Protein AF-A0A485KHK9-F1 (afdb_monomer_lite)

Foldseek 3Di:
DDDDDDDDDDDDDDDDDDDDPPPVPVVVVVVVVVVVVVVVVVVVVVVVVVVVVVVVVVVVVVVVVVVVVVVVVVVVVVVVVVVVVVVVVVVVVVVVVVVVVVVVVVVVVVVVVVVVVVVVVVVVPPDPPPPPDDDDDDDDDDDDDDDDDDDDDDDDDDDDDPDPDDDDPDDPPPPPPDPDPPDPADADDDDDLLVLLCQQQCNDPVDRGHLVPPDLVPHDPNRSLVSVLSNVSNVQLVVQLCVVPLDVDPVRLNVDDSVSNSVSSVVSVCCQQPVPPVDHCVPPVNVVVSVVSVVVSVVVSVVVVVVPVPPQDLDEDDPPDPPVVLVCCQQANDPVRPGGRVLPDDLVSHPYPDPVVSVVSVVVSVVVPDPCVVDDDDD

pLDDT: mean 76.2, std 22.0, range [31.28, 98.5]

Structure (mmCIF, N/CA/C/O backbone):
data_AF-A0A485KHK9-F1
#
_entry.id   AF-A0A485KHK9-F1
#
loop_
_atom_site.group_PDB
_atom_site.id
_atom_site.type_symbol
_atom_site.label_atom_id
_atom_site.label_alt_id
_atom_site.label_comp_id
_atom_site.label_asym_id
_atom_site.label_entity_id
_atom_site.label_seq_id
_atom_site.pdbx_PDB_ins_code
_atom_site.Cartn_x
_atom_site.Cartn_y
_atom_site.Cartn_z
_atom_site.occupancy
_atom_site.B_iso_or_equiv
_atom_site.auth_seq_id
_atom_site.auth_comp_id
_atom_site.auth_asym_id
_atom_site.auth_atom_id
_atom_site.pdbx_PDB_model_num
ATOM 1 N N . MET A 1 1 ? 21.471 -26.347 -43.249 1.00 39.84 1 MET A N 1
ATOM 2 C CA . MET A 1 1 ? 21.742 -27.093 -44.498 1.00 39.84 1 MET A CA 1
ATOM 3 C C . MET A 1 1 ? 20.814 -26.582 -45.598 1.00 39.84 1 MET A C 1
ATOM 5 O O . MET A 1 1 ? 19.728 -27.117 -45.760 1.00 39.84 1 MET A O 1
ATOM 9 N N . MET A 1 2 ? 21.198 -25.525 -46.317 1.00 37.25 2 MET A N 1
ATOM 10 C CA . MET A 1 2 ? 20.498 -25.079 -47.530 1.00 37.25 2 MET A CA 1
ATOM 11 C C . MET A 1 2 ? 21.499 -25.086 -48.684 1.00 37.25 2 MET A C 1
ATOM 13 O O . MET A 1 2 ? 22.545 -24.446 -48.607 1.00 37.25 2 MET A O 1
ATOM 17 N N . ALA A 1 3 ? 21.194 -25.882 -49.706 1.00 44.25 3 ALA A N 1
ATOM 18 C CA . ALA A 1 3 ? 22.024 -26.110 -50.877 1.00 44.25 3 ALA A CA 1
ATOM 19 C C . ALA A 1 3 ? 21.761 -25.025 -51.933 1.00 44.25 3 ALA A C 1
ATOM 21 O O . ALA A 1 3 ? 20.657 -24.929 -52.463 1.00 44.25 3 ALA A O 1
ATOM 22 N N . PHE A 1 4 ? 22.781 -24.229 -52.259 1.00 47.53 4 PHE A N 1
ATOM 23 C CA . PHE A 1 4 ? 22.757 -23.339 -53.418 1.00 47.53 4 PHE A CA 1
ATOM 24 C C . PHE A 1 4 ? 23.240 -24.103 -54.655 1.00 47.53 4 PHE A C 1
ATOM 26 O O . PHE A 1 4 ? 24.403 -24.491 -54.761 1.00 47.53 4 PHE A O 1
ATOM 33 N N . ALA A 1 5 ? 22.322 -24.329 -55.593 1.00 50.31 5 ALA A N 1
ATOM 34 C CA . ALA A 1 5 ? 22.604 -24.913 -56.895 1.00 50.31 5 ALA A CA 1
ATOM 35 C C . ALA A 1 5 ? 23.395 -23.917 -57.763 1.00 50.31 5 ALA A C 1
ATOM 37 O O . ALA A 1 5 ? 22.882 -22.883 -58.190 1.00 50.31 5 ALA A O 1
ATOM 38 N N . CYS A 1 6 ? 24.657 -24.251 -58.023 1.00 48.12 6 CYS A N 1
ATOM 39 C CA . CYS A 1 6 ? 25.557 -23.512 -58.898 1.00 48.12 6 CYS A CA 1
ATOM 40 C C . CYS A 1 6 ? 25.181 -23.772 -60.370 1.00 48.12 6 CYS A C 1
ATOM 42 O O . CYS A 1 6 ? 25.331 -24.890 -60.871 1.00 48.12 6 CYS A O 1
ATOM 44 N N . ARG A 1 7 ? 24.669 -22.750 -61.074 1.00 54.47 7 ARG A N 1
ATOM 45 C CA . ARG A 1 7 ? 24.455 -22.799 -62.530 1.00 54.47 7 ARG A CA 1
ATOM 46 C C . ARG A 1 7 ? 25.802 -22.706 -63.241 1.00 54.47 7 ARG A C 1
ATOM 48 O O . ARG A 1 7 ? 26.447 -21.664 -63.267 1.00 54.47 7 ARG A O 1
ATOM 55 N N . ARG A 1 8 ? 26.191 -23.827 -63.836 1.00 51.56 8 ARG A N 1
ATOM 56 C CA . ARG A 1 8 ? 27.359 -24.006 -64.697 1.00 51.56 8 ARG A CA 1
ATOM 57 C C . ARG A 1 8 ? 27.047 -23.402 -66.075 1.00 51.56 8 ARG A C 1
ATOM 59 O O . ARG A 1 8 ? 26.378 -24.037 -66.882 1.00 51.56 8 ARG A O 1
ATOM 66 N N . CYS A 1 9 ? 27.485 -22.170 -66.329 1.00 48.12 9 CYS A N 1
ATOM 67 C CA . CYS A 1 9 ? 27.518 -21.610 -67.682 1.00 48.12 9 CYS A CA 1
ATOM 68 C C . CYS A 1 9 ? 28.798 -22.075 -68.380 1.00 48.12 9 CYS A C 1
ATOM 70 O O . CYS A 1 9 ? 29.896 -21.621 -68.066 1.00 48.12 9 CYS A O 1
ATOM 72 N N . SER A 1 10 ? 28.638 -23.001 -69.319 1.00 54.50 10 SER A N 1
ATOM 73 C CA . SER A 1 10 ? 29.668 -23.442 -70.254 1.00 54.50 10 SER A CA 1
ATOM 74 C C . SER A 1 10 ? 29.853 -22.364 -71.322 1.00 54.50 10 SER A C 1
ATOM 76 O O . SER A 1 10 ? 29.003 -22.222 -72.198 1.00 54.50 10 SER A O 1
ATOM 78 N N . TYR A 1 11 ? 30.934 -21.587 -71.245 1.00 49.50 11 TYR A N 1
ATOM 79 C CA . TYR A 1 11 ? 31.317 -20.675 -72.322 1.00 49.50 11 TYR A CA 1
ATOM 80 C C . TYR A 1 11 ? 32.281 -21.387 -73.273 1.00 49.50 11 TYR A C 1
ATOM 82 O O . TYR A 1 11 ? 33.291 -21.955 -72.859 1.00 49.50 11 TYR A O 1
ATOM 90 N N . VAL A 1 12 ? 31.903 -21.392 -74.547 1.00 53.78 12 VAL A N 1
ATOM 91 C CA . VAL A 1 12 ? 32.634 -21.959 -75.680 1.00 53.78 12 VAL A CA 1
ATOM 92 C C . VAL A 1 12 ? 33.775 -21.011 -76.057 1.00 53.78 12 VAL A C 1
ATOM 94 O O . VAL A 1 12 ? 33.558 -19.811 -76.204 1.00 53.78 12 VAL A O 1
ATOM 97 N N . ASN A 1 13 ? 34.979 -21.563 -76.216 1.00 50.12 13 ASN A N 1
ATOM 98 C CA . ASN A 1 13 ? 36.166 -20.882 -76.739 1.00 50.12 13 ASN A CA 1
ATOM 99 C C . ASN A 1 13 ? 36.074 -20.736 -78.267 1.00 50.12 13 ASN A C 1
ATOM 101 O O . ASN A 1 13 ? 35.934 -21.758 -78.943 1.00 50.12 13 ASN A O 1
ATOM 105 N N . PRO A 1 14 ? 36.276 -19.537 -78.837 1.00 52.72 14 PRO A N 1
ATOM 106 C CA . PRO A 1 14 ? 36.783 -19.394 -80.188 1.00 52.72 14 PRO A CA 1
ATOM 107 C C . PRO A 1 14 ? 38.294 -19.143 -80.155 1.00 52.72 14 PRO A C 1
ATOM 109 O O . PRO A 1 14 ? 38.788 -18.173 -79.585 1.00 52.72 14 PRO A O 1
ATOM 112 N N . SER A 1 15 ? 39.018 -20.056 -80.792 1.00 53.97 15 SER A N 1
ATOM 113 C CA . SER A 1 15 ? 40.419 -19.927 -81.168 1.00 53.97 15 SER A CA 1
ATOM 114 C C . SER A 1 15 ? 40.603 -18.802 -82.187 1.00 53.97 15 SER A C 1
ATOM 116 O O . SER A 1 15 ? 40.098 -18.901 -83.307 1.00 53.97 15 SER A O 1
ATOM 118 N N . THR A 1 16 ? 41.385 -17.787 -81.839 1.00 50.94 16 THR A N 1
ATOM 119 C CA . THR A 1 16 ? 42.043 -16.912 -82.814 1.00 50.94 16 THR A CA 1
ATOM 120 C C . THR A 1 16 ? 43.455 -16.629 -82.329 1.00 50.94 16 THR A C 1
ATOM 122 O O . THR A 1 16 ? 43.654 -15.875 -81.377 1.00 50.94 16 THR A O 1
ATOM 125 N N . ASP A 1 17 ? 44.416 -17.266 -82.992 1.00 54.59 17 ASP A N 1
ATOM 126 C CA . ASP A 1 17 ? 45.832 -16.933 -82.928 1.00 54.59 17 ASP A CA 1
ATOM 127 C C . ASP A 1 17 ? 46.034 -15.495 -83.422 1.00 54.59 17 ASP A C 1
ATOM 129 O O . ASP A 1 17 ? 45.730 -15.172 -84.571 1.00 54.59 17 ASP A O 1
ATOM 133 N N . SER A 1 18 ? 46.541 -14.625 -82.549 1.00 53.66 18 SER A N 1
ATOM 134 C CA . SER A 1 18 ? 46.997 -13.282 -82.909 1.00 53.66 18 SER A CA 1
ATOM 135 C C . SER A 1 18 ? 48.260 -12.943 -82.103 1.00 53.66 18 SER A C 1
ATOM 137 O O . SER A 1 18 ? 48.228 -13.026 -80.872 1.00 53.66 18 SER A O 1
ATOM 139 N N . PRO A 1 19 ? 49.388 -12.592 -82.748 1.00 54.38 19 PRO A N 1
ATOM 140 C CA . PRO A 1 19 ? 50.642 -12.311 -82.063 1.00 54.38 19 PRO A CA 1
ATOM 141 C C . PRO A 1 19 ? 50.732 -10.823 -81.684 1.00 54.38 19 PRO A C 1
ATOM 143 O O . PRO A 1 19 ? 51.108 -9.988 -82.501 1.00 54.38 19 PRO A O 1
ATOM 146 N N . CYS A 1 20 ? 50.433 -10.491 -80.425 1.00 50.41 20 CYS A N 1
ATOM 147 C CA . CYS A 1 20 ? 50.659 -9.161 -79.836 1.00 50.41 20 CYS A CA 1
ATOM 148 C C . CYS A 1 20 ? 51.380 -9.299 -78.484 1.00 50.41 20 CYS A C 1
ATOM 150 O O . CYS A 1 20 ? 50.776 -9.196 -77.421 1.00 50.41 20 CYS A O 1
ATOM 152 N N . SER A 1 21 ? 52.692 -9.543 -78.515 1.00 56.19 21 SER A N 1
ATOM 153 C CA . SER A 1 21 ? 53.494 -9.867 -77.320 1.00 56.19 21 SER A CA 1
ATOM 154 C C . SER A 1 21 ? 54.190 -8.672 -76.645 1.00 56.19 21 SER A C 1
ATOM 156 O O . SER A 1 21 ? 55.230 -8.867 -76.022 1.00 56.19 21 SER A O 1
ATOM 158 N N . VAL A 1 22 ? 53.676 -7.437 -76.747 1.00 55.62 22 VAL A N 1
ATOM 159 C CA . VAL A 1 22 ? 54.354 -6.259 -76.143 1.00 55.62 22 VAL A CA 1
ATOM 160 C C . VAL A 1 22 ? 53.466 -5.418 -75.207 1.00 55.62 22 VAL A C 1
ATOM 162 O O . VAL A 1 22 ? 53.994 -4.714 -74.354 1.00 55.62 22 VAL A O 1
ATOM 165 N N . GLU A 1 23 ? 52.137 -5.562 -75.231 1.00 53.91 23 GLU A N 1
ATOM 166 C CA . GLU A 1 23 ? 51.234 -4.787 -74.349 1.00 53.91 23 GLU A CA 1
ATOM 167 C C . GLU A 1 23 ? 50.857 -5.496 -73.031 1.00 53.91 23 GLU A C 1
ATOM 169 O O . GLU A 1 23 ? 50.359 -4.870 -72.101 1.00 53.91 23 GLU A O 1
ATOM 174 N N . GLN A 1 24 ? 51.180 -6.785 -72.881 1.00 55.66 24 GLN A N 1
ATOM 175 C CA . GLN A 1 24 ? 50.809 -7.585 -71.701 1.00 55.66 24 GLN A CA 1
ATOM 176 C C . GLN A 1 24 ? 51.627 -7.301 -70.425 1.00 55.66 24 GLN A C 1
ATOM 178 O O . GLN A 1 24 ? 51.250 -7.760 -69.348 1.00 55.66 24 GLN A O 1
ATOM 183 N N . GLN A 1 25 ? 52.735 -6.556 -70.503 1.00 56.38 25 GLN A N 1
ATOM 184 C CA . GLN A 1 25 ? 53.577 -6.285 -69.326 1.00 56.38 25 GLN A CA 1
ATOM 185 C C . GLN A 1 25 ? 53.082 -5.104 -68.470 1.00 56.38 25 GLN A C 1
ATOM 187 O O . GLN A 1 25 ? 53.409 -5.037 -67.281 1.00 56.38 25 GLN A O 1
ATOM 192 N N . HIS A 1 26 ? 52.270 -4.190 -69.019 1.00 58.34 26 HIS A N 1
ATOM 193 C CA . HIS A 1 26 ? 51.733 -3.069 -68.237 1.00 58.34 26 HIS A CA 1
ATOM 194 C C . HIS A 1 26 ? 50.524 -3.454 -67.370 1.00 58.34 26 HIS A C 1
ATOM 196 O O . HIS A 1 26 ? 50.420 -2.969 -66.239 1.00 58.34 26 HIS A O 1
ATOM 202 N N . ASP A 1 27 ? 49.700 -4.407 -67.808 1.00 66.12 27 ASP A N 1
ATOM 203 C CA . ASP A 1 27 ? 48.512 -4.851 -67.062 1.00 66.12 27 ASP A CA 1
ATOM 204 C C . ASP A 1 27 ? 48.841 -5.681 -65.813 1.00 66.12 27 ASP A C 1
ATOM 206 O O . ASP A 1 27 ? 48.123 -5.647 -64.811 1.00 66.12 27 ASP A O 1
ATOM 210 N N . THR A 1 28 ? 49.972 -6.389 -65.802 1.00 75.50 28 THR A N 1
ATOM 211 C CA . THR A 1 28 ? 50.382 -7.159 -64.619 1.00 75.50 28 THR A CA 1
ATOM 212 C C . THR A 1 28 ? 50.851 -6.263 -63.470 1.00 75.50 28 THR A C 1
ATOM 214 O O . THR A 1 28 ? 50.671 -6.605 -62.302 1.00 75.50 28 THR A O 1
ATOM 217 N N . SER A 1 29 ? 51.424 -5.093 -63.776 1.00 77.50 29 SER A N 1
ATOM 218 C CA . SER A 1 29 ? 51.941 -4.165 -62.759 1.00 77.50 29 SER A CA 1
ATOM 219 C C . SER A 1 29 ? 50.813 -3.454 -62.001 1.00 77.50 29 SER A C 1
ATOM 221 O O . SER A 1 29 ? 50.830 -3.370 -60.768 1.00 77.50 29 SER A O 1
ATOM 223 N N . THR A 1 30 ? 49.779 -3.007 -62.720 1.00 82.44 30 THR A N 1
ATOM 224 C CA . THR A 1 30 ? 48.598 -2.356 -62.132 1.00 82.44 30 THR A CA 1
ATOM 225 C C . THR A 1 30 ? 47.788 -3.325 -61.270 1.00 82.44 30 THR A C 1
ATOM 227 O O . THR A 1 30 ? 47.356 -2.956 -60.175 1.00 82.44 30 THR A O 1
ATOM 230 N N . LEU A 1 31 ? 47.662 -4.590 -61.689 1.00 85.31 31 LEU A N 1
ATOM 231 C CA . LEU A 1 31 ? 46.998 -5.634 -60.908 1.00 85.31 31 LEU A CA 1
ATOM 232 C C . LEU A 1 31 ? 47.716 -5.908 -59.577 1.00 85.31 31 LEU A C 1
ATOM 234 O O . LEU A 1 31 ? 47.075 -5.932 -58.525 1.00 85.31 31 LEU A O 1
ATOM 238 N N . VAL A 1 32 ? 49.047 -6.055 -59.598 1.00 87.44 32 VAL A N 1
ATOM 239 C CA . VAL A 1 32 ? 49.843 -6.290 -58.379 1.00 87.44 32 VAL A CA 1
ATOM 240 C C . VAL A 1 32 ? 49.756 -5.098 -57.423 1.00 87.44 32 VAL A C 1
ATOM 242 O O . VAL A 1 32 ? 49.632 -5.289 -56.210 1.00 87.44 32 VAL A O 1
ATOM 245 N N . HIS A 1 33 ? 49.778 -3.867 -57.942 1.00 87.94 33 HIS A N 1
ATOM 246 C CA . HIS A 1 33 ? 49.637 -2.666 -57.118 1.00 87.94 33 HIS A CA 1
ATOM 247 C C . HIS A 1 33 ? 48.248 -2.572 -56.465 1.00 87.94 33 HIS A C 1
ATOM 249 O O . HIS A 1 33 ? 48.149 -2.354 -55.254 1.00 87.94 33 HIS A O 1
ATOM 255 N N . ASN A 1 34 ? 47.178 -2.822 -57.227 1.00 89.31 34 ASN A N 1
ATOM 256 C CA . ASN A 1 34 ? 45.812 -2.843 -56.701 1.00 89.31 34 ASN A CA 1
ATOM 257 C C . ASN A 1 34 ? 45.628 -3.937 -55.643 1.00 89.31 34 ASN A C 1
ATOM 259 O O . ASN A 1 34 ? 45.041 -3.682 -54.593 1.00 89.31 34 ASN A O 1
ATOM 263 N N . GLN A 1 35 ? 46.195 -5.126 -55.859 1.00 91.75 35 GLN A N 1
ATOM 264 C CA . GLN A 1 35 ? 46.108 -6.218 -54.893 1.00 91.75 35 GLN A CA 1
ATOM 265 C C . GLN A 1 35 ? 46.849 -5.901 -53.584 1.00 91.75 35 GLN A C 1
ATOM 267 O O . GLN A 1 35 ? 46.346 -6.223 -52.508 1.00 91.75 35 GLN A O 1
ATOM 272 N N . ARG A 1 36 ? 48.006 -5.222 -53.641 1.00 92.38 36 ARG A N 1
ATOM 273 C CA . ARG A 1 36 ? 48.705 -4.737 -52.434 1.00 92.38 36 ARG A CA 1
ATOM 274 C C . ARG A 1 36 ? 47.895 -3.688 -51.681 1.00 92.38 36 ARG A C 1
ATOM 276 O O . ARG A 1 36 ? 47.843 -3.732 -50.458 1.00 92.38 36 ARG A O 1
ATOM 283 N N . ARG A 1 37 ? 47.253 -2.766 -52.400 1.00 93.75 37 ARG A N 1
ATOM 284 C CA . ARG A 1 37 ? 46.434 -1.711 -51.796 1.00 93.75 37 ARG A CA 1
ATOM 285 C C . ARG A 1 37 ? 45.179 -2.271 -51.121 1.00 93.75 37 ARG A C 1
ATOM 287 O O . ARG A 1 37 ? 44.841 -1.818 -50.035 1.00 93.75 37 ARG A O 1
ATOM 294 N N . ILE A 1 38 ? 44.535 -3.274 -51.725 1.00 93.12 38 ILE A N 1
ATOM 295 C CA . ILE A 1 38 ? 43.405 -3.989 -51.110 1.00 93.12 38 ILE A CA 1
ATOM 296 C C . ILE A 1 38 ? 43.865 -4.696 -49.832 1.00 93.12 38 ILE A C 1
ATOM 298 O O . ILE A 1 38 ? 43.285 -4.450 -48.784 1.00 93.12 38 ILE A O 1
ATOM 302 N N . ARG A 1 39 ? 44.966 -5.463 -49.882 1.00 93.25 39 ARG A N 1
ATOM 303 C CA . ARG A 1 39 ? 45.514 -6.137 -48.689 1.00 93.25 39 ARG A CA 1
ATOM 304 C C . ARG A 1 39 ? 45.851 -5.155 -47.569 1.00 93.25 39 ARG A C 1
ATOM 306 O O . ARG A 1 39 ? 45.399 -5.344 -46.454 1.00 93.25 39 ARG A O 1
ATOM 313 N N . SER A 1 40 ? 46.536 -4.055 -47.883 1.00 94.50 40 SER A N 1
ATOM 314 C CA . SER A 1 40 ? 46.844 -3.017 -46.892 1.00 94.50 40 SER A CA 1
ATOM 315 C C . SER A 1 40 ? 45.589 -2.370 -46.296 1.00 94.50 40 SER A C 1
ATOM 317 O O . SER A 1 40 ? 45.596 -2.008 -45.123 1.00 94.50 40 SER A O 1
ATOM 319 N N . SER A 1 41 ? 44.521 -2.207 -47.084 1.00 95.56 41 SER A N 1
ATOM 320 C CA . SER A 1 41 ? 43.243 -1.697 -46.582 1.00 95.56 41 SER A CA 1
ATOM 321 C C . SER A 1 41 ? 42.527 -2.717 -45.697 1.00 95.56 41 SER A C 1
ATOM 323 O O . SER A 1 41 ? 41.899 -2.317 -44.719 1.00 95.56 41 SER A O 1
ATOM 325 N N . ASP A 1 42 ? 42.581 -4.001 -46.043 1.00 95.81 42 ASP A N 1
ATOM 326 C CA . ASP A 1 42 ? 41.962 -5.072 -45.263 1.00 95.81 42 ASP A CA 1
ATOM 327 C C . ASP A 1 42 ? 42.708 -5.285 -43.938 1.00 95.81 42 ASP A C 1
ATOM 329 O O . ASP A 1 42 ? 42.064 -5.362 -42.893 1.00 95.81 42 ASP A O 1
ATOM 333 N N . ASP A 1 43 ? 44.044 -5.244 -43.954 1.00 95.38 43 ASP A N 1
ATOM 334 C CA . ASP A 1 43 ? 44.890 -5.318 -42.757 1.00 95.38 43 ASP A CA 1
ATOM 335 C C . ASP A 1 43 ? 44.602 -4.149 -41.796 1.00 95.38 43 ASP A C 1
ATOM 337 O O . ASP A 1 43 ? 44.457 -4.350 -40.590 1.00 95.38 43 ASP A O 1
ATOM 341 N N . GLN A 1 44 ? 44.427 -2.925 -42.318 1.00 96.56 44 GLN A N 1
ATOM 342 C CA . GLN A 1 44 ? 44.048 -1.769 -41.497 1.00 96.56 44 GLN A CA 1
ATOM 343 C C . GLN A 1 44 ? 42.649 -1.932 -40.885 1.00 96.56 44 GLN A C 1
ATOM 345 O O . GLN A 1 44 ? 42.441 -1.608 -39.718 1.00 96.56 44 GLN A O 1
ATOM 350 N N . ARG A 1 45 ? 41.677 -2.445 -41.652 1.00 96.69 45 ARG A N 1
ATOM 351 C CA . ARG A 1 45 ? 40.320 -2.694 -41.138 1.00 96.69 45 ARG A CA 1
ATOM 352 C C . ARG A 1 45 ? 40.314 -3.774 -40.063 1.00 96.69 45 ARG A C 1
ATOM 354 O O . ARG A 1 45 ? 39.532 -3.656 -39.124 1.00 96.69 45 ARG A O 1
ATOM 361 N N . LEU A 1 46 ? 41.159 -4.796 -40.194 1.00 96.56 46 LEU A N 1
ATOM 362 C CA . LEU A 1 46 ? 41.313 -5.838 -39.185 1.00 96.56 46 LEU A CA 1
ATOM 363 C C . LEU A 1 46 ? 41.895 -5.259 -37.887 1.00 96.56 46 LEU A C 1
ATOM 365 O O . LEU A 1 46 ? 41.288 -5.436 -36.836 1.00 96.56 46 LEU A O 1
ATOM 369 N N . ALA A 1 47 ? 42.966 -4.465 -37.968 1.00 95.94 47 ALA A N 1
ATOM 370 C CA . ALA A 1 47 ? 43.550 -3.793 -36.802 1.00 95.94 47 ALA A CA 1
ATOM 371 C C . ALA A 1 47 ? 42.561 -2.829 -36.107 1.00 95.94 47 ALA A C 1
ATOM 373 O O . ALA A 1 47 ? 42.496 -2.754 -34.874 1.00 95.94 47 ALA A O 1
ATOM 374 N N . ASP A 1 48 ? 41.742 -2.110 -36.883 1.00 96.88 48 ASP A N 1
ATOM 375 C CA . ASP A 1 48 ? 40.692 -1.238 -36.348 1.00 96.88 48 ASP A CA 1
ATOM 376 C C . ASP A 1 48 ? 39.580 -2.036 -35.643 1.00 96.88 48 ASP A C 1
ATOM 378 O O . ASP A 1 48 ? 39.013 -1.562 -34.654 1.00 96.88 48 ASP A O 1
ATOM 382 N N . LEU A 1 49 ? 39.238 -3.227 -36.151 1.00 96.50 49 LEU A N 1
ATOM 383 C CA . LEU A 1 49 ? 38.254 -4.118 -35.533 1.00 96.50 49 LEU A CA 1
ATOM 384 C C . LEU A 1 49 ? 38.789 -4.722 -34.235 1.00 96.50 49 LEU A C 1
ATOM 386 O O . LEU A 1 49 ? 38.094 -4.628 -33.228 1.00 96.50 49 LEU A O 1
ATOM 390 N N . GLU A 1 50 ? 40.026 -5.218 -34.222 1.00 96.56 50 GLU A N 1
ATOM 391 C CA . GLU A 1 50 ? 40.690 -5.724 -33.011 1.00 96.56 50 GLU A CA 1
ATOM 392 C C . GLU A 1 50 ? 40.769 -4.638 -31.925 1.00 96.56 50 GLU A C 1
ATOM 394 O O . GLU A 1 50 ? 40.475 -4.877 -30.754 1.00 96.56 50 GLU A O 1
ATOM 399 N N . THR A 1 51 ? 41.070 -3.392 -32.311 1.00 97.12 51 THR A N 1
ATOM 400 C CA . THR A 1 51 ? 41.087 -2.257 -31.374 1.00 97.12 51 THR A CA 1
ATOM 401 C C . THR A 1 51 ? 39.695 -1.943 -30.817 1.00 97.12 51 THR A C 1
ATOM 403 O O . THR A 1 51 ? 39.558 -1.549 -29.656 1.00 97.12 51 THR A O 1
ATOM 406 N N . LYS A 1 52 ? 38.641 -2.073 -31.632 1.00 95.81 52 LYS A N 1
ATOM 407 C CA . LYS A 1 52 ? 37.255 -1.865 -31.185 1.00 95.81 52 LYS A CA 1
ATOM 408 C C . LYS A 1 52 ? 36.784 -2.989 -30.271 1.00 95.81 52 LYS A C 1
ATOM 410 O O . LYS A 1 52 ? 36.160 -2.687 -29.260 1.00 95.81 52 LYS A O 1
ATOM 415 N N . GLU A 1 53 ? 37.111 -4.235 -30.595 1.00 97.31 53 GLU A N 1
ATOM 416 C CA . GLU A 1 53 ? 36.819 -5.406 -29.767 1.00 97.31 53 GLU A CA 1
ATOM 417 C C . GLU A 1 53 ? 37.478 -5.269 -28.391 1.00 97.31 53 GLU A C 1
ATOM 419 O O . GLU A 1 53 ? 36.777 -5.266 -27.382 1.00 97.31 53 GLU A O 1
ATOM 424 N N . ALA A 1 54 ? 38.774 -4.942 -28.344 1.00 96.50 54 ALA A N 1
ATOM 425 C CA . ALA A 1 54 ? 39.482 -4.689 -27.088 1.00 96.50 54 ALA A CA 1
ATOM 426 C C . ALA A 1 54 ? 38.856 -3.550 -26.254 1.00 96.50 54 ALA A C 1
ATOM 428 O O . ALA A 1 54 ? 38.838 -3.601 -25.022 1.00 96.50 54 ALA A O 1
ATOM 429 N N . ARG A 1 55 ? 38.311 -2.506 -26.901 1.00 97.19 55 ARG A N 1
ATOM 430 C CA . ARG A 1 55 ? 37.575 -1.433 -26.205 1.00 97.19 55 ARG A CA 1
ATOM 431 C C . ARG A 1 55 ? 36.232 -1.912 -25.659 1.00 97.19 55 ARG A C 1
ATOM 433 O O . ARG A 1 55 ? 35.868 -1.516 -24.554 1.00 97.19 55 ARG A O 1
ATOM 440 N N . CYS A 1 56 ? 35.496 -2.725 -26.413 1.00 96.62 56 CYS A N 1
ATOM 441 C CA . CYS A 1 56 ? 34.247 -3.323 -25.951 1.00 96.62 56 CYS A CA 1
ATOM 442 C C . CYS A 1 56 ? 34.490 -4.229 -24.739 1.00 96.62 56 CYS A C 1
ATOM 444 O O . CYS A 1 56 ? 33.794 -4.075 -23.736 1.00 96.62 56 CYS A O 1
ATOM 446 N N . ASP A 1 57 ? 35.522 -5.070 -24.779 1.00 96.94 57 ASP A N 1
ATOM 447 C CA . ASP A 1 57 ? 35.894 -5.943 -23.662 1.00 96.94 57 ASP A CA 1
ATOM 448 C C . ASP A 1 57 ? 36.268 -5.144 -22.410 1.00 96.94 57 ASP A C 1
ATOM 450 O O . ASP A 1 57 ? 35.813 -5.456 -21.307 1.00 96.94 57 ASP A O 1
ATOM 454 N N . ALA A 1 58 ? 37.019 -4.049 -22.568 1.00 97.19 58 ALA A N 1
ATOM 455 C CA . ALA A 1 58 ? 37.350 -3.156 -21.459 1.00 97.19 58 ALA A CA 1
ATOM 456 C C . ALA A 1 58 ? 36.104 -2.495 -20.837 1.00 97.19 58 ALA A C 1
ATOM 458 O O . ALA A 1 58 ? 36.019 -2.362 -19.614 1.00 97.19 58 ALA A O 1
ATOM 459 N N . ILE A 1 59 ? 35.119 -2.102 -21.655 1.00 96.62 59 ILE A N 1
ATOM 460 C CA . ILE A 1 59 ? 33.849 -1.540 -21.168 1.00 96.62 59 ILE A CA 1
ATOM 461 C C . ILE A 1 59 ? 33.045 -2.603 -20.415 1.00 96.62 59 ILE A C 1
ATOM 463 O O . ILE A 1 59 ? 32.537 -2.318 -19.331 1.00 96.62 59 ILE A O 1
ATOM 467 N N . VAL A 1 60 ? 32.954 -3.827 -20.945 1.00 97.38 60 VAL A N 1
ATOM 468 C CA . VAL A 1 60 ? 32.246 -4.935 -20.286 1.00 97.38 60 VAL A CA 1
ATOM 469 C C . VAL A 1 60 ? 32.891 -5.264 -18.940 1.00 97.38 60 VAL A C 1
ATOM 471 O O . VAL A 1 60 ? 32.184 -5.351 -17.936 1.00 97.38 60 VAL A O 1
ATOM 474 N N . ALA A 1 61 ? 34.222 -5.353 -18.883 1.00 97.50 61 ALA A N 1
ATOM 475 C CA . ALA A 1 61 ? 34.953 -5.577 -17.637 1.00 97.50 61 ALA A CA 1
ATOM 476 C C . ALA A 1 61 ? 34.711 -4.450 -16.615 1.00 97.50 61 ALA A C 1
ATOM 478 O O . ALA A 1 61 ? 34.502 -4.713 -15.428 1.00 97.50 61 ALA A O 1
ATOM 479 N N . HIS A 1 62 ? 34.671 -3.190 -17.066 1.00 97.31 62 HIS A N 1
ATOM 480 C CA . HIS A 1 62 ? 34.347 -2.060 -16.197 1.00 97.31 62 HIS A CA 1
ATOM 481 C C . HIS A 1 62 ? 32.908 -2.132 -15.662 1.00 97.31 62 HIS A C 1
ATOM 483 O O . HIS A 1 62 ? 32.693 -1.953 -14.465 1.00 97.31 62 HIS A O 1
ATOM 489 N N . MET A 1 63 ? 31.926 -2.454 -16.510 1.00 96.19 63 MET A N 1
ATOM 490 C CA . MET A 1 63 ? 30.530 -2.610 -16.086 1.00 96.19 63 MET A CA 1
ATOM 491 C C . MET A 1 63 ? 30.354 -3.750 -15.077 1.00 96.19 63 MET A C 1
ATOM 493 O O . MET A 1 63 ? 29.616 -3.591 -14.108 1.00 96.19 63 MET A O 1
ATOM 497 N N . GLN A 1 64 ? 31.053 -4.873 -15.264 1.00 98.06 64 GLN A N 1
ATOM 498 C CA . GLN A 1 64 ? 31.047 -5.989 -14.313 1.00 98.06 64 GLN A CA 1
ATOM 499 C C . GLN A 1 64 ? 31.652 -5.588 -12.961 1.00 98.06 64 GLN A C 1
ATOM 501 O O . GLN A 1 64 ? 31.090 -5.907 -11.917 1.00 98.06 64 GLN A O 1
ATOM 506 N N . SER A 1 65 ? 32.754 -4.833 -12.972 1.00 97.88 65 SER A N 1
ATOM 507 C CA . SER A 1 65 ? 33.372 -4.286 -11.759 1.00 97.88 65 SER A CA 1
ATOM 508 C C . SER A 1 65 ? 32.423 -3.344 -11.001 1.00 97.88 65 SER A C 1
ATOM 510 O O . SER A 1 65 ? 32.266 -3.475 -9.788 1.00 97.88 65 SER A O 1
ATOM 512 N N . VAL A 1 66 ? 31.724 -2.450 -11.712 1.00 97.06 66 VAL A N 1
ATOM 513 C CA . VAL A 1 66 ? 30.716 -1.551 -11.118 1.00 97.06 66 VAL A CA 1
ATOM 514 C C . VAL A 1 66 ? 29.523 -2.330 -10.559 1.00 97.06 66 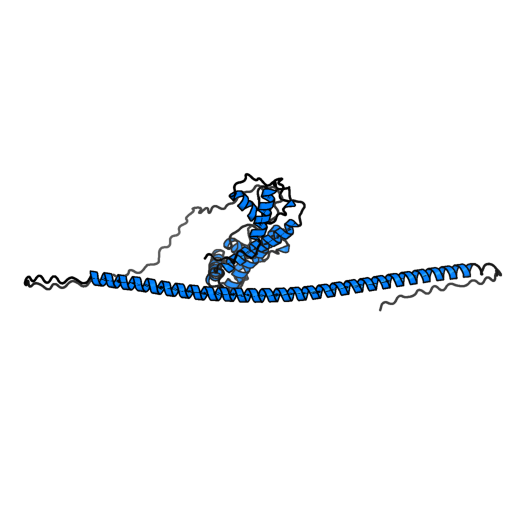VAL A C 1
ATOM 516 O O . VAL A 1 66 ? 29.043 -2.004 -9.476 1.00 97.06 66 VAL A O 1
ATOM 519 N N . ALA A 1 67 ? 29.052 -3.366 -11.258 1.00 96.19 67 ALA A N 1
ATOM 520 C CA . ALA A 1 67 ? 27.950 -4.200 -10.782 1.00 96.19 67 ALA A CA 1
ATOM 521 C C . ALA A 1 67 ? 28.296 -4.902 -9.458 1.00 96.19 67 ALA A C 1
ATOM 523 O O . ALA A 1 67 ? 27.504 -4.844 -8.521 1.00 96.19 67 ALA A O 1
ATOM 524 N N . LEU A 1 68 ? 29.499 -5.475 -9.348 1.00 97.94 68 LEU A N 1
ATOM 525 C CA . LEU A 1 68 ? 29.972 -6.100 -8.108 1.00 97.94 68 LEU A CA 1
ATOM 526 C C . LEU A 1 68 ? 30.086 -5.092 -6.954 1.00 97.94 68 LEU A C 1
ATOM 528 O O . LEU A 1 68 ? 29.665 -5.388 -5.839 1.00 97.94 68 LEU A O 1
ATOM 532 N N . ALA A 1 69 ? 30.590 -3.882 -7.220 1.00 96.88 69 ALA A N 1
ATOM 533 C CA . ALA A 1 69 ? 30.670 -2.829 -6.207 1.00 96.88 69 ALA A CA 1
ATOM 534 C C . ALA A 1 69 ? 29.278 -2.399 -5.699 1.00 96.88 69 ALA A C 1
ATOM 536 O O . ALA A 1 69 ? 29.091 -2.188 -4.502 1.00 96.88 69 ALA A O 1
ATOM 537 N N . LEU A 1 70 ? 28.284 -2.315 -6.591 1.00 95.75 70 LEU A N 1
ATOM 538 C CA . LEU A 1 70 ? 26.899 -2.009 -6.214 1.00 95.75 70 LEU A CA 1
ATOM 539 C C . LEU A 1 70 ? 26.254 -3.133 -5.392 1.00 95.75 70 LEU A C 1
ATOM 541 O O . LEU A 1 70 ? 25.468 -2.855 -4.486 1.00 95.75 70 LEU A O 1
ATOM 545 N N . GLU A 1 71 ? 26.571 -4.396 -5.681 1.00 96.62 71 GLU A N 1
ATOM 546 C CA . GLU A 1 71 ? 26.103 -5.533 -4.880 1.00 96.62 71 GLU A CA 1
ATOM 547 C C . GLU A 1 71 ? 26.698 -5.521 -3.464 1.00 96.62 71 GLU A C 1
ATOM 549 O O . GLU A 1 71 ? 25.976 -5.773 -2.496 1.00 96.62 71 GLU A O 1
ATOM 554 N N . GLU A 1 72 ? 27.974 -5.156 -3.318 1.00 98.00 72 GLU A N 1
ATOM 555 C CA . GLU A 1 72 ? 28.632 -4.997 -2.016 1.00 98.00 72 GLU A CA 1
ATOM 556 C C . GLU A 1 72 ? 28.056 -3.816 -1.212 1.00 98.00 72 GLU A C 1
ATOM 558 O O . GLU A 1 72 ? 27.767 -3.946 -0.015 1.00 98.00 72 GLU A O 1
ATOM 563 N N . GLU A 1 73 ? 27.811 -2.675 -1.865 1.00 97.62 73 GLU A N 1
ATOM 564 C CA . GLU A 1 73 ? 27.164 -1.517 -1.236 1.00 97.62 73 GLU A CA 1
ATOM 565 C C . GLU A 1 73 ? 25.741 -1.862 -0.776 1.00 97.62 73 GLU A C 1
ATOM 567 O O . GLU A 1 73 ? 25.361 -1.573 0.363 1.00 97.62 73 GLU A O 1
ATOM 572 N N . LYS A 1 74 ? 24.971 -2.561 -1.619 1.00 96.12 74 LYS A N 1
ATOM 573 C CA . LYS A 1 74 ? 23.636 -3.052 -1.263 1.00 96.12 74 LYS A CA 1
ATOM 574 C C . LYS A 1 74 ? 23.687 -3.987 -0.054 1.00 96.12 74 LYS A C 1
ATOM 576 O O . LYS A 1 74 ? 22.905 -3.810 0.877 1.00 96.12 74 LYS A O 1
ATOM 581 N N . ALA A 1 75 ? 24.615 -4.945 -0.028 1.00 96.56 75 ALA A N 1
ATOM 582 C CA . ALA A 1 75 ? 24.770 -5.860 1.102 1.00 96.56 75 ALA A CA 1
ATOM 583 C C . ALA A 1 75 ? 25.116 -5.116 2.405 1.00 96.56 75 ALA A C 1
ATOM 585 O O . ALA A 1 75 ? 24.607 -5.458 3.478 1.00 96.56 75 ALA A O 1
ATOM 586 N N . THR A 1 76 ? 25.933 -4.064 2.308 1.00 97.44 76 THR A N 1
ATOM 587 C CA . THR A 1 76 ? 26.291 -3.194 3.436 1.00 97.44 76 THR A CA 1
ATOM 588 C C . THR A 1 76 ? 25.076 -2.425 3.959 1.00 97.44 76 THR A C 1
ATOM 590 O O . THR A 1 76 ? 24.835 -2.407 5.169 1.00 97.44 76 THR A O 1
ATOM 593 N N . LEU A 1 77 ? 24.265 -1.850 3.066 1.00 95.31 77 LEU A N 1
ATOM 594 C CA . LEU A 1 77 ? 23.024 -1.152 3.421 1.00 95.31 77 LEU A CA 1
ATOM 595 C C . LEU A 1 77 ? 21.989 -2.097 4.049 1.00 95.31 77 LEU A C 1
ATOM 597 O O . LEU A 1 77 ? 21.418 -1.770 5.089 1.00 95.31 77 LEU A O 1
ATOM 601 N N . ASP A 1 78 ? 21.799 -3.293 3.488 1.00 93.69 78 ASP A N 1
ATOM 602 C CA . ASP A 1 78 ? 20.886 -4.307 4.033 1.00 93.69 78 ASP A CA 1
ATOM 603 C C . ASP A 1 78 ? 21.333 -4.798 5.422 1.00 93.69 78 ASP A C 1
ATOM 605 O O . ASP A 1 78 ? 20.512 -5.174 6.264 1.00 93.69 78 ASP A O 1
ATOM 609 N N . SER A 1 79 ? 22.642 -4.828 5.684 1.00 97.12 79 SER A N 1
ATOM 610 C CA . SER A 1 79 ? 23.186 -5.120 7.014 1.00 97.12 79 SER A CA 1
ATOM 611 C C . SER A 1 79 ? 22.900 -3.982 8.000 1.00 97.12 79 SER A C 1
ATOM 613 O O . SER A 1 79 ? 22.371 -4.224 9.086 1.00 97.12 79 SER A O 1
ATOM 615 N N . ALA A 1 80 ? 23.161 -2.731 7.604 1.00 95.31 80 ALA A N 1
ATOM 616 C CA . ALA A 1 80 ? 22.896 -1.556 8.433 1.00 95.31 80 ALA A CA 1
ATOM 617 C C . ALA A 1 80 ? 21.405 -1.428 8.797 1.00 95.31 80 ALA A C 1
ATOM 619 O O . ALA A 1 80 ? 21.071 -1.233 9.967 1.00 95.31 80 ALA A O 1
ATOM 620 N N . LEU A 1 81 ? 20.509 -1.638 7.827 1.00 95.62 81 LEU A N 1
ATOM 621 C CA . LEU A 1 81 ? 19.062 -1.606 8.041 1.00 95.62 81 LEU A CA 1
ATOM 622 C C . LEU A 1 81 ? 18.599 -2.697 9.018 1.00 95.62 81 LEU A C 1
ATOM 624 O O . LEU A 1 81 ? 17.726 -2.459 9.852 1.00 95.62 81 LEU A O 1
ATOM 628 N N . ARG A 1 82 ? 19.197 -3.896 8.958 1.00 94.62 82 ARG A N 1
ATOM 629 C CA . ARG A 1 82 ? 18.907 -4.978 9.913 1.00 94.62 82 ARG A CA 1
ATOM 630 C C . ARG A 1 82 ? 19.298 -4.600 11.339 1.00 94.62 82 ARG A C 1
ATOM 632 O O . ARG A 1 82 ? 18.521 -4.852 12.258 1.00 94.62 82 ARG A O 1
ATOM 639 N N . VAL A 1 83 ? 20.461 -3.976 11.524 1.00 97.12 83 VAL A N 1
ATOM 640 C CA . VAL A 1 83 ? 20.912 -3.501 12.841 1.00 97.12 83 VAL A CA 1
ATOM 641 C C . VAL A 1 83 ? 19.964 -2.431 13.390 1.00 97.12 83 VAL A C 1
ATOM 643 O O . VAL A 1 83 ? 19.539 -2.528 14.541 1.00 97.12 83 VAL A O 1
ATOM 646 N N . GLU A 1 84 ? 19.569 -1.460 12.565 1.00 95.19 84 GLU A N 1
ATOM 647 C CA . GLU A 1 84 ? 18.621 -0.412 12.960 1.00 95.19 84 GLU A CA 1
ATOM 648 C C . GLU A 1 84 ? 17.248 -0.993 13.329 1.00 95.19 84 GLU A C 1
ATOM 650 O O . GLU A 1 84 ? 16.674 -0.625 14.355 1.00 95.19 84 GLU A O 1
ATOM 655 N N . ASN A 1 85 ? 16.743 -1.967 12.564 1.00 88.19 85 ASN A N 1
ATOM 656 C CA . ASN A 1 85 ? 15.472 -2.623 12.869 1.00 88.19 85 ASN A CA 1
ATOM 657 C C . ASN A 1 85 ? 15.517 -3.360 14.219 1.00 88.19 85 ASN A C 1
ATOM 659 O O . ASN A 1 85 ? 14.590 -3.243 15.021 1.00 88.19 85 ASN A O 1
ATOM 663 N N . ILE A 1 86 ? 16.614 -4.071 14.507 1.00 95.31 86 ILE A N 1
ATOM 664 C CA . ILE A 1 86 ? 16.827 -4.732 15.805 1.00 95.31 86 ILE A CA 1
ATOM 665 C C . ILE A 1 86 ? 16.866 -3.699 16.940 1.00 95.31 86 ILE A C 1
ATOM 667 O O . ILE A 1 86 ? 16.251 -3.908 17.991 1.00 95.31 86 ILE A O 1
ATOM 671 N N . GLN A 1 87 ? 17.544 -2.569 16.734 1.00 96.69 87 GLN A N 1
ATOM 672 C CA . GLN A 1 87 ? 17.603 -1.490 17.717 1.00 96.69 87 GLN A CA 1
ATOM 673 C C . GLN A 1 87 ? 16.214 -0.897 17.992 1.00 96.69 87 GLN A C 1
ATOM 675 O O . GLN A 1 87 ? 15.845 -0.738 19.157 1.00 96.69 87 GLN A O 1
ATOM 680 N N . LEU A 1 88 ? 15.426 -0.617 16.952 1.00 94.12 88 LEU A N 1
ATOM 681 C CA . LEU A 1 88 ? 14.066 -0.094 17.094 1.00 94.12 88 LEU A CA 1
ATOM 682 C C . LEU A 1 88 ? 13.149 -1.087 17.814 1.00 94.12 88 LEU A C 1
ATOM 684 O O . LEU A 1 88 ? 12.463 -0.698 18.755 1.00 94.12 88 LEU A O 1
ATOM 688 N N . ARG A 1 89 ? 13.195 -2.379 17.463 1.00 91.75 89 ARG A N 1
ATOM 689 C CA . ARG A 1 89 ? 12.432 -3.426 18.169 1.00 91.75 89 ARG A CA 1
ATOM 690 C C . ARG A 1 89 ? 12.794 -3.506 19.651 1.00 91.75 89 ARG A C 1
ATOM 692 O O . ARG A 1 89 ? 11.913 -3.634 20.493 1.00 91.75 89 ARG A O 1
ATOM 699 N N . THR A 1 90 ? 14.079 -3.370 19.975 1.00 96.00 90 THR A N 1
ATOM 700 C CA . THR A 1 90 ? 14.553 -3.352 21.367 1.00 96.00 90 THR A CA 1
ATOM 701 C C . THR A 1 90 ? 14.031 -2.123 22.120 1.00 96.00 90 THR A C 1
ATOM 703 O O . THR A 1 90 ? 13.626 -2.232 23.276 1.00 96.00 90 THR A O 1
ATOM 706 N N . GLN A 1 91 ? 13.999 -0.951 21.474 1.00 95.62 91 GLN A N 1
ATOM 707 C CA . GLN A 1 91 ? 13.434 0.266 22.065 1.00 95.62 91 GLN A CA 1
ATOM 708 C C . GLN A 1 91 ? 11.922 0.157 22.285 1.00 95.62 91 GLN A C 1
ATOM 710 O O . GLN A 1 91 ? 11.445 0.574 23.338 1.00 95.62 91 GLN A O 1
ATOM 715 N N . VAL A 1 92 ? 11.186 -0.422 21.333 1.00 93.38 92 VAL A N 1
ATOM 716 C CA . VAL A 1 92 ? 9.743 -0.672 21.471 1.00 93.38 92 VAL A CA 1
ATOM 717 C C . VAL A 1 92 ? 9.480 -1.606 22.651 1.00 93.38 92 VAL A C 1
ATOM 719 O O . VAL A 1 92 ? 8.757 -1.214 23.560 1.00 93.38 92 VAL A O 1
ATOM 722 N N . ALA A 1 93 ? 10.162 -2.752 22.723 1.00 92.88 93 ALA A N 1
ATOM 723 C CA . ALA A 1 93 ? 10.016 -3.692 23.838 1.00 92.88 93 ALA A CA 1
ATOM 724 C C . ALA A 1 93 ? 10.336 -3.048 25.202 1.00 92.88 93 ALA A C 1
ATOM 726 O O . ALA A 1 93 ? 9.647 -3.276 26.195 1.00 92.88 93 ALA A O 1
ATOM 727 N N . TYR A 1 94 ? 11.362 -2.191 25.265 1.00 96.94 94 TYR A N 1
ATOM 728 C CA . TYR A 1 94 ? 11.678 -1.436 26.479 1.00 96.94 94 TYR A CA 1
ATOM 729 C C . TYR A 1 94 ? 10.548 -0.475 26.886 1.00 96.94 94 TYR A C 1
ATOM 731 O O . TYR A 1 94 ? 10.222 -0.359 28.070 1.00 96.94 94 TYR A O 1
ATOM 739 N N . LEU A 1 95 ? 9.953 0.228 25.919 1.00 94.12 95 LEU A N 1
ATOM 740 C CA . LEU A 1 95 ? 8.841 1.139 26.177 1.00 94.12 95 LEU A CA 1
ATOM 741 C C . LEU A 1 95 ? 7.575 0.386 26.596 1.00 94.12 95 LEU A C 1
ATOM 743 O O . LEU A 1 95 ? 6.918 0.836 27.528 1.00 94.12 95 LEU A O 1
ATOM 747 N N . GLU A 1 96 ? 7.276 -0.762 25.990 1.00 93.75 96 GLU A N 1
ATOM 748 C CA . GLU A 1 96 ? 6.151 -1.626 26.376 1.00 93.75 96 GLU A CA 1
ATOM 749 C C . GLU A 1 96 ? 6.258 -2.065 27.839 1.00 93.75 96 GLU A C 1
ATOM 751 O O . GLU A 1 96 ? 5.328 -1.863 28.619 1.00 93.75 96 GLU A O 1
ATOM 756 N N . VAL A 1 97 ? 7.428 -2.562 28.257 1.00 96.94 97 VAL A N 1
ATOM 757 C CA . VAL A 1 97 ? 7.677 -2.927 29.662 1.00 96.94 97 VAL A CA 1
ATOM 758 C C . VAL A 1 97 ? 7.493 -1.722 30.588 1.00 96.94 97 VAL A C 1
ATOM 760 O O . VAL A 1 97 ? 6.922 -1.847 31.672 1.00 96.94 97 VAL A O 1
ATOM 763 N N . LYS A 1 98 ? 7.946 -0.534 30.168 1.00 96.31 98 LYS A N 1
ATOM 764 C CA . LYS A 1 98 ? 7.796 0.691 30.960 1.00 96.31 98 LYS A CA 1
ATOM 765 C C . LYS A 1 98 ? 6.335 1.134 31.079 1.00 96.31 98 LYS A C 1
ATOM 767 O O . LYS A 1 98 ? 5.949 1.601 32.147 1.00 96.31 98 LYS A O 1
ATOM 772 N N . VAL A 1 99 ? 5.539 0.996 30.019 1.00 95.25 99 VAL A N 1
ATOM 773 C CA . VAL A 1 99 ? 4.099 1.294 30.042 1.00 95.25 99 VAL A CA 1
ATOM 774 C C . VAL A 1 99 ? 3.385 0.350 31.003 1.00 95.25 99 VAL A C 1
ATOM 776 O O . VAL A 1 99 ? 2.716 0.834 31.909 1.00 95.25 99 VAL A O 1
ATOM 779 N N . ILE A 1 100 ? 3.630 -0.961 30.908 1.00 94.81 100 ILE A N 1
ATOM 780 C CA . ILE A 1 100 ? 3.043 -1.957 31.821 1.00 94.81 100 ILE A CA 1
ATOM 781 C C . ILE A 1 100 ? 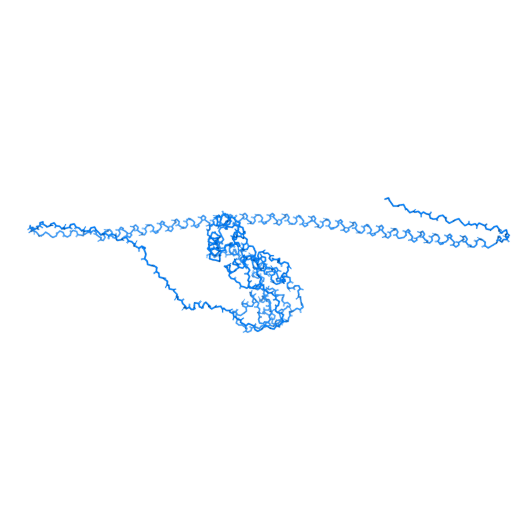3.401 -1.645 33.282 1.00 94.81 100 ILE A C 1
ATOM 783 O O . ILE A 1 100 ? 2.544 -1.690 34.163 1.00 94.81 100 ILE A O 1
ATOM 787 N N . ALA A 1 101 ? 4.658 -1.284 33.560 1.00 97.00 101 ALA A N 1
ATOM 788 C CA . ALA A 1 101 ? 5.084 -0.921 34.911 1.00 97.00 101 ALA A CA 1
ATOM 789 C C . ALA A 1 101 ? 4.372 0.340 35.440 1.00 97.00 101 ALA A C 1
ATOM 791 O O . ALA A 1 101 ? 4.014 0.399 36.617 1.00 97.00 101 ALA A O 1
ATOM 792 N N . LEU A 1 102 ? 4.151 1.343 34.583 1.00 97.06 102 LEU A N 1
ATOM 793 C CA . LEU A 1 102 ? 3.410 2.555 34.944 1.00 97.06 102 LEU A CA 1
ATOM 794 C C . LEU A 1 102 ? 1.923 2.269 35.173 1.00 97.06 102 LEU A C 1
ATOM 796 O O . LEU A 1 102 ? 1.356 2.789 36.130 1.00 97.06 102 LEU A O 1
ATOM 800 N N . GLU A 1 103 ? 1.305 1.421 34.352 1.00 97.00 103 GLU A N 1
ATOM 801 C CA . GLU A 1 103 ? -0.082 0.983 34.539 1.00 97.00 103 GLU A CA 1
ATOM 802 C C . GLU A 1 103 ? -0.257 0.250 35.873 1.00 97.00 103 GLU A C 1
ATOM 804 O O . GLU A 1 103 ? -1.170 0.557 36.637 1.00 97.00 103 GLU A O 1
ATOM 809 N N . GLN A 1 104 ? 0.657 -0.663 36.209 1.00 97.00 104 GLN A N 1
ATOM 810 C CA . GLN A 1 104 ? 0.644 -1.361 37.497 1.00 97.00 104 GLN A CA 1
ATOM 811 C C . GLN A 1 104 ? 0.818 -0.400 38.681 1.00 97.00 104 GLN A C 1
ATOM 813 O O . GLN A 1 104 ? 0.120 -0.536 39.687 1.00 97.00 104 GLN A O 1
ATOM 818 N N . ALA A 1 105 ? 1.714 0.586 38.564 1.00 97.50 105 ALA A N 1
ATOM 819 C CA . ALA A 1 105 ? 1.913 1.601 39.595 1.00 97.50 105 ALA A CA 1
ATOM 820 C C . ALA A 1 105 ? 0.659 2.466 39.799 1.00 97.50 105 ALA A C 1
ATOM 822 O O . ALA A 1 105 ? 0.248 2.682 40.939 1.00 97.50 105 ALA A O 1
ATOM 823 N N . LEU A 1 106 ? 0.018 2.892 38.706 1.00 97.75 106 LEU A N 1
ATOM 824 C CA . LEU A 1 106 ? -1.220 3.670 38.740 1.00 97.75 106 LEU A CA 1
ATOM 825 C C . LEU A 1 106 ? -2.367 2.875 39.379 1.00 97.75 106 LEU A C 1
ATOM 827 O O . LEU A 1 106 ? -3.070 3.392 40.244 1.00 97.75 106 LEU A O 1
ATOM 831 N N . MET A 1 107 ? -2.530 1.602 39.007 1.00 96.38 107 MET A N 1
ATOM 832 C CA . MET A 1 107 ? -3.553 0.727 39.592 1.00 96.38 107 MET A CA 1
ATOM 833 C C . MET A 1 107 ? -3.325 0.495 41.092 1.00 96.38 107 MET A C 1
ATOM 835 O O . MET A 1 107 ? -4.284 0.441 41.861 1.00 96.38 107 MET A O 1
ATOM 839 N N . ALA A 1 108 ? -2.067 0.397 41.531 1.00 97.44 108 ALA A N 1
ATOM 840 C CA . ALA A 1 108 ? -1.730 0.284 42.948 1.00 97.44 108 ALA A CA 1
ATOM 841 C C . ALA A 1 108 ? -2.015 1.581 43.729 1.00 97.44 108 ALA A C 1
ATOM 843 O O . ALA A 1 108 ? -2.444 1.524 44.881 1.00 97.44 108 ALA A O 1
ATOM 844 N N . GLU A 1 109 ? -1.788 2.749 43.126 1.00 98.25 109 GLU A N 1
ATOM 845 C CA . GLU A 1 109 ? -2.105 4.046 43.730 1.00 98.25 109 GLU A CA 1
ATOM 846 C C . GLU A 1 109 ? -3.613 4.253 43.873 1.00 98.25 109 GLU A C 1
ATOM 848 O O . GLU A 1 109 ? -4.083 4.484 44.986 1.00 98.25 109 GLU A O 1
ATOM 853 N N . LEU A 1 110 ? -4.371 4.024 42.798 1.00 97.81 110 LEU A N 1
ATOM 854 C CA . LEU A 1 110 ? -5.831 4.098 42.818 1.00 97.81 110 LEU A CA 1
ATOM 855 C C . LEU A 1 110 ? -6.440 3.102 43.821 1.00 97.81 110 LEU A C 1
ATOM 857 O O . LEU A 1 110 ? -7.374 3.430 44.549 1.00 97.81 110 LEU A O 1
ATOM 861 N N . GLY A 1 111 ? -5.885 1.888 43.904 1.00 97.62 111 GLY A N 1
ATOM 862 C CA . GLY A 1 111 ? -6.307 0.889 44.885 1.00 97.62 111 GLY A CA 1
ATOM 863 C C . GLY A 1 111 ? -6.123 1.354 46.334 1.00 97.62 111 GLY A C 1
ATOM 864 O O . GLY A 1 111 ? -6.996 1.107 47.164 1.00 97.62 111 GLY A O 1
ATOM 865 N N . ARG A 1 112 ? -5.027 2.064 46.640 1.00 98.06 112 ARG A N 1
ATOM 866 C CA . ARG A 1 112 ? -4.799 2.649 47.974 1.00 98.06 112 ARG A CA 1
ATOM 867 C C . ARG A 1 112 ? -5.798 3.759 48.284 1.00 98.06 112 ARG A C 1
ATOM 869 O O . ARG A 1 112 ? -6.383 3.734 49.361 1.00 98.06 112 ARG A O 1
ATOM 876 N N . GLU A 1 113 ? -6.051 4.663 47.338 1.00 98.00 113 GLU A N 1
ATOM 877 C CA . GLU A 1 113 ? -7.030 5.745 47.521 1.00 98.00 113 GLU A CA 1
ATOM 878 C C . GLU A 1 113 ? -8.439 5.208 47.804 1.00 98.00 113 GLU A C 1
ATOM 880 O O . GLU A 1 113 ? -9.114 5.687 48.715 1.00 98.00 113 GLU A O 1
ATOM 885 N N . ILE A 1 114 ? -8.870 4.170 47.078 1.00 97.81 114 ILE A N 1
ATOM 886 C CA . ILE A 1 114 ? -10.175 3.533 47.300 1.00 97.81 114 ILE A CA 1
ATOM 887 C C . ILE A 1 114 ? -10.247 2.897 48.694 1.00 97.81 114 ILE A C 1
ATOM 889 O O . ILE A 1 114 ? -11.257 3.050 49.381 1.00 97.81 114 ILE A O 1
ATOM 893 N N . ILE A 1 115 ? -9.196 2.194 49.132 1.00 97.88 115 ILE A N 1
ATOM 894 C CA . ILE A 1 115 ? -9.150 1.581 50.470 1.00 97.88 115 ILE A CA 1
ATOM 895 C C . ILE A 1 115 ? -9.231 2.656 51.562 1.00 97.88 115 ILE A C 1
ATOM 897 O O . ILE A 1 115 ? -10.005 2.499 52.509 1.00 97.88 115 ILE A O 1
ATOM 901 N N . ASP A 1 116 ? -8.487 3.754 51.416 1.00 97.69 116 ASP A N 1
ATOM 902 C CA . ASP A 1 116 ? -8.495 4.866 52.368 1.00 97.69 116 ASP A CA 1
ATOM 903 C C . ASP A 1 116 ? -9.865 5.565 52.421 1.00 97.69 116 ASP A C 1
ATOM 905 O O . ASP A 1 116 ? -10.345 5.911 53.505 1.00 97.69 116 ASP A O 1
ATOM 909 N N . GLU A 1 117 ? -10.539 5.732 51.276 1.00 97.88 117 GLU A N 1
ATOM 910 C CA . GLU A 1 117 ? -11.898 6.284 51.210 1.00 97.88 117 GLU A CA 1
ATOM 911 C C . GLU A 1 117 ? -12.916 5.367 51.897 1.00 97.88 117 GLU A C 1
ATOM 913 O O . GLU A 1 117 ? -13.705 5.818 52.728 1.00 97.88 117 GLU A O 1
ATOM 918 N N . VAL A 1 118 ? -12.873 4.062 51.609 1.00 97.56 118 VAL A N 1
ATOM 919 C CA . VAL A 1 118 ? -13.759 3.071 52.238 1.00 97.56 118 VAL A CA 1
ATOM 920 C C . VAL A 1 118 ? -13.539 3.032 53.751 1.00 97.56 118 VAL A C 1
ATOM 922 O O . VAL A 1 118 ? -14.509 3.006 54.510 1.00 97.56 118 VAL A O 1
ATOM 925 N N . ALA A 1 119 ? -12.285 3.085 54.210 1.00 97.19 119 ALA A N 1
ATOM 926 C CA . ALA A 1 119 ? -11.963 3.147 55.633 1.00 97.19 119 ALA A CA 1
ATOM 927 C C . ALA A 1 119 ? -12.521 4.420 56.291 1.00 97.19 119 ALA A C 1
ATOM 929 O O . ALA A 1 119 ? -13.070 4.356 57.394 1.00 97.19 119 ALA A O 1
ATOM 930 N N . ARG A 1 120 ? -12.439 5.567 55.606 1.00 97.00 120 ARG A N 1
ATOM 931 C CA . ARG A 1 120 ? -12.993 6.841 56.086 1.00 97.00 120 ARG A CA 1
ATOM 932 C C . ARG A 1 120 ? -14.517 6.796 56.194 1.00 97.00 120 ARG A C 1
ATOM 934 O O . ARG A 1 120 ? -15.067 7.202 57.218 1.00 97.00 120 ARG A O 1
ATOM 941 N N . LEU A 1 121 ? -15.195 6.263 55.178 1.00 96.50 121 LEU A N 1
ATOM 942 C CA . LEU A 1 121 ? -16.651 6.097 55.182 1.00 96.50 121 LEU A CA 1
ATOM 943 C C . LEU A 1 121 ? -17.110 5.125 56.279 1.00 96.50 121 LEU A C 1
ATOM 945 O O . LEU A 1 121 ? -18.094 5.399 56.964 1.00 96.50 121 LEU A O 1
ATOM 949 N N . ALA A 1 122 ? -16.374 4.034 56.509 1.00 95.81 122 ALA A N 1
ATOM 950 C CA . ALA A 1 122 ? -16.667 3.088 57.584 1.00 95.81 122 ALA A CA 1
ATOM 951 C C . ALA A 1 122 ? -16.533 3.723 58.981 1.00 95.81 122 ALA A C 1
ATOM 953 O O . ALA A 1 122 ? -17.372 3.483 59.849 1.00 95.81 122 ALA A O 1
ATOM 954 N N . GLN A 1 123 ? -15.519 4.570 59.196 1.00 94.69 123 GLN A N 1
ATOM 955 C CA . GLN A 1 123 ? -15.357 5.313 60.451 1.00 94.69 123 GLN A CA 1
ATOM 956 C C . GLN A 1 123 ? -16.486 6.328 60.672 1.00 94.69 123 GLN A C 1
ATOM 958 O O . GLN A 1 123 ? -16.992 6.434 61.786 1.00 94.69 123 GLN A O 1
ATOM 963 N N . ALA A 1 124 ? -16.915 7.035 59.622 1.00 93.62 124 ALA A N 1
ATOM 964 C CA . ALA A 1 124 ? -18.022 7.989 59.698 1.00 93.62 124 ALA A CA 1
ATOM 965 C C . ALA A 1 124 ? -19.380 7.313 59.961 1.00 93.62 124 ALA A C 1
ATOM 967 O O . ALA A 1 124 ? -20.241 7.890 60.622 1.00 93.62 124 ALA A O 1
ATOM 968 N N . ALA A 1 125 ? -19.570 6.090 59.459 1.00 91.94 125 ALA A N 1
ATOM 969 C CA . ALA A 1 125 ? -20.794 5.317 59.648 1.00 91.94 125 ALA A CA 1
ATOM 970 C C . ALA A 1 125 ? -20.890 4.635 61.022 1.00 91.94 125 ALA A C 1
ATOM 972 O O . ALA A 1 125 ? -21.976 4.190 61.389 1.00 91.94 125 ALA A O 1
ATOM 973 N N . SER A 1 126 ? -19.789 4.537 61.781 1.00 90.56 126 SER A N 1
ATOM 974 C CA . SER A 1 126 ? -19.800 3.965 63.128 1.00 90.56 126 SER A CA 1
ATOM 975 C C . SER A 1 126 ? -20.598 4.887 64.057 1.00 90.56 126 SER A C 1
ATOM 977 O O . SER A 1 126 ? -20.105 5.966 64.398 1.00 90.56 126 SER A O 1
ATOM 979 N N . PRO A 1 127 ? -21.815 4.504 64.493 1.00 78.00 127 PRO A N 1
ATOM 980 C CA . PRO A 1 127 ? -22.631 5.355 65.341 1.00 78.00 127 PRO A CA 1
ATOM 981 C C . PRO A 1 127 ? -21.864 5.580 66.637 1.00 78.00 127 PRO A C 1
ATOM 983 O O . PRO A 1 127 ? -21.530 4.622 67.340 1.00 78.00 127 PRO A O 1
ATOM 986 N N . GLN A 1 128 ? -21.563 6.836 66.962 1.00 63.62 128 GLN A N 1
ATOM 987 C CA . GLN A 1 128 ? -21.198 7.166 68.328 1.00 63.62 128 GLN A CA 1
ATOM 988 C C . GLN A 1 128 ? -22.378 6.738 69.192 1.00 63.62 128 GLN A C 1
ATOM 990 O O . GLN A 1 128 ? -23.452 7.327 69.132 1.00 63.62 128 GLN A O 1
ATOM 995 N N . SER A 1 129 ? -22.178 5.653 69.935 1.00 55.28 129 SER A N 1
ATOM 996 C CA . SER A 1 129 ? -23.058 5.190 70.993 1.00 55.28 129 SER A CA 1
ATOM 997 C C . SER A 1 129 ? -23.102 6.266 72.079 1.00 55.28 129 SER A C 1
ATOM 999 O O . SER A 1 129 ? -22.468 6.138 73.125 1.00 55.28 129 SER A O 1
ATOM 1001 N N . THR A 1 130 ? -23.848 7.339 71.839 1.00 58.38 130 THR A N 1
ATOM 1002 C CA . THR A 1 130 ? -24.433 8.170 72.884 1.00 58.38 130 THR A CA 1
ATOM 1003 C C . THR A 1 130 ? -25.495 7.320 73.572 1.00 58.38 130 THR A C 1
ATOM 1005 O O . THR A 1 130 ? -26.678 7.330 73.243 1.00 58.38 130 THR A O 1
ATOM 1008 N N . LEU A 1 131 ? -25.011 6.497 74.502 1.00 55.06 131 LEU A N 1
ATOM 1009 C CA . LEU A 1 131 ? -25.789 5.859 75.552 1.00 55.06 131 LEU A CA 1
ATOM 1010 C C . LEU A 1 131 ? -26.356 6.964 76.452 1.00 55.06 131 LEU A C 1
ATOM 1012 O O . LEU A 1 131 ? -25.810 7.233 77.515 1.00 55.06 131 LEU A O 1
ATOM 1016 N N . ASP A 1 132 ? -27.455 7.584 76.029 1.00 47.91 132 ASP A N 1
ATOM 1017 C CA . ASP A 1 132 ? -28.394 8.190 76.963 1.00 47.91 132 ASP A CA 1
ATOM 1018 C C . ASP A 1 132 ? -29.532 7.198 77.191 1.00 47.91 132 ASP A C 1
ATOM 1020 O O . ASP A 1 132 ? -30.357 6.891 76.329 1.00 47.91 132 ASP A O 1
ATOM 1024 N N . ALA A 1 133 ? -29.496 6.624 78.389 1.00 58.50 133 ALA A N 1
ATOM 1025 C CA . ALA A 1 133 ? -30.489 5.719 78.919 1.00 58.50 133 ALA A CA 1
ATOM 1026 C C . ALA A 1 133 ? -31.833 6.435 79.076 1.00 58.50 133 ALA A C 1
ATOM 1028 O O . ALA A 1 133 ? -31.922 7.379 79.853 1.00 58.50 133 ALA A O 1
ATOM 1029 N N . THR A 1 134 ? -32.906 5.946 78.447 1.00 47.88 134 THR A N 1
ATOM 1030 C CA . THR A 1 134 ? -34.278 6.132 78.956 1.00 47.88 134 THR A CA 1
ATOM 1031 C C . THR A 1 134 ? -35.198 4.996 78.477 1.00 47.88 134 THR A C 1
ATOM 1033 O O . THR A 1 134 ? -35.633 4.952 77.335 1.00 47.88 134 THR A O 1
ATOM 1036 N N . THR A 1 135 ? -35.420 4.056 79.402 1.00 49.88 135 THR A N 1
ATOM 1037 C CA . THR A 1 135 ? -36.612 3.221 79.681 1.00 49.88 135 THR A CA 1
ATOM 1038 C C . THR A 1 135 ? -37.576 2.756 78.576 1.00 49.88 135 THR A C 1
ATOM 1040 O O . THR A 1 135 ? -38.261 3.548 77.942 1.00 49.88 135 THR A O 1
ATOM 1043 N N . SER A 1 136 ? -37.747 1.423 78.554 1.00 50.31 136 SER A N 1
ATOM 1044 C CA . SER A 1 136 ? -38.980 0.629 78.384 1.00 50.31 136 SER A CA 1
ATOM 1045 C C . SER A 1 136 ? -40.187 1.259 77.685 1.00 50.31 136 SER A C 1
ATOM 1047 O O . SER A 1 136 ? -40.899 2.062 78.281 1.00 50.31 136 SER A O 1
ATOM 1049 N N . SER A 1 137 ? -40.571 0.686 76.542 1.00 42.75 137 SER A N 1
ATOM 1050 C CA . SER A 1 137 ? -41.989 0.469 76.247 1.00 42.75 137 SER A CA 1
ATOM 1051 C C . SER A 1 137 ? -42.188 -0.712 75.296 1.00 42.75 137 SER A C 1
ATOM 1053 O O . SER A 1 137 ? -41.564 -0.817 74.243 1.00 42.75 137 SER A O 1
ATOM 1055 N N . THR A 1 138 ? -43.046 -1.614 75.749 1.00 54.06 138 THR A N 1
ATOM 1056 C CA . THR A 1 138 ? -43.487 -2.878 75.164 1.00 54.06 138 THR A CA 1
ATOM 1057 C C . THR A 1 138 ? -44.613 -2.632 74.164 1.00 54.06 138 THR A C 1
ATOM 1059 O O . THR A 1 138 ? -45.610 -2.046 74.567 1.00 54.06 138 THR A O 1
ATOM 1062 N N . ALA A 1 139 ? -44.486 -3.118 72.925 1.00 45.28 139 ALA A N 1
ATOM 1063 C CA . ALA A 1 139 ? -45.550 -3.374 71.930 1.00 45.28 139 ALA A CA 1
ATOM 1064 C C . ALA A 1 139 ? -44.875 -3.434 70.544 1.00 45.28 139 ALA A C 1
ATOM 1066 O O . ALA A 1 139 ? -43.927 -2.704 70.305 1.00 45.28 139 ALA A O 1
ATOM 1067 N N . GLU A 1 140 ? -45.247 -4.216 69.540 1.00 43.41 140 GLU A N 1
ATOM 1068 C CA . GLU A 1 140 ? -46.301 -5.196 69.324 1.00 43.41 140 GLU A CA 1
ATOM 1069 C C . GLU A 1 140 ? -45.979 -5.797 67.943 1.00 43.41 140 GLU A C 1
ATOM 1071 O O . GLU A 1 140 ? -45.558 -5.094 67.023 1.00 43.41 140 GLU A O 1
ATOM 1076 N N . ARG A 1 141 ? -46.074 -7.123 67.812 1.00 50.75 141 ARG A N 1
ATOM 1077 C CA . ARG A 1 141 ? -45.820 -7.840 66.555 1.00 50.75 141 ARG A CA 1
ATOM 1078 C C . ARG A 1 141 ? -46.931 -7.526 65.550 1.00 50.75 141 ARG A C 1
ATOM 1080 O O . ARG A 1 141 ? -48.085 -7.830 65.836 1.00 50.75 141 ARG A O 1
ATOM 1087 N N . GLN A 1 142 ? -46.577 -7.087 64.342 1.00 44.88 142 GLN A N 1
ATOM 1088 C CA . GLN A 1 142 ? -47.425 -7.262 63.158 1.00 44.88 142 GLN A CA 1
ATOM 1089 C C . GLN A 1 142 ? -46.658 -7.953 62.015 1.00 44.88 142 GLN A C 1
ATOM 1091 O O . GLN A 1 142 ? -45.495 -7.622 61.775 1.00 44.88 142 GLN A O 1
ATOM 1096 N N . PRO A 1 143 ? -47.282 -8.924 61.320 1.00 53.59 143 PRO A N 1
ATOM 1097 C CA . PRO A 1 143 ? -46.697 -9.624 60.184 1.00 53.59 143 PRO A CA 1
ATOM 1098 C C . PRO A 1 143 ? -46.984 -8.855 58.888 1.00 53.59 143 PRO A C 1
ATOM 1100 O O . PRO A 1 143 ? -48.137 -8.556 58.581 1.00 53.59 143 PRO A O 1
ATOM 1103 N N . ILE A 1 144 ? -45.945 -8.550 58.109 1.00 47.84 144 ILE A N 1
ATOM 1104 C CA . ILE A 1 144 ? -46.099 -7.889 56.809 1.00 47.84 144 ILE A CA 1
ATOM 1105 C C . ILE A 1 144 ? -46.114 -8.943 55.702 1.00 47.84 144 ILE A C 1
ATOM 1107 O O . ILE A 1 144 ? -45.288 -9.852 55.642 1.00 47.84 144 ILE A O 1
ATOM 1111 N N . HIS A 1 145 ? -47.133 -8.781 54.869 1.00 44.78 145 HIS A N 1
ATOM 1112 C CA . HIS A 1 145 ? -47.546 -9.577 53.732 1.00 44.78 145 HIS A CA 1
ATOM 1113 C C . HIS A 1 145 ? -46.433 -9.918 52.733 1.00 44.78 145 HIS A C 1
ATOM 1115 O O . HIS A 1 145 ? -45.600 -9.090 52.370 1.00 44.78 145 HIS A O 1
ATOM 1121 N N . ALA A 1 146 ? -46.520 -11.148 52.223 1.00 45.47 146 ALA A N 1
ATOM 1122 C CA . ALA A 1 146 ? -45.831 -11.623 51.035 1.00 45.47 146 ALA A CA 1
ATOM 1123 C C . ALA A 1 146 ? -46.117 -10.706 49.831 1.00 45.47 146 ALA A C 1
ATOM 1125 O O . ALA A 1 146 ? -47.272 -10.509 49.452 1.00 45.47 146 ALA A O 1
ATOM 1126 N N . CYS A 1 147 ? -45.052 -10.160 49.241 1.00 39.88 147 CYS A N 1
ATOM 1127 C CA . CYS A 1 147 ? -45.107 -9.375 48.016 1.00 39.88 147 CYS A CA 1
ATOM 1128 C C . CYS A 1 147 ? -45.218 -10.310 46.803 1.00 39.88 147 CYS A C 1
ATOM 1130 O O . CYS A 1 147 ? -44.470 -11.282 46.663 1.00 39.88 147 CYS A O 1
ATOM 1132 N N . SER A 1 148 ? -46.212 -10.023 45.971 1.00 41.81 148 SER A N 1
ATOM 1133 C CA . SER A 1 148 ? -46.655 -10.804 44.827 1.00 41.81 148 SER A CA 1
ATOM 1134 C C . SER A 1 148 ? -45.598 -10.932 43.732 1.00 41.81 148 SER A C 1
ATOM 1136 O O . SER A 1 148 ? -44.956 -9.975 43.318 1.00 41.81 148 SER A O 1
ATOM 1138 N N . ARG A 1 149 ? -45.498 -12.160 43.227 1.00 41.09 149 ARG A N 1
ATOM 1139 C CA . ARG A 1 149 ? -44.746 -12.604 42.055 1.00 41.09 149 ARG A CA 1
ATOM 1140 C C . ARG A 1 149 ? -45.296 -11.922 40.796 1.00 41.09 149 ARG A C 1
ATOM 1142 O O . ARG A 1 149 ? -46.378 -12.277 40.328 1.00 41.09 149 ARG A O 1
ATOM 1149 N N . GLU A 1 150 ? -44.559 -10.949 40.270 1.00 38.47 150 GLU A N 1
ATOM 1150 C CA . GLU A 1 150 ? -44.850 -10.289 38.997 1.00 38.47 150 GLU A CA 1
ATOM 1151 C C . GLU A 1 150 ? -44.723 -11.289 37.842 1.00 38.47 150 GLU A C 1
ATOM 1153 O O . GLU A 1 150 ? -43.724 -11.992 37.673 1.00 38.47 150 GLU A O 1
ATOM 1158 N N . ARG A 1 151 ? -45.817 -11.406 37.091 1.00 40.84 151 ARG A N 1
ATOM 1159 C CA . ARG A 1 151 ? -45.984 -12.290 35.943 1.00 40.84 151 ARG A CA 1
ATOM 1160 C C . ARG A 1 151 ? -45.411 -11.559 34.727 1.00 40.84 151 ARG A C 1
ATOM 1162 O O . ARG A 1 151 ? -45.996 -10.586 34.267 1.00 40.84 151 ARG A O 1
ATOM 1169 N N . VAL A 1 152 ? -44.271 -12.026 34.225 1.00 43.38 152 VAL A N 1
ATOM 1170 C CA . VAL A 1 152 ? -43.714 -11.597 32.935 1.00 43.38 152 VAL A CA 1
ATOM 1171 C C . VAL A 1 152 ? -44.690 -12.033 31.842 1.00 43.38 152 VAL A C 1
ATOM 1173 O O . VAL A 1 152 ? -44.917 -13.229 31.652 1.00 43.38 152 VAL A O 1
ATOM 1176 N N . HIS A 1 153 ? -45.313 -11.064 31.174 1.00 45.84 153 HIS A N 1
ATOM 1177 C CA . HIS A 1 153 ? -46.121 -11.318 29.988 1.00 45.84 153 HIS A CA 1
ATOM 1178 C C . HIS A 1 153 ? -45.213 -11.673 28.795 1.00 45.84 153 HIS A C 1
ATOM 1180 O O . HIS A 1 153 ? -44.165 -11.047 28.622 1.00 45.84 153 HIS A O 1
ATOM 1186 N N . PRO A 1 154 ? -45.595 -12.673 27.982 1.00 50.22 154 PRO A N 1
ATOM 1187 C CA . PRO A 1 154 ? -44.870 -13.056 26.781 1.00 50.22 154 PRO A CA 1
ATOM 1188 C C . PRO A 1 154 ? -45.161 -12.061 25.655 1.00 50.22 154 PRO A C 1
ATOM 1190 O O . PRO A 1 154 ? -46.316 -11.715 25.402 1.00 50.22 154 PRO A O 1
ATOM 1193 N N . TRP A 1 155 ? -44.102 -11.626 24.979 1.00 41.28 155 TRP A N 1
ATOM 1194 C CA . TRP A 1 155 ? -44.188 -10.908 23.715 1.00 41.28 155 TRP A CA 1
ATOM 1195 C C . TRP A 1 155 ? -44.895 -11.811 22.704 1.00 41.28 155 TRP A C 1
ATOM 1197 O O . TRP A 1 155 ? -44.389 -12.873 22.341 1.00 41.28 155 TRP A O 1
ATOM 1207 N N . THR A 1 156 ? -46.104 -11.417 22.324 1.00 44.78 156 THR A N 1
ATOM 1208 C CA . THR A 1 156 ? -46.802 -11.969 21.171 1.00 44.78 156 THR A CA 1
ATOM 1209 C C . THR A 1 156 ? -46.217 -11.286 19.945 1.00 44.78 156 THR A C 1
ATOM 1211 O O . THR A 1 156 ? -46.258 -10.066 19.813 1.00 44.78 156 THR A O 1
ATOM 1214 N N . ASN A 1 157 ? -45.579 -12.100 19.109 1.00 49.72 157 ASN A N 1
ATOM 1215 C CA . ASN A 1 157 ? -45.452 -11.819 17.692 1.00 49.72 157 ASN A CA 1
ATOM 1216 C C . ASN A 1 157 ? -46.858 -11.868 17.095 1.00 49.72 157 ASN A C 1
ATOM 1218 O O . ASN A 1 157 ? -47.618 -12.754 17.482 1.00 49.72 157 ASN A O 1
ATOM 1222 N N . ASP A 1 158 ? -47.127 -10.927 16.199 1.00 41.72 158 ASP A N 1
ATOM 1223 C CA . ASP A 1 158 ? -48.206 -10.845 15.206 1.00 41.72 158 ASP A CA 1
ATOM 1224 C C . ASP A 1 158 ? -48.814 -9.449 15.302 1.00 41.72 158 ASP A C 1
ATOM 1226 O O . ASP A 1 158 ? -49.581 -9.184 16.217 1.00 41.72 158 ASP A O 1
ATOM 1230 N N . GLU A 1 159 ? -48.410 -8.555 14.397 1.00 42.31 159 GLU A N 1
ATOM 1231 C CA . GLU A 1 159 ? -49.334 -7.964 13.425 1.00 42.31 159 GLU A CA 1
ATOM 1232 C C . GLU A 1 159 ? -48.538 -7.581 12.169 1.00 42.31 159 GLU A C 1
ATOM 1234 O O . GLU A 1 159 ? -47.541 -6.856 12.214 1.00 42.31 159 GLU A O 1
ATOM 1239 N N . ASP A 1 160 ? -48.980 -8.160 11.054 1.00 45.66 160 ASP A N 1
ATOM 1240 C CA . ASP A 1 160 ? -48.778 -7.666 9.705 1.00 45.66 160 ASP A CA 1
ATOM 1241 C C . ASP A 1 160 ? -49.122 -6.177 9.640 1.00 45.66 160 ASP A C 1
ATOM 1243 O O . ASP A 1 160 ? -50.259 -5.798 9.907 1.00 45.66 160 ASP A O 1
ATOM 1247 N N . ASP A 1 161 ? -48.179 -5.352 9.193 1.00 36.44 161 ASP A N 1
ATOM 1248 C CA . ASP A 1 161 ? -48.511 -4.025 8.689 1.00 36.44 161 ASP A CA 1
ATOM 1249 C C . ASP A 1 161 ? -47.845 -3.812 7.330 1.00 36.44 161 ASP A C 1
ATOM 1251 O O . ASP A 1 161 ? -46.675 -3.448 7.174 1.00 36.44 161 ASP A O 1
ATOM 1255 N N . VAL A 1 162 ? -48.663 -4.091 6.317 1.00 48.81 162 VAL A N 1
ATOM 1256 C CA . VAL A 1 162 ? -48.555 -3.597 4.951 1.00 48.81 162 VAL A CA 1
ATOM 1257 C C . VAL A 1 162 ? -48.590 -2.071 5.023 1.00 48.81 162 VAL A C 1
ATOM 1259 O O . VAL A 1 162 ? -49.649 -1.455 4.961 1.00 48.81 162 VAL A O 1
ATOM 1262 N N . ILE A 1 163 ? -47.422 -1.443 5.153 1.00 40.22 163 ILE A N 1
ATOM 1263 C CA . ILE A 1 163 ? -47.274 -0.004 4.940 1.00 40.22 163 ILE A CA 1
ATOM 1264 C C . ILE A 1 163 ? -46.566 0.215 3.608 1.00 40.22 163 ILE A C 1
ATOM 1266 O O . ILE A 1 163 ? -45.348 0.365 3.496 1.00 40.22 163 ILE A O 1
ATOM 1270 N N . GLU A 1 164 ? -47.410 0.287 2.586 1.00 46.09 164 GLU A N 1
ATOM 1271 C CA . GLU A 1 164 ? -47.240 1.128 1.413 1.00 46.09 164 GLU A CA 1
ATOM 1272 C C . GLU A 1 164 ? -46.968 2.575 1.882 1.00 46.09 164 GLU A C 1
ATOM 1274 O O . GLU A 1 164 ? -47.874 3.387 2.043 1.00 46.09 164 GLU A O 1
ATOM 1279 N N . SER A 1 165 ? -45.704 2.904 2.171 1.00 36.75 165 SER A N 1
ATOM 1280 C CA . SER A 1 165 ? -45.266 4.276 2.458 1.00 36.75 165 SER A CA 1
ATOM 1281 C C . SER A 1 165 ? -44.369 4.769 1.338 1.00 36.75 165 SER A C 1
ATOM 1283 O 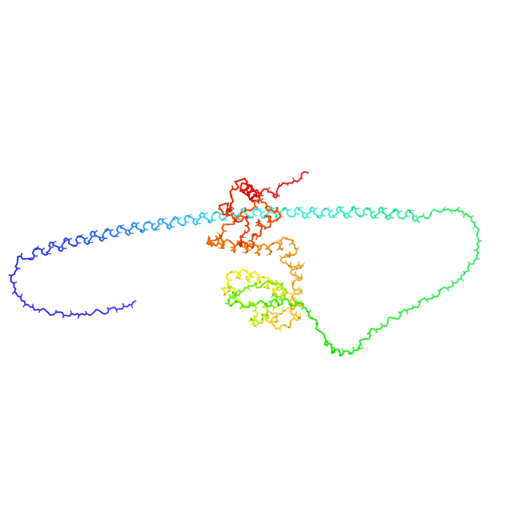O . SER A 1 165 ? -43.148 4.640 1.315 1.00 36.75 165 SER A O 1
ATOM 1285 N N . SER A 1 166 ? -45.047 5.392 0.387 1.00 43.72 166 SER A N 1
ATOM 1286 C CA . SER A 1 166 ? -44.470 6.412 -0.465 1.00 43.72 166 SER A CA 1
ATOM 1287 C C . SER A 1 166 ? -43.999 7.569 0.420 1.00 43.72 166 SER A C 1
ATOM 1289 O O . SER A 1 166 ? -44.815 8.388 0.818 1.00 43.72 166 SER A O 1
ATOM 1291 N N . HIS A 1 167 ? -42.703 7.657 0.729 1.00 32.22 167 HIS A N 1
ATOM 1292 C CA . HIS A 1 167 ? -42.024 8.943 0.909 1.00 32.22 167 HIS A CA 1
ATOM 1293 C C . HIS A 1 167 ? -40.518 8.834 0.610 1.00 32.22 167 HIS A C 1
ATOM 1295 O O . HIS A 1 167 ? -39.867 7.861 0.989 1.00 32.22 167 HIS A O 1
ATOM 1301 N N . PRO A 1 168 ? -39.950 9.830 -0.092 1.00 35.22 168 PRO A N 1
ATOM 1302 C CA . PRO A 1 168 ? -38.607 9.770 -0.636 1.00 35.22 168 PRO A CA 1
ATOM 1303 C C . PRO A 1 168 ? -37.598 10.111 0.460 1.00 35.22 168 PRO A C 1
ATOM 1305 O O . PRO A 1 168 ? -37.449 11.269 0.850 1.00 35.22 168 PRO A O 1
ATOM 1308 N N . PHE A 1 169 ? -36.858 9.115 0.939 1.00 31.80 169 PHE A N 1
ATOM 1309 C CA . PHE A 1 169 ? -35.627 9.371 1.679 1.00 31.80 169 PHE A CA 1
ATOM 1310 C C . PHE A 1 169 ? -34.533 9.741 0.669 1.00 31.80 169 PHE A C 1
ATOM 1312 O O . PHE A 1 169 ? -33.722 8.917 0.249 1.00 31.80 169 PHE A O 1
ATOM 1319 N N . ALA A 1 170 ? -34.569 10.994 0.215 1.00 31.28 170 ALA A N 1
ATOM 1320 C CA . ALA A 1 170 ? -33.511 11.591 -0.580 1.00 31.28 170 ALA A CA 1
ATOM 1321 C C . ALA A 1 170 ? -32.278 11.782 0.314 1.00 31.28 170 ALA A C 1
ATOM 1323 O O . ALA A 1 170 ? -32.134 12.786 1.012 1.00 31.28 170 ALA A O 1
ATOM 1324 N N . LEU A 1 171 ? -31.373 10.803 0.289 1.00 31.58 171 LEU A N 1
ATOM 1325 C CA . LEU A 1 171 ? -29.973 11.074 0.589 1.00 31.58 171 LEU A CA 1
ATOM 1326 C C . LEU A 1 171 ? -29.500 12.157 -0.394 1.00 31.58 171 LEU A C 1
ATOM 1328 O O . LEU A 1 171 ? -29.838 12.068 -1.578 1.00 31.58 171 LEU A O 1
ATOM 1332 N N . PRO A 1 172 ? -28.730 13.167 0.043 1.00 33.47 172 PRO A N 1
ATOM 1333 C CA . PRO A 1 172 ? -28.148 14.138 -0.864 1.00 33.47 172 PRO A CA 1
ATOM 1334 C C . PRO A 1 172 ? -27.108 13.414 -1.723 1.00 33.47 172 PRO A C 1
ATOM 1336 O O . PRO A 1 172 ? -25.929 13.320 -1.377 1.00 33.47 172 PRO A O 1
ATOM 1339 N N . HIS A 1 173 ? -27.557 12.863 -2.847 1.00 37.44 173 HIS A N 1
ATOM 1340 C CA . HIS A 1 173 ? -26.693 12.550 -3.962 1.00 37.44 173 HIS A CA 1
ATOM 1341 C C . HIS A 1 173 ? -26.135 13.886 -4.438 1.00 37.44 173 HIS A C 1
ATOM 1343 O O . HIS A 1 173 ? -26.838 14.707 -5.018 1.00 37.44 173 HIS A O 1
ATOM 1349 N N . GLY A 1 174 ? -24.862 14.123 -4.128 1.00 35.91 174 GLY A N 1
ATOM 1350 C CA . GLY A 1 174 ? -24.056 15.137 -4.790 1.00 35.91 174 GLY A CA 1
ATOM 1351 C C . GLY A 1 174 ? -23.845 14.744 -6.249 1.00 35.91 174 GLY A C 1
ATOM 1352 O O . GLY A 1 174 ? -22.730 14.429 -6.650 1.00 35.91 174 GLY A O 1
ATOM 1353 N N . GLU A 1 175 ? -24.921 14.725 -7.025 1.00 39.78 175 GLU A N 1
ATOM 1354 C CA . GLU A 1 175 ? -24.883 14.832 -8.473 1.00 39.78 175 GLU A CA 1
ATOM 1355 C C . GLU A 1 175 ? -24.657 16.311 -8.770 1.00 39.78 175 GLU A C 1
ATOM 1357 O O . GLU A 1 175 ? -25.572 17.094 -9.000 1.00 39.78 175 GLU A O 1
ATOM 1362 N N . ALA A 1 176 ? -23.394 16.723 -8.674 1.00 42.59 176 ALA A N 1
ATOM 1363 C CA . ALA A 1 176 ? -22.963 17.894 -9.407 1.00 42.59 176 ALA A CA 1
ATOM 1364 C C . ALA A 1 176 ? -23.041 17.509 -10.888 1.00 42.59 176 ALA A C 1
ATOM 1366 O O . ALA A 1 176 ? -22.126 16.874 -11.414 1.00 42.59 176 ALA A O 1
ATOM 1367 N N . GLU A 1 177 ? -24.164 17.845 -11.525 1.00 44.78 177 GLU A N 1
ATOM 1368 C CA . GLU A 1 177 ? -24.275 17.964 -12.975 1.00 44.78 177 GLU A CA 1
ATOM 1369 C C . GLU A 1 177 ? -23.240 18.997 -13.432 1.00 44.78 177 GLU A C 1
ATOM 1371 O O . GLU A 1 177 ? -23.465 20.205 -13.451 1.00 44.78 177 GLU A O 1
ATOM 1376 N N . VAL A 1 178 ? -22.035 18.510 -13.712 1.00 53.44 178 VAL A N 1
ATOM 1377 C CA . VAL A 1 178 ? -21.006 19.268 -14.409 1.00 53.44 178 VAL A CA 1
ATOM 1378 C C . VAL A 1 178 ? -21.323 19.128 -15.889 1.00 53.44 178 VAL A C 1
ATOM 1380 O O . VAL A 1 178 ? -21.211 18.035 -16.446 1.00 53.44 178 VAL A O 1
ATOM 1383 N N . GLU A 1 179 ? -21.743 20.234 -16.504 1.00 46.12 179 GLU A N 1
ATOM 1384 C CA . GLU A 1 179 ? -21.893 20.364 -17.951 1.00 46.12 179 GLU A CA 1
ATOM 1385 C C . GLU A 1 179 ? -20.615 19.869 -18.645 1.00 46.12 179 GLU A C 1
ATOM 1387 O O . GLU A 1 179 ? -19.510 20.373 -18.422 1.00 46.12 179 GLU A O 1
ATOM 1392 N N . ALA A 1 180 ? -20.773 18.807 -19.432 1.00 46.94 180 ALA A N 1
ATOM 1393 C CA . ALA A 1 180 ? -19.693 18.077 -20.070 1.00 46.94 180 ALA A CA 1
ATOM 1394 C C . ALA A 1 180 ? -19.111 18.873 -21.247 1.00 46.94 180 ALA A C 1
ATOM 1396 O O . ALA A 1 180 ? -19.570 18.752 -22.382 1.00 46.94 180 ALA A O 1
ATOM 1397 N N . ASP A 1 181 ? -18.064 19.651 -20.977 1.00 51.47 181 ASP A N 1
ATOM 1398 C CA . ASP A 1 181 ? -17.113 20.070 -22.005 1.00 51.47 181 ASP A CA 1
ATOM 1399 C C . ASP A 1 181 ? -16.320 18.831 -22.463 1.00 51.47 181 ASP A C 1
ATOM 1401 O O . ASP A 1 181 ? -15.704 18.108 -21.669 1.00 51.47 181 ASP A O 1
ATOM 1405 N N . GLY A 1 182 ? -16.468 18.498 -23.742 1.00 58.72 182 GLY A N 1
ATOM 1406 C CA . GLY A 1 182 ? -16.202 17.178 -24.296 1.00 58.72 182 GLY A CA 1
ATOM 1407 C C . GLY A 1 182 ? -14.720 16.852 -24.435 1.00 58.72 182 GLY A C 1
ATOM 1408 O O . GLY A 1 182 ? -14.180 17.017 -25.514 1.00 58.72 182 GLY A O 1
ATOM 1409 N N . THR A 1 183 ? -14.101 16.355 -23.362 1.00 59.66 183 THR A N 1
ATOM 1410 C CA . THR A 1 183 ? -13.097 15.263 -23.311 1.00 59.66 183 THR A CA 1
ATOM 1411 C C . THR A 1 183 ? -12.545 15.175 -21.887 1.00 59.66 183 THR A C 1
ATOM 1413 O O . THR A 1 183 ? -11.345 15.330 -21.649 1.00 59.66 183 THR A O 1
ATOM 1416 N N . THR A 1 184 ? -13.409 14.986 -20.893 1.00 74.88 184 THR A N 1
ATOM 1417 C CA . THR A 1 184 ? -12.952 14.751 -19.521 1.00 74.88 184 THR A CA 1
ATOM 1418 C C . THR A 1 184 ? -12.333 13.359 -19.452 1.00 74.88 184 THR A C 1
ATOM 1420 O O . THR A 1 184 ? -13.026 12.344 -19.413 1.00 74.88 184 THR A O 1
ATOM 1423 N N . GLU A 1 185 ? -11.003 13.317 -19.504 1.00 84.94 185 GLU A N 1
ATOM 1424 C CA . GLU A 1 185 ? -10.212 12.105 -19.327 1.00 84.94 185 GLU A CA 1
ATOM 1425 C C . GLU A 1 185 ? -10.656 11.391 -18.039 1.00 84.94 185 GLU A C 1
ATOM 1427 O O . GLU A 1 185 ? -10.765 12.005 -16.971 1.00 84.94 185 GLU A O 1
ATOM 1432 N N . TRP A 1 186 ? -10.972 10.098 -18.146 1.00 87.06 186 TRP A N 1
ATOM 1433 C CA . TRP A 1 186 ? -11.496 9.319 -17.026 1.00 87.06 186 TRP A CA 1
ATOM 1434 C C . TRP A 1 186 ? -10.520 9.363 -15.841 1.00 87.06 186 TRP A C 1
ATOM 1436 O O . TRP A 1 186 ? -9.332 9.060 -15.976 1.00 87.06 186 TRP A O 1
ATOM 1446 N N . CYS A 1 187 ? -11.007 9.723 -14.654 1.00 91.00 187 CYS A N 1
ATOM 1447 C CA . CYS A 1 187 ? -10.181 9.815 -13.455 1.00 91.00 187 CYS A CA 1
ATOM 1448 C C . CYS A 1 187 ? -10.664 8.848 -12.375 1.00 91.00 187 CYS A C 1
ATOM 1450 O O . CYS A 1 187 ? -11.867 8.675 -12.192 1.00 91.00 187 CYS A O 1
ATOM 1452 N N . TRP A 1 188 ? -9.729 8.249 -11.626 1.00 92.50 188 TRP A N 1
ATOM 1453 C CA . TRP A 1 188 ? -10.088 7.415 -10.479 1.00 92.50 188 TRP A CA 1
ATOM 1454 C C . TRP A 1 188 ? -10.808 8.272 -9.427 1.00 92.50 188 TRP A C 1
ATOM 1456 O O . TRP A 1 188 ? -10.175 9.179 -8.852 1.00 92.50 188 TRP A O 1
ATOM 1466 N N . PRO A 1 189 ? -12.100 8.020 -9.159 1.00 93.12 189 PRO A N 1
ATOM 1467 C CA . PRO A 1 189 ? -12.882 8.908 -8.319 1.00 93.12 189 PRO A CA 1
ATOM 1468 C C . PRO A 1 189 ? -12.494 8.757 -6.847 1.00 93.12 189 PRO A C 1
ATOM 1470 O O . PRO A 1 189 ? -12.027 7.713 -6.387 1.00 93.12 189 PRO A O 1
ATOM 1473 N N . ARG A 1 190 ? -12.665 9.842 -6.088 1.00 89.38 190 ARG A N 1
ATOM 1474 C CA . ARG A 1 190 ? -12.468 9.830 -4.635 1.00 89.38 190 ARG A CA 1
ATOM 1475 C C . ARG A 1 190 ? -13.718 9.253 -3.988 1.00 89.38 190 ARG A C 1
ATOM 1477 O O . ARG A 1 190 ? -14.798 9.803 -4.168 1.00 89.38 190 ARG A O 1
ATOM 1484 N N . MET A 1 191 ? -13.568 8.173 -3.233 1.00 93.25 191 MET A N 1
ATOM 1485 C CA . MET A 1 191 ? -14.688 7.506 -2.573 1.00 93.25 191 MET A CA 1
ATOM 1486 C C . MET A 1 191 ? -14.269 6.866 -1.253 1.00 93.25 191 MET A C 1
ATOM 1488 O O . MET A 1 191 ? -13.078 6.700 -0.990 1.00 93.25 191 MET A O 1
ATOM 1492 N N . SER A 1 192 ? -15.257 6.517 -0.430 1.00 94.69 192 SER A N 1
ATOM 1493 C CA . SER A 1 192 ? -15.042 5.733 0.787 1.00 94.69 192 SER A CA 1
ATOM 1494 C C . SER A 1 192 ? -14.725 4.270 0.458 1.00 94.69 192 SER A C 1
ATOM 1496 O O . SER A 1 192 ? -15.058 3.783 -0.624 1.00 94.69 192 SER A O 1
ATOM 1498 N N . ALA A 1 193 ? -14.125 3.552 1.412 1.00 95.25 193 ALA A N 1
ATOM 1499 C CA . ALA A 1 193 ? -13.838 2.122 1.276 1.00 95.25 193 ALA A CA 1
ATOM 1500 C C . ALA A 1 193 ? -15.107 1.290 1.014 1.00 95.25 193 ALA A C 1
ATOM 1502 O O . ALA A 1 193 ? -15.070 0.379 0.199 1.00 95.25 193 ALA A O 1
ATOM 1503 N N . ALA A 1 194 ? -16.241 1.663 1.616 1.00 96.69 194 ALA A N 1
ATOM 1504 C CA . ALA A 1 194 ? -17.539 1.029 1.378 1.00 96.69 194 ALA A CA 1
ATOM 1505 C C . ALA A 1 194 ? -18.004 1.162 -0.084 1.00 96.69 194 ALA A C 1
ATOM 1507 O O . ALA A 1 194 ? -18.436 0.192 -0.704 1.00 96.69 194 ALA A O 1
ATOM 1508 N N . ILE A 1 195 ? -17.884 2.362 -0.670 1.00 96.56 195 ILE A N 1
ATOM 1509 C CA . ILE A 1 195 ? -18.239 2.578 -2.081 1.00 96.56 195 ILE A CA 1
ATOM 1510 C C . ILE A 1 195 ? -17.247 1.842 -2.988 1.00 96.56 195 ILE A C 1
ATOM 1512 O O . ILE A 1 195 ? -17.667 1.244 -3.977 1.00 96.56 195 ILE A O 1
ATOM 1516 N N . LEU A 1 196 ? -15.954 1.859 -2.644 1.00 96.38 196 LEU A N 1
ATOM 1517 C CA . LEU A 1 196 ? -14.933 1.108 -3.370 1.00 96.38 196 LEU A CA 1
ATOM 1518 C C . LEU A 1 196 ? -15.263 -0.382 -3.378 1.00 96.38 196 LEU A C 1
ATOM 1520 O O . LEU A 1 196 ? -15.270 -0.970 -4.449 1.00 96.38 196 LEU A O 1
ATOM 1524 N N . TRP A 1 197 ? -15.578 -0.961 -2.220 1.00 97.94 197 TRP A N 1
ATOM 1525 C CA . TRP A 1 197 ? -15.952 -2.364 -2.071 1.00 97.94 197 TRP A CA 1
ATOM 1526 C C . TRP A 1 197 ? -17.160 -2.724 -2.934 1.00 97.94 197 TRP A C 1
ATOM 1528 O O . TRP A 1 197 ? -17.101 -3.658 -3.725 1.00 97.94 197 TRP A O 1
ATOM 1538 N N . HIS A 1 198 ? -18.225 -1.924 -2.879 1.00 97.75 198 HIS A N 1
ATOM 1539 C CA . HIS A 1 198 ? -19.389 -2.136 -3.736 1.00 97.75 198 HIS A CA 1
ATOM 1540 C C . HIS A 1 198 ? -19.021 -2.121 -5.229 1.00 97.75 198 HIS A C 1
ATOM 1542 O O . HIS A 1 198 ? -19.390 -3.027 -5.976 1.00 97.75 198 HIS A O 1
ATOM 1548 N N . ARG A 1 199 ? -18.273 -1.103 -5.680 1.00 97.31 199 ARG A N 1
ATOM 1549 C CA . ARG A 1 199 ? -17.860 -0.975 -7.090 1.00 97.31 199 ARG A CA 1
ATOM 1550 C C . ARG A 1 199 ? -16.825 -2.020 -7.506 1.00 97.31 199 ARG A C 1
ATOM 1552 O O . ARG A 1 199 ? -16.733 -2.357 -8.684 1.00 97.31 199 ARG A O 1
ATOM 1559 N N . TRP A 1 200 ? -16.069 -2.561 -6.555 1.00 97.62 200 TRP A N 1
ATOM 1560 C CA . TRP A 1 200 ? -15.105 -3.632 -6.784 1.00 97.62 200 TRP A CA 1
ATOM 1561 C C . TRP A 1 200 ? -15.769 -4.866 -7.395 1.00 97.62 200 TRP A C 1
ATOM 1563 O O . TRP A 1 200 ? -15.231 -5.438 -8.345 1.00 97.62 200 TRP A O 1
ATOM 1573 N N . PHE A 1 201 ? -16.964 -5.205 -6.906 1.00 98.12 201 PHE A N 1
ATOM 1574 C CA . PHE A 1 201 ? -17.744 -6.360 -7.344 1.00 98.12 201 PHE A CA 1
ATOM 1575 C C . PHE A 1 201 ? -18.797 -6.018 -8.402 1.00 98.12 201 PHE A C 1
ATOM 1577 O O . PHE A 1 201 ? -18.848 -6.671 -9.441 1.00 98.12 201 PHE A O 1
ATOM 1584 N N . HIS A 1 202 ? -19.587 -4.964 -8.181 1.00 97.25 202 HIS A N 1
ATOM 1585 C CA . HIS A 1 202 ? -20.750 -4.637 -9.022 1.00 97.25 202 HIS A CA 1
ATOM 1586 C C . HIS A 1 202 ? -20.487 -3.557 -10.075 1.00 97.25 202 HIS A C 1
ATOM 1588 O O . HIS A 1 202 ? -21.344 -3.286 -10.913 1.00 97.25 202 HIS A O 1
ATOM 1594 N N . GLY A 1 203 ? -19.309 -2.934 -10.051 1.00 95.69 203 GLY A N 1
ATOM 1595 C CA . GLY A 1 203 ? -18.978 -1.839 -10.955 1.00 95.69 203 GLY A CA 1
ATOM 1596 C C . GLY A 1 203 ? -19.788 -0.574 -10.665 1.00 95.69 203 GLY A C 1
ATOM 1597 O O . GLY A 1 203 ? -20.208 -0.320 -9.532 1.00 95.69 203 GLY A O 1
ATOM 1598 N N . ASP A 1 204 ? -19.978 0.255 -11.685 1.00 92.94 204 ASP A N 1
ATOM 1599 C CA . ASP A 1 204 ? -20.851 1.428 -11.633 1.00 92.94 204 ASP A CA 1
ATOM 1600 C C . ASP A 1 204 ? -21.730 1.530 -12.892 1.00 92.94 204 ASP A C 1
ATOM 1602 O O . ASP A 1 204 ? -21.737 0.643 -13.743 1.00 92.94 204 ASP A O 1
ATOM 1606 N N . ALA A 1 205 ? -22.526 2.598 -13.010 1.00 90.31 205 ALA A N 1
ATOM 1607 C CA . ALA A 1 205 ? -23.415 2.780 -14.161 1.00 90.31 205 ALA A CA 1
ATOM 1608 C C . ALA A 1 205 ? -22.654 2.832 -15.503 1.00 90.31 205 ALA A C 1
ATOM 1610 O O . ALA A 1 205 ? -23.202 2.448 -16.538 1.00 90.31 205 ALA A O 1
ATOM 1611 N N . SER A 1 206 ? -21.395 3.278 -15.475 1.00 88.06 206 SER A N 1
ATOM 1612 C CA . SER A 1 206 ? -20.528 3.385 -16.649 1.00 88.06 206 SER A CA 1
ATOM 1613 C C . SER A 1 206 ? -19.847 2.053 -16.968 1.00 88.06 206 SER A C 1
ATOM 1615 O O . SER A 1 206 ? -19.732 1.668 -18.130 1.00 88.06 206 SER A O 1
ATOM 1617 N N . LEU A 1 207 ? -19.414 1.331 -15.936 1.00 85.56 207 LEU A N 1
ATOM 1618 C CA . LEU A 1 207 ? -18.741 0.043 -16.019 1.00 85.56 207 LEU A CA 1
ATOM 1619 C C . LEU A 1 207 ? -19.635 -1.020 -15.386 1.00 85.56 207 LEU A C 1
ATOM 1621 O O . LEU A 1 207 ? -19.595 -1.234 -14.179 1.00 85.56 207 LEU A O 1
ATOM 1625 N N . ARG A 1 208 ? -20.403 -1.737 -16.216 1.00 87.94 208 ARG A N 1
ATOM 1626 C CA . ARG A 1 208 ? -21.308 -2.824 -15.783 1.00 87.94 208 ARG A CA 1
ATOM 1627 C C . ARG A 1 208 ? -20.598 -4.049 -15.183 1.00 87.94 208 ARG A C 1
ATOM 1629 O O . ARG A 1 208 ? -21.251 -5.048 -14.904 1.00 87.94 208 ARG A O 1
ATOM 1636 N N . PHE A 1 209 ? -19.276 -4.009 -15.055 1.00 92.75 209 PHE A N 1
ATOM 1637 C CA . PHE A 1 209 ? -18.467 -5.073 -14.479 1.00 92.75 209 PHE A CA 1
ATOM 1638 C C . PHE A 1 209 ? -17.694 -4.551 -13.267 1.00 92.75 209 PHE A C 1
ATOM 1640 O O . PHE A 1 209 ? -17.277 -3.390 -13.228 1.00 92.75 209 PHE A O 1
ATOM 1647 N N . GLY A 1 210 ? -17.479 -5.433 -12.291 1.00 94.81 210 GLY A N 1
ATOM 1648 C CA . GLY A 1 210 ? -16.694 -5.138 -11.099 1.00 94.81 210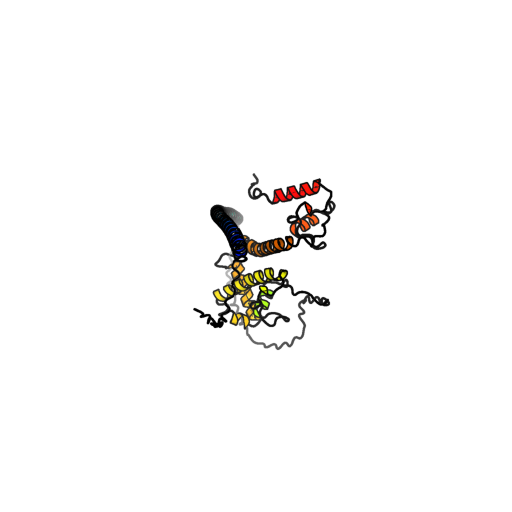 GLY A CA 1
ATOM 1649 C C . GLY A 1 210 ? -15.304 -4.609 -11.428 1.00 94.81 210 GLY A C 1
ATOM 1650 O O . GLY A 1 210 ? -14.597 -5.149 -12.283 1.00 94.81 210 GLY A O 1
ATOM 1651 N N . TRP A 1 211 ? -14.878 -3.568 -10.715 1.00 96.19 211 TRP A N 1
ATOM 1652 C CA . TRP A 1 211 ? -13.572 -2.938 -10.921 1.00 96.19 211 TRP A CA 1
ATOM 1653 C C . TRP A 1 211 ? -12.386 -3.879 -10.689 1.00 96.19 211 TRP A C 1
ATOM 1655 O O . TRP A 1 211 ? -11.280 -3.583 -11.144 1.00 96.19 211 TRP A O 1
ATOM 1665 N N . ARG A 1 212 ? -12.610 -5.040 -10.060 1.00 96.31 212 ARG A N 1
ATOM 1666 C CA . ARG A 1 212 ? -11.613 -6.110 -9.944 1.00 96.31 212 ARG A CA 1
ATOM 1667 C C . ARG A 1 212 ? -11.047 -6.573 -11.290 1.00 96.31 212 ARG A C 1
ATOM 1669 O O . ARG A 1 212 ? -9.869 -6.905 -11.366 1.00 96.31 212 ARG A O 1
ATOM 1676 N N . TYR A 1 213 ? -11.846 -6.512 -12.358 1.00 96.00 213 TYR A N 1
ATOM 1677 C CA . TYR A 1 213 ? -11.439 -6.916 -13.710 1.00 96.00 213 TYR A CA 1
ATOM 1678 C C . TYR A 1 213 ? -10.754 -5.808 -14.514 1.00 96.00 213 TYR A C 1
ATOM 1680 O O . TYR A 1 213 ? -10.322 -6.035 -15.642 1.00 96.00 213 TYR A O 1
ATOM 1688 N N . MET A 1 214 ? -10.670 -4.595 -13.971 1.00 94.38 214 MET A N 1
ATOM 1689 C CA . MET A 1 214 ? -10.096 -3.469 -14.691 1.00 94.38 214 MET A CA 1
ATOM 1690 C C . MET A 1 214 ? -8.572 -3.547 -14.675 1.00 94.38 214 MET A C 1
ATOM 1692 O O . MET A 1 214 ? -7.957 -3.557 -13.610 1.00 94.38 214 MET A O 1
ATOM 1696 N N . ASP A 1 215 ? -7.930 -3.554 -15.837 1.00 94.12 215 ASP A N 1
ATOM 1697 C CA . ASP A 1 215 ? -6.473 -3.492 -15.883 1.00 94.12 215 ASP A CA 1
ATOM 1698 C C . ASP A 1 215 ? -5.991 -2.065 -15.583 1.00 94.12 215 ASP A C 1
ATOM 1700 O O . ASP A 1 215 ? -6.300 -1.118 -16.307 1.00 94.12 215 ASP A O 1
ATOM 1704 N N . ALA A 1 216 ? -5.196 -1.914 -14.520 1.00 91.94 216 ALA A N 1
ATOM 1705 C CA . ALA A 1 216 ? -4.634 -0.629 -14.125 1.00 91.94 216 ALA A CA 1
ATOM 1706 C C . ALA A 1 216 ? -3.741 -0.032 -15.226 1.00 91.94 216 ALA A C 1
ATOM 1708 O O . ALA A 1 216 ? -3.640 1.187 -15.303 1.00 91.94 216 ALA A O 1
ATOM 1709 N N . SER A 1 217 ? -3.146 -0.855 -16.100 1.00 92.38 217 SER A N 1
ATOM 1710 C CA . SER A 1 217 ? -2.304 -0.384 -17.208 1.00 92.38 217 SER A CA 1
ATOM 1711 C C . SER A 1 217 ? -3.087 0.404 -18.271 1.00 92.38 217 SER A C 1
ATOM 1713 O O . SER A 1 217 ? -2.526 1.275 -18.935 1.00 92.38 217 SER A O 1
ATOM 1715 N N . THR A 1 218 ? -4.394 0.144 -18.388 1.00 93.31 218 THR A N 1
ATOM 1716 C CA . THR A 1 218 ? -5.299 0.801 -19.350 1.00 93.31 218 THR A CA 1
ATOM 1717 C C . THR A 1 218 ? -5.794 2.163 -18.868 1.00 93.31 218 THR A C 1
ATOM 1719 O O . THR A 1 218 ? -6.391 2.918 -19.634 1.00 93.31 218 THR A O 1
ATOM 1722 N N . LEU A 1 219 ? -5.543 2.494 -17.599 1.00 92.81 219 LEU A N 1
ATOM 1723 C CA . LEU A 1 219 ? -5.961 3.751 -16.999 1.00 92.81 219 LEU A CA 1
ATOM 1724 C C . LEU A 1 219 ? -4.933 4.856 -17.267 1.00 92.81 219 LEU A C 1
ATOM 1726 O O . LEU A 1 219 ? -3.732 4.574 -17.327 1.00 92.81 219 LEU A O 1
ATOM 1730 N N . PRO A 1 220 ? -5.363 6.131 -17.320 1.00 93.94 220 PRO A N 1
ATOM 1731 C CA . PRO A 1 220 ? -4.448 7.266 -17.347 1.00 93.94 220 PRO A CA 1
ATOM 1732 C C . PRO A 1 220 ? -3.427 7.202 -16.214 1.00 93.94 220 PRO A C 1
ATOM 1734 O O . PRO A 1 220 ? -3.782 6.854 -15.084 1.00 93.94 220 PRO A O 1
ATOM 1737 N N . THR A 1 221 ? -2.178 7.601 -16.473 1.00 89.56 221 THR A N 1
ATOM 1738 C CA . THR A 1 221 ? -1.053 7.529 -15.515 1.00 89.56 221 THR A CA 1
ATOM 1739 C C . THR A 1 221 ? -1.387 8.137 -14.147 1.00 89.56 221 THR A C 1
ATOM 1741 O O . THR A 1 221 ? -0.970 7.628 -13.104 1.00 89.56 221 THR A O 1
ATOM 1744 N N . ALA A 1 222 ? -2.192 9.204 -14.122 1.00 87.62 222 ALA A N 1
ATOM 1745 C CA . ALA A 1 222 ? -2.655 9.845 -12.889 1.00 87.62 222 ALA A CA 1
ATOM 1746 C C . ALA A 1 222 ? -3.574 8.945 -12.030 1.00 87.62 222 ALA A C 1
ATOM 1748 O O . ALA A 1 222 ? -3.594 9.065 -10.802 1.00 87.62 222 ALA A O 1
ATOM 1749 N N . SER A 1 223 ? -4.317 8.038 -12.664 1.00 92.62 223 SER A N 1
ATOM 1750 C CA . SER A 1 223 ? -5.279 7.117 -12.050 1.00 92.62 223 SER A CA 1
ATOM 1751 C C . SER A 1 223 ? -4.671 5.758 -11.689 1.00 92.62 223 SER A C 1
ATOM 1753 O O . SER A 1 223 ? -5.159 5.126 -10.753 1.00 92.62 223 SER A O 1
ATOM 1755 N N . GLN A 1 224 ? -3.588 5.330 -12.354 1.00 92.81 224 GLN A N 1
ATOM 1756 C CA . GLN A 1 224 ? -2.967 4.011 -12.141 1.00 92.81 224 GLN A CA 1
ATOM 1757 C C . GLN A 1 224 ? -2.557 3.777 -10.683 1.00 92.81 224 GLN A C 1
ATOM 1759 O O . GLN A 1 224 ? -2.916 2.765 -10.091 1.00 92.81 224 GLN A O 1
ATOM 1764 N N . ALA A 1 225 ? -1.872 4.741 -10.059 1.00 86.75 225 ALA A N 1
ATOM 1765 C CA . ALA A 1 225 ? -1.421 4.606 -8.671 1.00 86.75 225 ALA A CA 1
ATOM 1766 C C . ALA A 1 225 ? -2.591 4.429 -7.685 1.00 86.75 225 ALA A C 1
ATOM 1768 O O . ALA A 1 225 ? -2.512 3.631 -6.752 1.00 86.75 225 ALA A O 1
ATOM 1769 N N . LYS A 1 226 ? -3.702 5.141 -7.915 1.00 90.50 226 LYS A N 1
ATOM 1770 C CA . LYS A 1 226 ? -4.913 5.034 -7.089 1.00 90.50 226 LYS A CA 1
ATOM 1771 C C . LYS A 1 226 ? -5.637 3.713 -7.316 1.00 90.50 226 LYS A C 1
ATOM 1773 O O . LYS A 1 226 ? -6.128 3.136 -6.349 1.00 90.50 226 LYS A O 1
ATOM 1778 N N . ALA A 1 227 ? -5.674 3.234 -8.558 1.00 93.56 227 ALA A N 1
ATOM 1779 C CA . ALA A 1 227 ? -6.229 1.932 -8.905 1.00 93.56 227 ALA A CA 1
ATOM 1780 C C . ALA A 1 227 ? -5.469 0.805 -8.202 1.00 93.56 227 ALA A C 1
ATOM 1782 O O . ALA A 1 227 ? -6.076 -0.029 -7.535 1.00 93.56 227 ALA A O 1
ATOM 1783 N N . THR A 1 228 ? -4.135 0.836 -8.275 1.00 90.62 228 THR A N 1
ATOM 1784 C CA . THR A 1 228 ? -3.261 -0.130 -7.603 1.00 90.62 228 THR A CA 1
ATOM 1785 C C . THR A 1 228 ? -3.446 -0.092 -6.088 1.00 90.62 228 THR A C 1
ATOM 1787 O O . THR A 1 228 ? -3.634 -1.139 -5.477 1.00 90.62 228 THR A O 1
ATOM 1790 N N . ALA A 1 229 ? -3.470 1.095 -5.475 1.00 87.44 229 ALA A N 1
ATOM 1791 C CA . ALA A 1 229 ? -3.711 1.222 -4.036 1.00 87.44 229 ALA A CA 1
ATOM 1792 C C . ALA A 1 229 ? -5.102 0.701 -3.629 1.00 87.44 229 ALA A C 1
ATOM 1794 O O . ALA A 1 229 ? -5.233 -0.028 -2.649 1.00 87.44 229 ALA A O 1
ATOM 1795 N N . SER A 1 230 ? -6.137 1.026 -4.409 1.00 93.25 230 SER A N 1
ATOM 1796 C CA . SER A 1 230 ? -7.506 0.560 -4.161 1.00 93.25 230 SER A CA 1
ATOM 1797 C C . SER A 1 230 ? -7.618 -0.962 -4.274 1.00 93.25 230 SER A C 1
ATOM 1799 O O . SER A 1 230 ? -8.285 -1.580 -3.452 1.00 93.25 230 SER A O 1
ATOM 1801 N N . ARG A 1 231 ? -6.914 -1.571 -5.240 1.00 94.94 231 ARG A N 1
ATOM 1802 C CA . ARG A 1 231 ? -6.826 -3.029 -5.396 1.00 94.94 231 ARG A CA 1
ATOM 1803 C C . ARG A 1 231 ? -6.217 -3.700 -4.173 1.00 94.94 231 ARG A C 1
ATOM 1805 O O . ARG A 1 231 ? -6.751 -4.705 -3.732 1.00 94.94 231 ARG A O 1
ATOM 1812 N N . VAL A 1 232 ? -5.138 -3.146 -3.619 1.00 90.69 232 VAL A N 1
ATOM 1813 C CA . VAL A 1 232 ? -4.503 -3.700 -2.410 1.00 90.69 232 VAL A CA 1
ATOM 1814 C C . VAL A 1 232 ? -5.481 -3.706 -1.235 1.00 90.69 232 VAL A C 1
ATOM 1816 O O . VAL A 1 232 ? -5.607 -4.717 -0.554 1.00 90.69 232 VAL A O 1
ATOM 1819 N N . VAL A 1 233 ? -6.206 -2.604 -1.020 1.00 92.00 233 VAL A N 1
ATOM 1820 C CA . VAL A 1 233 ? -7.200 -2.511 0.063 1.00 92.00 233 VAL A CA 1
ATOM 1821 C C . VAL A 1 233 ? -8.365 -3.475 -0.165 1.00 92.00 233 VAL A C 1
ATOM 1823 O O . VAL A 1 233 ? -8.747 -4.192 0.754 1.00 92.00 233 VAL A O 1
ATOM 1826 N N . ALA A 1 234 ? -8.921 -3.509 -1.379 1.00 96.25 234 ALA A N 1
ATOM 1827 C CA . ALA A 1 234 ? -10.033 -4.394 -1.701 1.00 96.25 234 ALA A CA 1
ATOM 1828 C C . ALA A 1 234 ? -9.633 -5.869 -1.564 1.00 96.25 234 ALA A C 1
ATOM 1830 O O . ALA A 1 234 ? -10.349 -6.618 -0.912 1.00 96.25 234 ALA A O 1
ATOM 1831 N N . GLN A 1 235 ? -8.470 -6.270 -2.088 1.00 96.25 235 GLN A N 1
ATOM 1832 C CA . GLN A 1 235 ? -7.995 -7.650 -1.974 1.00 96.25 235 GLN A CA 1
ATOM 1833 C C . GLN A 1 235 ? -7.758 -8.053 -0.516 1.00 96.25 235 GLN A C 1
ATOM 1835 O O . GLN A 1 235 ? -8.185 -9.125 -0.117 1.00 96.25 235 GLN A O 1
ATOM 1840 N N . ALA A 1 236 ? -7.176 -7.178 0.310 1.00 93.88 236 ALA A N 1
ATOM 1841 C CA . ALA A 1 236 ? -6.986 -7.476 1.730 1.00 93.88 236 ALA A CA 1
ATOM 1842 C C . ALA A 1 236 ? -8.315 -7.754 2.457 1.00 93.88 236 ALA A C 1
ATOM 1844 O O . ALA A 1 236 ? -8.394 -8.655 3.287 1.00 93.88 236 ALA A O 1
ATOM 1845 N N . LEU A 1 237 ? -9.370 -7.001 2.134 1.00 96.38 237 LEU A N 1
ATOM 1846 C CA . LEU A 1 237 ? -10.705 -7.235 2.689 1.00 96.38 237 LEU A CA 1
ATOM 1847 C C . LEU A 1 237 ? -11.338 -8.529 2.151 1.00 96.38 237 LEU A C 1
ATOM 1849 O O . LEU A 1 237 ? -12.015 -9.222 2.907 1.00 96.38 237 LEU A O 1
ATOM 1853 N N . VAL A 1 238 ? -11.093 -8.877 0.883 1.00 97.62 238 VAL A N 1
ATOM 1854 C CA . VAL A 1 238 ? -11.507 -10.164 0.298 1.00 97.62 238 VAL A CA 1
ATOM 1855 C C . VAL A 1 238 ? -10.844 -11.325 1.020 1.00 97.62 238 VAL A C 1
ATOM 1857 O O . VAL A 1 238 ? -11.537 -12.230 1.472 1.00 97.62 238 VAL A O 1
ATOM 1860 N N . ASP A 1 239 ? -9.527 -11.272 1.191 1.00 95.88 239 ASP A N 1
ATOM 1861 C CA . ASP A 1 239 ? -8.767 -12.337 1.840 1.00 95.88 239 ASP A CA 1
ATOM 1862 C C . ASP A 1 239 ? -9.265 -12.570 3.278 1.00 95.88 239 ASP A C 1
ATOM 1864 O O . ASP A 1 239 ? -9.394 -13.713 3.712 1.00 95.88 239 ASP A O 1
ATOM 1868 N N . ILE A 1 240 ? -9.625 -11.501 4.001 1.00 95.94 240 ILE A N 1
ATOM 1869 C CA . ILE A 1 240 ? -10.224 -11.588 5.342 1.00 95.94 240 ILE A CA 1
ATOM 1870 C C . ILE A 1 240 ? -11.629 -12.189 5.294 1.00 95.94 240 ILE A C 1
ATOM 1872 O O . ILE A 1 240 ? -11.944 -13.054 6.109 1.00 95.94 240 ILE A O 1
ATOM 1876 N N . ALA A 1 241 ? -12.473 -11.759 4.355 1.00 97.44 241 ALA A N 1
ATOM 1877 C CA . ALA A 1 241 ? -13.817 -12.311 4.209 1.00 97.44 241 ALA A CA 1
ATOM 1878 C C . ALA A 1 241 ? -13.777 -13.828 3.946 1.00 97.44 241 ALA A C 1
ATOM 1880 O O . ALA A 1 241 ? -14.552 -14.571 4.548 1.00 97.44 241 ALA A O 1
ATOM 1881 N N . LEU A 1 242 ? -12.842 -14.289 3.110 1.00 97.56 242 LEU A N 1
ATOM 1882 C CA . LEU A 1 242 ? -12.645 -15.711 2.819 1.00 97.56 242 LEU A CA 1
ATOM 1883 C C . LEU A 1 242 ? -12.037 -16.467 4.010 1.00 97.56 242 LEU A C 1
ATOM 1885 O O . LEU A 1 242 ? -12.495 -17.553 4.345 1.00 97.56 242 LEU A O 1
ATOM 1889 N N . ALA A 1 243 ? -11.036 -15.896 4.687 1.00 96.25 243 ALA A N 1
ATOM 1890 C CA . ALA A 1 243 ? -10.376 -16.539 5.827 1.00 96.25 243 ALA A CA 1
ATOM 1891 C C . ALA A 1 243 ? -11.291 -16.726 7.051 1.00 96.25 243 ALA A C 1
ATOM 1893 O O . ALA A 1 243 ? -11.016 -17.575 7.896 1.00 96.25 243 ALA A O 1
ATOM 1894 N N . HIS A 1 244 ? -12.352 -15.923 7.155 1.00 96.81 244 HIS A N 1
ATOM 1895 C CA . HIS A 1 244 ? -13.335 -15.975 8.238 1.00 96.81 244 HIS A CA 1
ATOM 1896 C C . HIS A 1 244 ? -14.680 -16.577 7.808 1.00 96.81 244 HIS A C 1
ATOM 1898 O O . HIS A 1 244 ? -15.685 -16.339 8.479 1.00 96.81 244 HIS A O 1
ATOM 1904 N N . ASP A 1 245 ? -14.706 -17.321 6.696 1.00 97.62 245 ASP A N 1
ATOM 1905 C CA . ASP A 1 245 ? -15.891 -18.018 6.178 1.00 97.62 245 ASP A CA 1
ATOM 1906 C C . ASP A 1 245 ? -17.119 -17.100 5.988 1.00 97.62 245 ASP A C 1
ATOM 1908 O O . ASP A 1 245 ? -18.266 -17.538 6.076 1.00 97.62 245 ASP A O 1
ATOM 1912 N N . MET A 1 246 ? -16.900 -15.803 5.725 1.00 98.25 246 MET A N 1
ATOM 1913 C CA . MET A 1 246 ? -17.983 -14.862 5.400 1.00 98.25 246 MET A CA 1
ATOM 1914 C C . MET A 1 246 ? -18.478 -15.046 3.963 1.00 98.25 246 MET A C 1
ATOM 1916 O O . MET A 1 246 ? -19.601 -14.665 3.640 1.00 98.25 246 MET A O 1
ATOM 1920 N N . ALA A 1 247 ? -17.624 -15.611 3.110 1.00 98.50 247 ALA A N 1
ATOM 1921 C CA . ALA A 1 247 ? -17.947 -16.100 1.780 1.00 98.50 247 ALA A CA 1
ATOM 1922 C C . ALA A 1 247 ? -17.052 -17.302 1.452 1.00 98.50 247 ALA A C 1
ATOM 1924 O O . ALA A 1 247 ? -15.901 -17.370 1.877 1.00 98.50 247 ALA A O 1
ATOM 1925 N N . SER A 1 248 ? -17.571 -18.233 0.662 1.00 98.25 248 SER A N 1
ATOM 1926 C CA . SER A 1 248 ? -16.856 -19.417 0.178 1.00 98.25 248 SER A CA 1
ATOM 1927 C C . SER A 1 248 ? -15.933 -19.123 -1.008 1.00 98.25 248 SER A C 1
ATOM 1929 O O . SER A 1 248 ? -15.009 -19.887 -1.283 1.00 98.25 248 SER A O 1
ATOM 1931 N N . SER A 1 249 ? -16.187 -18.035 -1.743 1.00 98.31 249 SER A N 1
ATOM 1932 C CA . SER A 1 249 ? -15.404 -17.637 -2.916 1.00 98.31 249 SER A CA 1
ATOM 1933 C C . SER A 1 249 ? -15.600 -16.162 -3.284 1.00 98.31 249 SER A C 1
ATOM 1935 O O . SER A 1 249 ? -16.583 -15.527 -2.901 1.00 98.31 249 SER A O 1
ATOM 1937 N N . GLU A 1 250 ? -14.689 -15.613 -4.095 1.00 98.12 250 GLU A N 1
ATOM 1938 C CA . GLU A 1 250 ? -14.845 -14.264 -4.664 1.00 98.12 250 GLU A CA 1
ATOM 1939 C C . GLU A 1 250 ? -16.046 -14.136 -5.612 1.00 98.12 250 GLU A C 1
ATOM 1941 O O . GLU A 1 250 ? -16.579 -13.038 -5.805 1.00 98.12 250 GLU A O 1
ATOM 1946 N N . ASP A 1 251 ? -16.459 -15.237 -6.237 1.00 97.62 251 ASP A N 1
ATOM 1947 C CA . ASP A 1 251 ? -17.625 -15.266 -7.118 1.00 97.62 251 ASP A CA 1
ATOM 1948 C C . ASP A 1 251 ? -18.925 -15.191 -6.317 1.00 97.62 251 ASP A C 1
ATOM 1950 O O . ASP A 1 251 ? -19.855 -14.502 -6.733 1.00 97.62 251 ASP A O 1
ATOM 1954 N N . GLU A 1 252 ? -18.965 -15.799 -5.129 1.00 98.19 252 GLU A N 1
ATOM 1955 C CA . GLU A 1 252 ? -20.079 -15.624 -4.199 1.00 98.19 252 GLU A CA 1
ATOM 1956 C C . GLU A 1 252 ? -20.208 -14.158 -3.771 1.00 98.19 252 GLU A C 1
ATOM 1958 O O . GLU A 1 252 ? -21.293 -13.593 -3.883 1.00 98.19 252 GLU A O 1
ATOM 1963 N N . LEU A 1 253 ? -19.100 -13.499 -3.401 1.00 98.31 253 LEU A N 1
ATOM 1964 C CA . LEU A 1 253 ? -19.098 -12.063 -3.079 1.00 98.31 253 LEU A CA 1
ATOM 1965 C C . LEU A 1 253 ? -19.639 -11.203 -4.234 1.00 98.31 253 LEU A C 1
ATOM 1967 O O . LEU A 1 253 ? -20.342 -10.222 -4.004 1.00 98.31 253 LEU A O 1
ATOM 1971 N N . ALA A 1 254 ? -19.352 -11.571 -5.485 1.00 97.62 254 ALA A N 1
ATOM 1972 C CA . ALA A 1 254 ? -19.894 -10.867 -6.648 1.00 97.62 254 ALA A CA 1
ATOM 1973 C C . ALA A 1 254 ? -21.380 -11.141 -6.904 1.00 97.62 254 ALA A C 1
ATOM 1975 O O . ALA A 1 254 ? -22.060 -10.297 -7.483 1.00 97.62 254 ALA A O 1
ATOM 1976 N N . ALA A 1 255 ? -21.878 -12.309 -6.499 1.00 97.56 255 ALA A N 1
ATOM 1977 C CA . ALA A 1 255 ? -23.275 -12.698 -6.654 1.00 97.56 255 ALA A CA 1
ATOM 1978 C C . ALA A 1 255 ? -24.173 -12.195 -5.509 1.00 97.56 255 ALA A C 1
ATOM 1980 O O . ALA A 1 255 ? -25.392 -12.136 -5.676 1.00 97.56 255 ALA A O 1
ATOM 1981 N N . MET A 1 256 ? -23.592 -11.828 -4.361 1.00 98.38 256 MET A N 1
ATOM 1982 C CA . MET A 1 256 ? -24.328 -11.330 -3.199 1.00 98.38 256 MET A CA 1
ATOM 1983 C C . MET A 1 256 ? -25.142 -10.073 -3.518 1.00 98.38 256 MET A C 1
ATOM 1985 O O . MET A 1 256 ? -24.687 -9.147 -4.204 1.00 98.38 256 MET A O 1
ATOM 1989 N N . ALA A 1 257 ? -26.344 -10.009 -2.940 1.00 97.81 257 ALA A N 1
ATOM 1990 C CA . ALA A 1 257 ? -27.136 -8.793 -2.941 1.00 97.81 257 ALA A CA 1
ATOM 1991 C C . ALA A 1 257 ? -26.380 -7.678 -2.205 1.00 97.81 257 ALA A C 1
ATOM 1993 O O . ALA A 1 257 ? -25.590 -7.920 -1.293 1.00 97.81 257 ALA A O 1
ATOM 1994 N N . ARG A 1 258 ? -26.650 -6.422 -2.576 1.00 96.94 258 ARG A N 1
ATOM 1995 C CA . ARG A 1 258 ? -25.952 -5.259 -2.009 1.00 96.94 258 ARG A CA 1
ATOM 1996 C C . ARG A 1 258 ? -25.970 -5.231 -0.474 1.00 96.94 258 ARG A C 1
ATOM 1998 O O . ARG A 1 258 ? -24.972 -4.832 0.114 1.00 96.94 258 ARG A O 1
ATOM 2005 N N . GLY A 1 259 ? -27.081 -5.619 0.158 1.00 97.75 259 GLY A N 1
ATOM 2006 C CA . GLY A 1 259 ? -27.199 -5.662 1.621 1.00 97.75 259 GLY A CA 1
ATOM 2007 C C . GLY A 1 259 ? -26.214 -6.645 2.255 1.00 97.75 259 GLY A C 1
ATOM 2008 O O . GLY A 1 259 ? -25.417 -6.248 3.102 1.00 97.75 259 GLY A O 1
ATOM 2009 N N . ASP A 1 260 ? -26.207 -7.886 1.771 1.00 98.44 260 ASP A N 1
ATOM 2010 C CA . ASP A 1 260 ? -25.324 -8.949 2.264 1.00 98.44 260 ASP A CA 1
ATOM 2011 C C . ASP A 1 260 ? -23.853 -8.616 2.002 1.00 98.44 260 ASP A C 1
ATOM 2013 O O . ASP A 1 260 ? -23.013 -8.733 2.892 1.00 98.44 260 ASP A O 1
ATOM 2017 N N . LEU A 1 261 ? -23.546 -8.081 0.814 1.00 98.25 261 LEU A N 1
ATOM 2018 C CA . LEU A 1 261 ? -22.192 -7.663 0.456 1.00 98.25 261 LEU A CA 1
ATOM 2019 C C . LEU A 1 261 ? -21.652 -6.566 1.389 1.00 98.25 261 LEU A C 1
ATOM 2021 O O . LEU A 1 261 ? -20.464 -6.565 1.721 1.00 98.25 261 LEU A O 1
ATOM 2025 N N . MET A 1 262 ? -22.508 -5.626 1.807 1.00 98.25 262 MET A N 1
ATOM 2026 C CA . MET A 1 262 ? -22.130 -4.584 2.765 1.00 98.25 262 MET A CA 1
ATOM 2027 C C . MET A 1 262 ? -21.983 -5.133 4.187 1.00 98.25 262 MET A C 1
ATOM 2029 O O . MET A 1 262 ? -21.086 -4.703 4.905 1.00 98.25 262 MET A O 1
ATOM 2033 N N . HIS A 1 263 ? -22.791 -6.121 4.578 1.00 98.00 263 HIS A N 1
ATOM 2034 C CA . HIS A 1 263 ? -22.627 -6.797 5.864 1.00 98.00 263 HIS A CA 1
ATOM 2035 C C . HIS A 1 263 ? -21.288 -7.554 5.938 1.00 98.00 263 HIS A C 1
ATOM 2037 O O . HIS A 1 263 ? -20.580 -7.476 6.944 1.00 98.00 263 HIS A O 1
ATOM 2043 N N . VAL A 1 264 ? -20.893 -8.233 4.852 1.00 98.38 264 VAL A N 1
ATOM 2044 C CA . VAL A 1 264 ? -19.567 -8.864 4.742 1.00 98.38 264 VAL A CA 1
ATOM 2045 C C . VAL A 1 264 ? -18.452 -7.821 4.810 1.00 98.38 264 VAL A C 1
ATOM 2047 O O . VAL A 1 264 ? -17.467 -8.031 5.515 1.00 98.38 264 VAL A O 1
ATOM 2050 N N . PHE A 1 265 ? -18.613 -6.676 4.139 1.00 98.00 265 PHE A N 1
ATOM 2051 C CA . PHE A 1 265 ? -17.656 -5.571 4.229 1.00 98.00 265 PHE A CA 1
ATOM 2052 C C . PHE A 1 265 ? -17.452 -5.095 5.668 1.00 98.00 265 PHE A C 1
ATOM 2054 O O . PHE A 1 265 ? -16.310 -4.997 6.108 1.00 98.00 265 PHE A O 1
ATOM 2061 N N . ASP A 1 266 ? -18.529 -4.820 6.406 1.00 97.56 266 ASP A N 1
ATOM 2062 C CA . ASP A 1 266 ? -18.434 -4.335 7.786 1.00 97.56 266 ASP A CA 1
ATOM 2063 C C . ASP A 1 266 ? -17.775 -5.380 8.701 1.00 97.56 266 ASP A C 1
ATOM 2065 O O . ASP A 1 266 ? -16.930 -5.042 9.535 1.00 97.56 266 ASP A O 1
ATOM 2069 N N . GLY A 1 267 ? -18.095 -6.664 8.498 1.00 97.44 267 GLY A N 1
ATOM 2070 C CA . GLY A 1 267 ? -17.452 -7.783 9.185 1.00 97.44 267 GLY A CA 1
ATOM 2071 C C . GLY A 1 267 ? -15.949 -7.860 8.910 1.00 97.44 267 GLY A C 1
ATOM 2072 O O . GLY A 1 267 ? -15.150 -7.879 9.851 1.00 97.44 267 GLY A O 1
ATOM 2073 N N . ALA A 1 268 ? -15.558 -7.859 7.635 1.00 96.81 268 ALA A N 1
ATOM 2074 C CA . ALA A 1 268 ? -14.162 -7.931 7.215 1.00 96.81 268 ALA A CA 1
ATOM 2075 C C . ALA A 1 268 ? -13.367 -6.689 7.645 1.00 96.81 268 ALA A C 1
ATOM 2077 O O . ALA A 1 268 ? -12.245 -6.810 8.133 1.00 96.81 268 ALA A O 1
ATOM 2078 N N . LEU A 1 269 ? -13.956 -5.494 7.538 1.00 95.38 269 LEU A N 1
ATOM 2079 C CA . LEU A 1 269 ? -13.333 -4.240 7.956 1.00 95.38 269 LEU A CA 1
ATOM 2080 C C . LEU A 1 269 ? -13.099 -4.211 9.470 1.00 95.38 269 LEU A C 1
ATOM 2082 O O . LEU A 1 269 ? -12.030 -3.794 9.912 1.00 95.38 269 LEU A O 1
ATOM 2086 N N . ARG A 1 270 ? -14.066 -4.682 10.267 1.00 94.44 270 ARG A N 1
ATOM 2087 C CA . ARG A 1 270 ? -13.918 -4.792 11.725 1.00 94.44 270 ARG A CA 1
ATOM 2088 C C . ARG A 1 270 ? -12.739 -5.689 12.093 1.00 94.44 270 ARG A C 1
ATOM 2090 O O . ARG A 1 270 ? -11.916 -5.284 12.909 1.00 94.44 270 ARG A O 1
ATOM 2097 N N . ILE A 1 271 ? -12.627 -6.859 11.463 1.00 94.62 271 ILE A N 1
ATOM 2098 C CA . ILE A 1 271 ? -11.510 -7.785 11.696 1.00 94.62 271 ILE A CA 1
ATOM 2099 C C . ILE A 1 271 ? -10.192 -7.160 11.244 1.00 94.62 271 ILE A C 1
ATOM 2101 O O . ILE A 1 271 ? -9.213 -7.186 11.982 1.00 94.62 271 ILE A O 1
ATOM 2105 N N . TRP A 1 272 ? -10.164 -6.535 10.068 1.00 92.62 272 TRP A N 1
ATOM 2106 C CA . TRP A 1 272 ? -8.964 -5.877 9.557 1.00 92.62 272 TRP A CA 1
ATOM 2107 C C . TRP A 1 272 ? -8.440 -4.781 10.493 1.00 92.62 272 TRP A C 1
ATOM 2109 O O . TRP A 1 272 ? -7.227 -4.623 10.653 1.00 92.62 272 TRP A O 1
ATOM 2119 N N . LEU A 1 273 ? -9.350 -4.030 11.118 1.00 90.38 273 LEU A N 1
ATOM 2120 C CA . LEU A 1 273 ? -9.015 -2.934 12.021 1.00 90.38 273 LEU A CA 1
ATOM 2121 C C . LEU A 1 273 ? -8.679 -3.387 13.443 1.00 90.38 273 LEU A C 1
ATOM 2123 O O . LEU A 1 273 ? -7.859 -2.718 14.068 1.00 90.38 273 LEU A O 1
ATOM 2127 N N . HIS A 1 274 ? -9.312 -4.445 13.958 1.00 90.00 274 HIS A N 1
ATOM 2128 C CA . HIS A 1 274 ? -9.253 -4.791 15.385 1.00 90.00 274 HIS A CA 1
ATOM 2129 C C . HIS A 1 274 ? -8.694 -6.179 15.705 1.00 90.00 274 HIS A C 1
ATOM 2131 O O . HIS A 1 274 ? -8.114 -6.342 16.778 1.00 90.00 274 HIS A O 1
ATOM 2137 N N . ASP A 1 275 ? -8.823 -7.143 14.796 1.00 90.31 275 ASP A N 1
ATOM 2138 C CA . ASP A 1 275 ? -8.556 -8.561 15.058 1.00 90.31 275 ASP A CA 1
ATOM 2139 C C . ASP A 1 275 ? -7.600 -9.172 14.014 1.00 90.31 275 ASP A C 1
ATOM 2141 O O . ASP A 1 275 ? -7.588 -10.385 13.807 1.00 90.31 275 ASP A O 1
ATOM 2145 N N . ASN A 1 276 ? -6.805 -8.349 13.317 1.00 83.38 276 ASN A N 1
ATOM 2146 C CA . ASN A 1 276 ? -5.971 -8.833 12.219 1.00 83.38 276 ASN A CA 1
ATOM 2147 C C . ASN A 1 276 ? -4.828 -9.724 12.754 1.00 83.38 276 ASN A C 1
ATOM 2149 O O . ASN A 1 276 ? -3.939 -9.220 13.453 1.00 83.38 276 ASN A O 1
ATOM 2153 N N . PRO A 1 277 ? -4.784 -11.023 12.393 1.00 78.06 277 PRO A N 1
ATOM 2154 C CA . PRO A 1 277 ? -3.756 -11.948 12.874 1.00 78.06 277 PRO A CA 1
ATOM 2155 C C . PRO A 1 277 ? -2.345 -11.576 12.396 1.00 78.06 277 PRO A C 1
ATOM 2157 O O . PRO A 1 277 ? -1.362 -11.958 13.026 1.00 78.06 277 PRO A O 1
ATOM 2160 N N . ASN A 1 278 ? -2.232 -10.791 11.319 1.00 77.38 278 ASN A N 1
ATOM 2161 C CA . ASN A 1 278 ? -0.959 -10.297 10.788 1.00 77.38 278 ASN A CA 1
ATOM 2162 C C . ASN A 1 278 ? -0.481 -8.995 11.459 1.00 77.38 278 ASN A C 1
ATOM 2164 O O . ASN A 1 278 ? 0.487 -8.385 11.002 1.00 77.38 278 ASN A O 1
ATOM 2168 N N . GLY A 1 279 ? -1.149 -8.562 12.529 1.00 74.38 279 GLY A N 1
ATOM 2169 C CA . GLY A 1 279 ? -0.870 -7.319 13.234 1.00 74.38 279 GLY A CA 1
ATOM 2170 C C . GLY A 1 279 ? -2.000 -6.317 13.047 1.00 74.38 279 GLY A C 1
ATOM 2171 O O . GLY A 1 279 ? -2.510 -6.113 11.943 1.00 74.38 279 GLY A O 1
ATOM 2172 N N . ASN A 1 280 ? -2.400 -5.693 14.152 1.00 70.12 280 ASN A N 1
ATOM 2173 C CA . ASN A 1 280 ? -3.549 -4.808 14.161 1.00 70.12 280 ASN A CA 1
ATOM 2174 C C . ASN A 1 280 ? -3.260 -3.540 13.355 1.00 70.12 280 ASN A C 1
ATOM 2176 O O . ASN A 1 280 ? -2.305 -2.814 13.639 1.00 70.12 280 ASN A O 1
ATOM 2180 N N . VAL A 1 281 ? -4.090 -3.245 12.353 1.00 66.19 281 VAL A N 1
ATOM 2181 C CA . VAL A 1 281 ? -3.895 -2.047 11.520 1.00 66.19 281 VAL A CA 1
ATOM 2182 C C . VAL A 1 281 ? -4.236 -0.776 12.303 1.00 66.19 281 VAL A C 1
ATOM 2184 O O . VAL A 1 281 ? -3.673 0.284 12.028 1.00 66.19 281 VAL A O 1
ATOM 2187 N N . ALA A 1 282 ? -5.096 -0.886 13.324 1.00 55.28 282 ALA A N 1
ATOM 2188 C CA . ALA A 1 282 ? -5.384 0.195 14.262 1.00 55.28 282 ALA A CA 1
ATOM 2189 C C . ALA A 1 282 ? -4.215 0.547 15.197 1.00 55.28 282 ALA A C 1
ATOM 2191 O O . ALA A 1 282 ? -4.277 1.594 15.847 1.00 55.28 282 ALA A O 1
ATOM 2192 N N . ASP A 1 283 ? -3.142 -0.254 15.247 1.00 52.69 283 ASP A N 1
ATOM 2193 C CA . ASP A 1 283 ? -1.906 0.244 15.836 1.00 52.69 283 ASP A CA 1
ATOM 2194 C C . ASP A 1 283 ? -1.360 1.359 14.932 1.00 52.69 283 ASP A C 1
ATOM 2196 O O . ASP A 1 283 ? -1.175 1.184 13.724 1.00 52.69 283 ASP A O 1
ATOM 2200 N N . ARG A 1 284 ? -1.169 2.553 15.509 1.00 48.78 284 ARG A N 1
ATOM 2201 C CA . ARG A 1 284 ? -0.959 3.829 14.794 1.00 48.78 284 ARG A CA 1
ATOM 2202 C C . ARG A 1 284 ? 0.119 3.754 13.712 1.00 48.78 284 ARG A C 1
ATOM 2204 O O . ARG A 1 284 ? 0.043 4.509 12.747 1.00 48.78 284 ARG A O 1
ATOM 2211 N N . SER A 1 285 ? 1.092 2.862 13.871 1.00 47.19 285 SER A N 1
ATOM 2212 C CA . SER A 1 285 ? 2.200 2.638 12.943 1.00 47.19 285 SER A CA 1
ATOM 2213 C C . SER A 1 285 ? 1.748 2.114 11.569 1.00 47.19 285 SER A C 1
ATOM 2215 O O . SER A 1 285 ? 2.228 2.573 10.534 1.00 47.19 285 SER A O 1
ATOM 2217 N N . THR A 1 286 ? 0.757 1.220 11.519 1.00 50.12 286 THR A N 1
ATOM 2218 C CA . THR A 1 286 ? 0.350 0.536 10.278 1.00 50.12 286 THR A CA 1
ATOM 2219 C C . THR A 1 286 ? -0.642 1.362 9.458 1.00 50.12 286 THR A C 1
ATOM 2221 O O . THR A 1 286 ? -0.556 1.400 8.231 1.00 50.12 286 THR A O 1
ATOM 2224 N N . LEU A 1 287 ? -1.540 2.103 10.120 1.00 54.81 287 LEU A N 1
ATOM 2225 C CA . LEU A 1 287 ? -2.359 3.142 9.478 1.00 54.81 287 LEU A CA 1
ATOM 2226 C C . LEU A 1 287 ? -1.490 4.261 8.898 1.00 54.81 287 LEU A C 1
ATOM 2228 O O . LEU A 1 287 ? -1.780 4.751 7.805 1.00 54.81 287 LEU A O 1
ATOM 2232 N N . LEU A 1 288 ? -0.409 4.630 9.597 1.00 52.56 288 LEU A N 1
ATOM 2233 C CA . LEU A 1 288 ? 0.624 5.506 9.053 1.00 52.56 288 LEU A CA 1
ATOM 2234 C C . LEU A 1 288 ? 1.298 4.869 7.847 1.00 52.56 288 LEU A C 1
ATOM 2236 O O . LEU A 1 288 ? 1.457 5.587 6.883 1.00 52.56 288 LEU A O 1
ATOM 2240 N N . HIS A 1 289 ? 1.581 3.565 7.820 1.00 50.62 289 HIS A N 1
ATOM 2241 C CA . HIS A 1 289 ? 2.132 2.900 6.635 1.00 50.62 289 HIS A CA 1
ATOM 2242 C C . HIS A 1 289 ? 1.157 2.754 5.463 1.00 50.62 289 HIS A C 1
ATOM 2244 O O . HIS A 1 289 ? 1.581 2.899 4.327 1.00 50.62 289 HIS A O 1
ATOM 2250 N N . LEU A 1 290 ? -0.142 2.541 5.669 1.00 54.38 290 LEU A N 1
ATOM 2251 C CA . LEU A 1 290 ? -1.116 2.551 4.568 1.00 54.38 290 LEU A CA 1
ATOM 2252 C C . LEU A 1 290 ? -1.340 3.970 4.028 1.00 54.38 290 LEU A C 1
ATOM 2254 O O . LEU A 1 290 ? -1.389 4.168 2.812 1.00 54.38 290 LEU A O 1
ATOM 2258 N N . LEU A 1 291 ? -1.374 4.971 4.915 1.00 55.41 291 LEU A N 1
ATOM 2259 C CA . LEU A 1 291 ? -1.375 6.383 4.532 1.00 55.41 291 LEU A CA 1
ATOM 2260 C C . LEU A 1 291 ? -0.045 6.794 3.889 1.00 55.41 291 LEU A C 1
ATOM 2262 O O . LEU A 1 291 ? -0.052 7.513 2.892 1.00 55.41 291 LEU A O 1
ATOM 2266 N N . GLU A 1 292 ? 1.085 6.302 4.385 1.00 47.28 292 GLU A N 1
ATOM 2267 C CA . GLU A 1 292 ? 2.426 6.518 3.850 1.00 47.28 292 GLU A CA 1
ATOM 2268 C C . GLU A 1 292 ? 2.627 5.770 2.555 1.00 47.28 292 GLU A C 1
ATOM 2270 O O . GLU A 1 292 ? 3.318 6.303 1.720 1.00 47.28 292 GLU A O 1
ATOM 2275 N N . VAL A 1 293 ? 2.006 4.623 2.299 1.00 48.75 293 VAL A N 1
ATOM 2276 C CA . VAL A 1 293 ? 2.035 3.978 0.983 1.00 48.75 293 VAL A CA 1
ATOM 2277 C C . VAL A 1 293 ? 1.230 4.820 0.001 1.00 48.75 293 VAL A C 1
ATOM 2279 O O . VAL A 1 293 ? 1.718 5.076 -1.092 1.00 48.75 293 VAL A O 1
ATOM 2282 N N . THR A 1 294 ? 0.090 5.407 0.382 1.00 53.62 294 THR A N 1
ATOM 2283 C CA . THR A 1 294 ? -0.554 6.431 -0.466 1.00 53.62 294 THR A CA 1
ATOM 2284 C C . THR A 1 294 ? 0.264 7.723 -0.611 1.00 53.62 294 THR A C 1
ATOM 2286 O O . THR A 1 294 ? 0.247 8.330 -1.681 1.00 53.62 294 THR A O 1
ATOM 2289 N N . VAL A 1 295 ? 1.017 8.149 0.409 1.00 47.81 295 VAL A N 1
ATOM 2290 C CA . VAL A 1 295 ? 1.866 9.358 0.373 1.00 47.81 295 VAL A CA 1
ATOM 2291 C C . VAL A 1 295 ? 3.206 9.107 -0.331 1.00 47.81 295 VAL A C 1
ATOM 2293 O O . VAL A 1 295 ? 3.699 10.011 -0.992 1.00 47.81 295 VAL A O 1
ATOM 2296 N N . LEU A 1 296 ? 3.766 7.900 -0.273 1.00 41.97 296 LEU A N 1
ATOM 2297 C CA . LEU A 1 296 ? 4.983 7.427 -0.940 1.00 41.97 296 LEU A CA 1
ATOM 2298 C C . LEU A 1 296 ? 4.679 7.099 -2.393 1.00 41.97 296 LEU A C 1
ATOM 2300 O O . LEU A 1 296 ? 5.463 7.470 -3.257 1.00 41.97 296 LEU A O 1
ATOM 2304 N N . LEU A 1 297 ? 3.520 6.511 -2.699 1.00 45.62 297 LEU A N 1
ATOM 2305 C CA . LEU A 1 297 ? 3.046 6.391 -4.077 1.00 45.62 297 LEU A CA 1
ATOM 2306 C C . LEU A 1 297 ? 2.767 7.777 -4.665 1.00 45.62 297 LEU A C 1
ATOM 2308 O O . LEU A 1 297 ? 3.197 8.036 -5.785 1.00 45.62 297 LEU A O 1
ATOM 2312 N N . ALA A 1 298 ? 2.195 8.716 -3.898 1.00 45.94 298 ALA A N 1
ATOM 2313 C CA . ALA A 1 298 ? 2.154 10.121 -4.308 1.00 45.94 298 ALA A CA 1
ATOM 2314 C C . ALA A 1 298 ? 3.573 10.709 -4.464 1.00 45.94 298 ALA A C 1
ATOM 2316 O O . ALA A 1 298 ? 3.830 11.442 -5.415 1.00 45.94 298 ALA A O 1
ATOM 2317 N N . HIS A 1 299 ? 4.527 10.364 -3.594 1.00 42.84 299 HIS A N 1
ATOM 2318 C CA . HIS A 1 299 ? 5.910 10.848 -3.652 1.00 42.84 299 HIS A CA 1
ATOM 2319 C C . HIS A 1 299 ? 6.667 10.343 -4.895 1.00 42.84 299 HIS A C 1
ATOM 2321 O O . HIS A 1 299 ? 7.408 11.113 -5.511 1.00 42.84 299 HIS A O 1
ATOM 2327 N N . VAL A 1 300 ? 6.438 9.089 -5.299 1.00 42.25 300 VAL A N 1
ATOM 2328 C CA . VAL A 1 300 ? 6.981 8.459 -6.514 1.00 42.25 300 VAL A CA 1
ATOM 2329 C C . VAL A 1 300 ? 6.326 9.046 -7.771 1.00 42.25 300 VAL A C 1
ATOM 2331 O O . VAL A 1 300 ? 7.035 9.384 -8.719 1.00 42.25 300 VAL A O 1
ATOM 2334 N N . GLN A 1 301 ? 5.010 9.288 -7.754 1.00 50.28 301 GLN A N 1
ATOM 2335 C CA . GLN A 1 301 ? 4.285 9.934 -8.859 1.00 50.28 301 GLN A CA 1
ATOM 2336 C C . GLN A 1 301 ? 4.753 11.388 -9.078 1.00 50.28 301 GLN A C 1
ATOM 2338 O O . GLN A 1 301 ? 4.933 11.826 -10.215 1.00 50.28 301 GLN A O 1
ATOM 2343 N N . TRP A 1 302 ? 5.054 12.127 -8.002 1.00 50.00 302 TRP A N 1
ATOM 2344 C CA . TRP A 1 302 ? 5.619 13.479 -8.101 1.00 50.00 302 TRP A CA 1
ATOM 2345 C C . TRP A 1 302 ? 7.079 13.498 -8.569 1.00 50.00 302 TRP A C 1
ATOM 2347 O O . TRP A 1 302 ? 7.465 14.437 -9.265 1.00 50.00 302 TRP A O 1
ATOM 2357 N N . ARG A 1 303 ? 7.889 12.473 -8.261 1.00 41.69 303 ARG A N 1
ATOM 2358 C CA . ARG A 1 303 ? 9.244 12.326 -8.834 1.00 41.69 303 ARG A CA 1
ATOM 2359 C C . ARG A 1 303 ? 9.220 12.124 -10.354 1.00 41.69 303 ARG A C 1
ATOM 2361 O O . ARG A 1 303 ? 10.106 12.621 -11.038 1.00 41.69 303 ARG A O 1
ATOM 2368 N N . GLN A 1 304 ? 8.198 11.459 -10.894 1.00 43.34 304 GLN A N 1
ATOM 2369 C CA . GLN A 1 304 ? 7.998 11.372 -12.347 1.00 43.34 304 GLN A CA 1
ATOM 2370 C C . GLN A 1 304 ? 7.420 12.668 -12.939 1.00 43.34 304 GLN A C 1
ATOM 2372 O O . GLN A 1 304 ? 7.862 13.094 -14.002 1.00 43.34 304 GLN A O 1
ATOM 2377 N N . ALA A 1 305 ? 6.516 13.363 -12.238 1.00 41.59 305 ALA A N 1
ATOM 2378 C CA . ALA A 1 305 ? 5.991 14.658 -12.688 1.00 41.59 305 ALA A CA 1
ATOM 2379 C C . ALA A 1 305 ? 7.040 15.792 -12.660 1.00 41.59 305 ALA A C 1
ATOM 2381 O O . ALA A 1 305 ? 6.984 16.698 -13.486 1.00 41.59 305 ALA A O 1
ATOM 2382 N N . THR A 1 306 ? 8.037 15.730 -11.769 1.00 46.25 306 THR A N 1
ATOM 2383 C CA . THR A 1 306 ? 9.167 16.685 -11.731 1.00 46.25 306 THR A CA 1
ATOM 2384 C C . THR A 1 306 ? 10.160 16.508 -12.883 1.00 46.25 306 THR A C 1
ATOM 2386 O O . THR A 1 306 ? 10.895 17.446 -13.183 1.00 46.25 306 THR A O 1
ATOM 2389 N N . LEU A 1 307 ? 10.147 15.368 -13.585 1.00 45.19 307 LEU A N 1
ATOM 2390 C CA . LEU A 1 307 ? 10.871 15.206 -14.853 1.00 45.19 307 LEU A CA 1
ATOM 2391 C C . LEU A 1 307 ? 10.156 15.903 -16.026 1.00 45.19 307 LEU A C 1
ATOM 2393 O O . LEU A 1 307 ? 10.779 16.162 -17.053 1.00 45.19 307 LEU A O 1
ATOM 2397 N N . CYS A 1 308 ? 8.891 16.305 -15.854 1.00 43.69 308 CYS A N 1
ATOM 2398 C CA . CYS A 1 308 ? 8.187 17.211 -16.760 1.00 43.69 308 CYS A CA 1
ATOM 2399 C C . CYS A 1 308 ? 8.551 18.671 -16.422 1.00 43.69 308 CYS A C 1
ATOM 2401 O O . CYS A 1 308 ? 7.744 19.465 -15.939 1.00 43.69 308 CYS A O 1
ATOM 2403 N N . ALA A 1 309 ? 9.812 19.036 -16.661 1.00 48.06 309 ALA A N 1
ATOM 2404 C CA . ALA A 1 309 ? 10.352 20.380 -16.425 1.00 48.06 309 ALA A CA 1
ATOM 2405 C C . ALA A 1 309 ? 9.684 21.492 -17.271 1.00 48.06 309 ALA A C 1
ATOM 2407 O O . ALA A 1 309 ? 10.005 22.668 -17.110 1.00 48.06 309 ALA A O 1
ATOM 2408 N N . SER A 1 310 ? 8.755 21.149 -18.167 1.00 48.97 310 SER A N 1
ATOM 2409 C CA . SER A 1 310 ? 8.120 22.057 -19.127 1.00 48.97 310 SER A CA 1
ATOM 2410 C C . SER A 1 310 ? 6.894 22.814 -18.593 1.00 48.97 310 SER A C 1
ATOM 2412 O O . SER A 1 310 ? 6.452 23.757 -19.246 1.00 48.97 310 SER A O 1
ATOM 2414 N N . CYS A 1 311 ? 6.351 22.466 -17.419 1.00 45.72 311 CYS A N 1
ATOM 2415 C CA . CYS A 1 311 ? 5.065 23.014 -16.950 1.00 45.72 311 CYS A CA 1
ATOM 2416 C C . CYS A 1 311 ? 5.170 24.087 -15.850 1.00 45.72 311 CYS A C 1
ATOM 2418 O O . CYS A 1 311 ? 4.161 24.692 -15.483 1.00 45.72 311 CYS A O 1
ATOM 2420 N N . VAL A 1 312 ? 6.354 24.329 -15.280 1.00 54.66 312 VAL A N 1
ATOM 2421 C CA . VAL A 1 312 ? 6.477 25.192 -14.094 1.00 54.66 312 VAL A CA 1
ATOM 2422 C C . VAL A 1 312 ? 6.583 26.657 -14.512 1.00 54.66 312 VAL A C 1
ATOM 2424 O O . VAL A 1 312 ? 7.666 27.168 -14.796 1.00 54.66 312 VAL A O 1
ATOM 2427 N N . LYS A 1 313 ? 5.450 27.368 -14.499 1.00 61.47 313 LYS A N 1
ATOM 2428 C CA . LYS A 1 313 ? 5.467 28.834 -14.412 1.00 61.47 313 LYS A CA 1
ATOM 2429 C C . LYS A 1 313 ? 6.197 29.204 -13.119 1.00 61.47 313 LYS A C 1
ATOM 2431 O O . LYS A 1 313 ? 5.870 28.677 -12.056 1.00 61.47 313 LYS A O 1
ATOM 2436 N N . THR A 1 314 ? 7.196 30.083 -13.208 1.00 65.12 314 THR A N 1
ATOM 2437 C CA . THR A 1 314 ? 7.944 30.596 -12.050 1.00 65.12 314 THR A CA 1
ATOM 2438 C C . THR A 1 314 ? 6.960 31.067 -10.986 1.00 65.12 314 THR A C 1
ATOM 2440 O O . THR A 1 314 ? 6.294 32.087 -11.164 1.00 65.12 314 THR A O 1
ATOM 2443 N N . THR A 1 315 ? 6.825 30.300 -9.906 1.00 69.25 315 THR A N 1
ATOM 2444 C CA . THR A 1 315 ? 5.916 30.652 -8.818 1.00 69.25 315 THR A CA 1
ATOM 2445 C C . THR A 1 315 ? 6.588 31.747 -8.009 1.00 69.25 315 THR A C 1
ATOM 2447 O O . THR A 1 315 ? 7.683 31.551 -7.479 1.00 69.25 315 THR A O 1
ATOM 2450 N N . THR A 1 316 ? 5.965 32.922 -7.960 1.00 72.94 316 THR A N 1
ATOM 2451 C CA . THR A 1 316 ? 6.500 34.062 -7.223 1.00 72.94 316 THR A CA 1
ATOM 2452 C C . THR A 1 316 ? 6.158 33.931 -5.751 1.00 72.94 316 THR A C 1
ATOM 2454 O O . THR A 1 316 ? 4.991 33.976 -5.355 1.00 72.94 316 THR A O 1
ATOM 2457 N N . PHE A 1 317 ? 7.190 33.787 -4.929 1.00 75.19 317 PHE A N 1
ATOM 2458 C CA . PHE A 1 317 ? 7.031 33.770 -3.486 1.00 75.19 317 PHE A CA 1
ATOM 2459 C C . PHE A 1 317 ? 6.591 35.156 -2.988 1.00 75.19 317 PHE A C 1
ATOM 2461 O O . PHE A 1 317 ? 7.201 36.167 -3.340 1.00 75.19 317 PHE A O 1
ATOM 2468 N N . ARG A 1 318 ? 5.543 35.218 -2.155 1.00 81.62 318 ARG A N 1
ATOM 2469 C CA . ARG A 1 318 ? 5.051 36.474 -1.565 1.00 81.62 318 ARG A CA 1
ATOM 2470 C C . ARG A 1 318 ? 5.474 36.563 -0.092 1.00 81.62 318 ARG A C 1
ATOM 2472 O O . ARG A 1 318 ? 4.850 35.900 0.732 1.00 81.62 318 ARG A O 1
ATOM 2479 N N . PRO A 1 319 ? 6.467 37.394 0.275 1.00 76.88 319 PRO A N 1
ATOM 2480 C CA . PRO A 1 319 ? 6.961 37.490 1.655 1.00 76.88 319 PRO A CA 1
ATOM 2481 C C . PRO A 1 319 ? 5.939 38.018 2.665 1.00 76.88 319 PRO A C 1
ATOM 2483 O O . PRO A 1 319 ? 6.105 37.815 3.861 1.00 76.88 319 PRO A O 1
ATOM 2486 N N . HIS A 1 320 ? 4.849 38.626 2.200 1.00 83.81 320 HIS A N 1
ATOM 2487 C CA . HIS A 1 320 ? 3.775 39.134 3.056 1.00 83.81 320 HIS A CA 1
ATOM 2488 C C . HIS A 1 320 ? 2.616 38.148 3.261 1.00 83.81 320 HIS A C 1
ATOM 2490 O O . HIS A 1 320 ? 1.576 38.535 3.791 1.00 83.81 320 HIS A O 1
ATOM 2496 N N . GLN A 1 321 ? 2.738 36.890 2.824 1.00 86.38 321 GLN A N 1
ATOM 2497 C CA . GLN A 1 321 ? 1.667 35.924 3.055 1.00 86.38 321 GLN A CA 1
ATOM 2498 C C . GLN A 1 321 ? 1.608 35.477 4.526 1.00 86.38 321 GLN A C 1
ATOM 2500 O O . GLN A 1 321 ? 2.654 35.321 5.159 1.00 86.38 321 GLN A O 1
ATOM 2505 N N . PRO A 1 322 ? 0.409 35.215 5.079 1.00 90.94 322 PRO A N 1
ATOM 2506 C CA . PRO A 1 322 ? 0.285 34.669 6.424 1.00 90.94 322 PRO A CA 1
ATOM 2507 C C . PRO A 1 322 ? 1.082 33.367 6.578 1.00 90.94 322 PRO A C 1
ATOM 2509 O O . PRO A 1 322 ? 1.056 32.510 5.691 1.00 90.94 322 PRO A O 1
ATOM 2512 N N . VAL A 1 323 ? 1.715 33.171 7.741 1.00 82.62 323 VAL A N 1
ATOM 2513 C CA . VAL A 1 323 ? 2.516 31.968 8.064 1.00 82.62 323 VAL A CA 1
ATOM 2514 C C . VAL A 1 323 ? 1.734 30.676 7.808 1.00 82.62 323 VAL A C 1
ATOM 2516 O O . VAL A 1 323 ? 2.285 29.698 7.313 1.00 82.62 323 VAL A O 1
ATOM 2519 N N . ARG A 1 324 ? 0.422 30.681 8.070 1.00 80.06 324 ARG A N 1
ATOM 2520 C CA . ARG A 1 324 ? -0.463 29.541 7.798 1.00 80.06 324 ARG A CA 1
ATOM 2521 C C . ARG A 1 324 ? -0.547 29.199 6.307 1.00 80.06 324 ARG A C 1
ATOM 2523 O O . ARG A 1 324 ? -0.505 28.023 5.955 1.00 80.06 324 ARG A O 1
ATOM 2530 N N . THR A 1 325 ? -0.657 30.203 5.440 1.00 84.94 325 THR A N 1
ATOM 2531 C CA . THR A 1 325 ? -0.692 30.016 3.983 1.00 84.94 325 THR A CA 1
ATOM 2532 C C . THR A 1 325 ? 0.641 29.476 3.490 1.00 84.94 325 THR A C 1
ATOM 2534 O O . THR A 1 325 ? 0.661 28.508 2.733 1.00 84.94 325 THR A O 1
ATOM 2537 N N . PHE A 1 326 ? 1.747 30.019 4.006 1.00 86.19 326 PHE A N 1
ATOM 2538 C CA . PHE A 1 326 ? 3.080 29.502 3.716 1.00 86.19 326 PHE A CA 1
ATOM 2539 C C . PHE A 1 326 ? 3.234 28.038 4.140 1.00 86.19 326 PHE A C 1
ATOM 2541 O O . PHE A 1 326 ? 3.690 27.221 3.349 1.00 86.19 326 PHE A O 1
ATOM 2548 N N . TRP A 1 327 ? 2.799 27.676 5.349 1.00 85.94 327 TRP A N 1
ATOM 2549 C CA . TRP A 1 327 ? 2.854 26.296 5.832 1.00 85.94 327 TRP A CA 1
ATOM 2550 C C . TRP A 1 327 ? 2.040 25.349 4.943 1.00 85.94 327 TRP A C 1
ATOM 2552 O O . TRP A 1 327 ? 2.506 24.278 4.559 1.00 85.94 327 TRP A O 1
ATOM 2562 N N . LEU A 1 328 ? 0.832 25.751 4.545 1.00 85.00 328 LEU A N 1
ATOM 2563 C CA . LEU A 1 328 ? 0.015 24.952 3.634 1.00 85.00 328 LEU A CA 1
ATOM 2564 C C . LEU A 1 328 ? 0.680 24.797 2.261 1.00 85.00 328 LEU A C 1
ATOM 2566 O O . LEU A 1 328 ? 0.746 23.677 1.764 1.00 85.00 328 LEU A O 1
ATOM 2570 N N . GLN A 1 329 ? 1.245 25.862 1.691 1.00 89.81 329 GLN A N 1
ATOM 2571 C CA . GLN A 1 329 ? 1.991 25.793 0.430 1.00 89.81 329 GLN A CA 1
ATOM 2572 C C . GLN A 1 329 ? 3.272 24.957 0.548 1.00 89.81 329 GLN A C 1
ATOM 2574 O O . GLN A 1 329 ? 3.623 24.218 -0.372 1.00 89.81 329 GLN A O 1
ATOM 2579 N N . TRP A 1 330 ? 3.940 24.993 1.702 1.00 88.12 330 TRP A N 1
ATOM 2580 C CA . TRP A 1 330 ? 5.112 24.172 1.988 1.00 88.12 330 TRP A CA 1
ATOM 2581 C C . TRP A 1 330 ? 4.790 22.684 1.934 1.00 88.12 330 TRP A C 1
ATOM 2583 O O . TRP A 1 330 ? 5.553 21.910 1.350 1.00 88.12 330 TRP A O 1
ATOM 2593 N N . PHE A 1 331 ? 3.650 22.286 2.514 1.00 87.12 331 PHE A N 1
ATOM 2594 C CA . PHE A 1 331 ? 3.296 20.876 2.645 1.00 87.12 331 PHE A CA 1
ATOM 2595 C C . PHE A 1 331 ? 2.393 20.317 1.541 1.00 87.12 331 PHE A C 1
ATOM 2597 O O . PHE A 1 331 ? 2.482 19.124 1.240 1.00 87.12 331 PHE A O 1
ATOM 2604 N N . ARG A 1 332 ? 1.526 21.149 0.962 1.00 85.12 332 ARG A N 1
ATOM 2605 C CA . ARG A 1 332 ? 0.488 20.757 -0.007 1.00 85.12 332 ARG A CA 1
ATOM 2606 C C . ARG A 1 332 ? 0.643 21.418 -1.374 1.00 85.12 332 ARG A C 1
ATOM 2608 O O . ARG A 1 332 ? 0.011 20.960 -2.318 1.00 85.12 332 ARG A O 1
ATOM 2615 N N . GLY A 1 333 ? 1.504 22.424 -1.491 1.00 90.00 333 GLY A N 1
ATOM 2616 C CA . GLY A 1 333 ? 1.652 23.210 -2.711 1.00 90.00 333 GLY A CA 1
ATOM 2617 C C . GLY A 1 333 ? 0.596 24.298 -2.833 1.00 90.00 333 GLY A C 1
ATOM 2618 O O . GLY A 1 333 ? -0.224 24.507 -1.937 1.00 90.00 333 GLY A O 1
ATOM 2619 N N . ASP A 1 334 ? 0.637 25.005 -3.952 1.00 89.19 334 ASP A N 1
ATOM 2620 C CA . ASP A 1 334 ? -0.338 26.025 -4.298 1.00 89.19 334 ASP A CA 1
ATOM 2621 C C . ASP A 1 334 ? -1.224 25.518 -5.435 1.00 89.19 334 ASP A C 1
ATOM 2623 O O . ASP A 1 334 ? -0.886 25.634 -6.613 1.00 89.19 334 ASP A O 1
ATOM 2627 N N . ALA A 1 335 ? -2.376 24.955 -5.071 1.00 79.69 335 ALA A N 1
ATOM 2628 C CA . ALA A 1 335 ? -3.334 24.431 -6.038 1.00 79.69 335 ALA A CA 1
ATOM 2629 C C . ALA A 1 335 ? -3.848 25.511 -7.004 1.00 79.69 335 ALA A C 1
ATOM 2631 O O . ALA A 1 335 ? -4.161 25.190 -8.145 1.00 79.69 335 ALA A O 1
ATOM 2632 N N . THR A 1 336 ? -3.898 26.782 -6.580 1.00 82.50 336 THR A N 1
ATOM 2633 C CA . THR A 1 336 ? -4.386 27.877 -7.435 1.00 82.50 336 THR A CA 1
ATOM 2634 C C . THR A 1 336 ? -3.413 28.206 -8.560 1.00 82.50 336 THR A C 1
ATOM 2636 O O . THR A 1 336 ? -3.834 28.560 -9.656 1.00 82.50 336 THR A O 1
ATOM 2639 N N . ASN A 1 337 ? -2.115 28.023 -8.310 1.00 83.00 337 ASN A N 1
ATOM 2640 C CA . ASN A 1 337 ? -1.050 28.279 -9.277 1.00 83.00 337 ASN A CA 1
ATOM 2641 C C . ASN A 1 337 ? -0.487 26.995 -9.910 1.00 83.00 337 ASN A C 1
ATOM 2643 O O . ASN A 1 337 ? 0.437 27.065 -10.719 1.00 83.00 337 ASN A O 1
ATOM 2647 N N . GLY A 1 338 ? -1.034 25.825 -9.558 1.00 83.12 338 GLY A N 1
ATOM 2648 C CA . GLY A 1 338 ? -0.527 24.527 -10.007 1.00 83.12 338 GLY A CA 1
ATOM 2649 C C . GLY A 1 338 ? 0.875 24.205 -9.479 1.00 83.12 338 GLY A C 1
ATOM 2650 O O . GLY A 1 338 ? 1.601 23.424 -10.091 1.00 83.12 338 GLY A O 1
ATOM 2651 N N . THR A 1 339 ? 1.285 24.813 -8.364 1.00 85.25 339 THR A N 1
ATOM 2652 C CA . THR A 1 339 ? 2.629 24.647 -7.805 1.00 85.25 339 THR A CA 1
ATOM 2653 C C . THR A 1 339 ? 2.661 23.463 -6.843 1.00 85.25 339 THR A C 1
ATOM 2655 O O . THR A 1 339 ? 1.819 23.355 -5.951 1.00 85.25 339 THR A O 1
ATOM 2658 N N . CYS A 1 340 ? 3.659 22.587 -6.966 1.00 81.44 340 CYS A N 1
ATOM 2659 C CA . CYS A 1 340 ? 3.859 21.491 -6.017 1.00 81.44 340 CYS A CA 1
ATOM 2660 C C . CYS A 1 340 ? 4.252 22.013 -4.613 1.00 81.44 340 CYS A C 1
ATOM 2662 O O . CYS A 1 340 ? 4.610 23.186 -4.470 1.00 81.44 340 CYS A O 1
ATOM 2664 N N . PRO A 1 341 ? 4.215 21.168 -3.561 1.00 91.25 341 PRO A N 1
ATOM 2665 C CA . PRO A 1 341 ? 4.693 21.554 -2.234 1.00 91.25 341 PRO A CA 1
ATOM 2666 C C . PRO A 1 341 ? 6.086 22.186 -2.288 1.00 91.25 341 PRO A C 1
ATOM 2668 O O . PRO A 1 341 ? 6.997 21.613 -2.889 1.00 91.25 341 PRO A O 1
ATOM 2671 N N . PHE A 1 342 ? 6.260 23.357 -1.665 1.00 87.88 342 PHE A N 1
ATOM 2672 C CA . PHE A 1 342 ? 7.497 24.139 -1.820 1.00 87.88 342 PHE A CA 1
ATOM 2673 C C . PHE A 1 342 ? 8.743 23.398 -1.329 1.00 87.88 342 PHE A C 1
ATOM 2675 O O . PHE A 1 342 ? 9.822 23.619 -1.870 1.00 87.88 342 PHE A O 1
ATOM 2682 N N . ARG A 1 343 ? 8.596 22.451 -0.393 1.00 83.44 343 ARG A N 1
ATOM 2683 C CA . ARG A 1 343 ? 9.691 21.577 0.066 1.00 83.44 343 ARG A CA 1
ATOM 2684 C C . ARG A 1 343 ? 10.327 20.720 -1.037 1.00 83.44 343 ARG A C 1
ATOM 2686 O O . ARG A 1 343 ? 11.393 20.156 -0.823 1.00 83.44 343 ARG A O 1
ATOM 2693 N N . PHE A 1 344 ? 9.660 20.581 -2.184 1.00 81.25 344 PHE A N 1
ATOM 2694 C CA . PHE A 1 344 ? 10.152 19.835 -3.343 1.00 81.25 344 PHE A CA 1
ATOM 2695 C C . PHE A 1 344 ? 10.684 20.739 -4.462 1.00 81.25 344 PHE A C 1
ATOM 2697 O O . PHE A 1 344 ? 11.233 20.234 -5.440 1.00 81.25 344 PHE A O 1
ATOM 2704 N N . LEU A 1 345 ? 10.537 22.062 -4.343 1.00 80.94 345 LEU A N 1
ATOM 2705 C CA . LEU A 1 345 ? 11.068 23.004 -5.322 1.00 80.94 345 LEU A CA 1
ATOM 2706 C C . LEU A 1 345 ? 12.556 23.244 -5.060 1.00 80.94 345 LEU A C 1
ATOM 2708 O O . LEU A 1 345 ? 12.976 23.502 -3.933 1.00 80.94 345 LEU A O 1
ATOM 2712 N N . SER A 1 346 ? 13.365 23.210 -6.120 1.00 76.75 346 SER A N 1
ATOM 2713 C CA . SER A 1 346 ? 14.748 23.685 -6.030 1.00 76.75 346 SER A CA 1
ATOM 2714 C C . SER A 1 346 ? 14.752 25.180 -5.679 1.00 76.75 346 SER A C 1
ATOM 2716 O O . SER A 1 346 ? 13.914 25.915 -6.210 1.00 76.75 346 SER A O 1
ATOM 2718 N N . PRO A 1 347 ? 15.719 25.681 -4.885 1.00 74.88 347 PRO A N 1
ATOM 2719 C CA . PRO A 1 347 ? 15.842 27.112 -4.597 1.00 74.88 347 PRO A CA 1
ATOM 2720 C C . PRO A 1 347 ? 15.865 27.998 -5.851 1.00 74.88 347 PRO A C 1
ATOM 2722 O O . PRO A 1 347 ? 15.398 29.128 -5.814 1.00 74.88 347 PRO A O 1
ATOM 2725 N N . LYS A 1 348 ? 16.343 27.474 -6.989 1.00 76.69 348 LYS A N 1
ATOM 2726 C CA . LYS A 1 348 ? 16.358 28.185 -8.281 1.00 76.69 348 LYS A CA 1
ATOM 2727 C C . LYS A 1 348 ? 14.966 28.377 -8.901 1.00 76.69 348 LYS A C 1
ATOM 2729 O O . LYS A 1 348 ? 14.813 29.218 -9.779 1.00 76.69 348 LYS A O 1
ATOM 2734 N N . MET A 1 349 ? 13.973 27.589 -8.482 1.00 76.75 349 MET A N 1
ATOM 2735 C CA . MET A 1 349 ? 12.595 27.642 -8.990 1.00 76.75 349 MET A CA 1
ATOM 2736 C C . MET A 1 349 ? 11.674 28.524 -8.143 1.00 76.75 349 MET A C 1
ATOM 2738 O O . MET A 1 349 ? 10.601 28.909 -8.608 1.00 76.75 349 MET A O 1
ATOM 2742 N N . LEU A 1 350 ? 12.088 28.864 -6.921 1.00 75.44 350 LEU A N 1
ATOM 2743 C CA . LEU A 1 350 ? 11.405 29.841 -6.081 1.00 75.44 350 LEU A CA 1
ATOM 2744 C C . LEU A 1 350 ? 11.763 31.240 -6.595 1.00 75.44 350 LEU A C 1
ATOM 2746 O O . LEU A 1 350 ? 12.794 31.811 -6.248 1.00 75.44 350 LEU A O 1
ATOM 2750 N N . GLY A 1 351 ? 10.926 31.779 -7.481 1.00 64.06 351 GLY A N 1
ATOM 2751 C CA . GLY A 1 351 ? 11.101 33.125 -8.013 1.00 64.06 351 GLY A CA 1
ATOM 2752 C C . GLY A 1 351 ? 10.885 34.158 -6.908 1.00 64.06 351 GLY A C 1
ATOM 2753 O O . GLY A 1 351 ? 9.754 34.417 -6.505 1.00 64.06 351 GLY A O 1
ATOM 2754 N N . GLY A 1 352 ? 11.963 34.756 -6.412 1.00 63.00 352 GLY A N 1
ATOM 2755 C CA . GLY A 1 352 ? 11.909 35.810 -5.403 1.00 63.00 352 GLY A CA 1
ATOM 2756 C C . GLY A 1 352 ? 13.284 36.436 -5.209 1.00 63.00 352 GLY A C 1
ATOM 2757 O O . GLY A 1 352 ? 14.269 35.729 -5.036 1.00 63.00 352 GLY A O 1
ATOM 2758 N N . ARG A 1 353 ? 13.369 37.769 -5.266 1.00 54.38 353 ARG A N 1
ATOM 2759 C CA . ARG A 1 353 ? 14.629 38.520 -5.103 1.00 54.38 353 ARG A CA 1
ATOM 2760 C C . ARG A 1 353 ? 15.032 38.727 -3.638 1.00 54.38 353 ARG A C 1
ATOM 2762 O O . ARG A 1 353 ? 15.867 39.586 -3.383 1.00 54.38 353 ARG A O 1
ATOM 2769 N N . ASP A 1 354 ? 14.437 38.001 -2.693 1.00 70.31 354 ASP A N 1
ATOM 2770 C CA . ASP A 1 354 ? 14.770 38.148 -1.276 1.00 70.31 354 ASP A CA 1
ATOM 2771 C C . ASP A 1 354 ? 15.749 37.044 -0.835 1.00 70.31 354 ASP A C 1
ATOM 2773 O O . ASP A 1 354 ? 15.327 35.917 -0.545 1.00 70.31 354 ASP A O 1
ATOM 2777 N N . PRO A 1 355 ? 17.064 37.331 -0.817 1.00 69.44 355 PRO A N 1
ATOM 2778 C CA . PRO A 1 355 ? 18.078 36.350 -0.453 1.00 69.44 355 PRO A CA 1
ATOM 2779 C C . PRO A 1 355 ? 17.953 35.886 1.002 1.00 69.44 355 PRO A C 1
ATOM 2781 O O . PRO A 1 355 ? 18.323 34.753 1.293 1.00 69.44 355 PRO A O 1
ATOM 2784 N N . ILE A 1 356 ? 17.399 36.710 1.901 1.00 73.69 356 ILE A N 1
ATOM 2785 C CA . ILE A 1 356 ? 17.269 36.382 3.329 1.00 73.69 356 ILE A CA 1
ATOM 2786 C C . ILE A 1 356 ? 16.233 35.279 3.511 1.00 73.69 356 ILE A C 1
ATOM 2788 O O . ILE A 1 356 ? 16.436 34.326 4.259 1.00 73.69 356 ILE A O 1
ATOM 2792 N N . LEU A 1 357 ? 15.122 35.382 2.793 1.00 67.06 357 LEU A N 1
ATOM 2793 C CA . LEU A 1 357 ? 14.051 34.411 2.897 1.00 67.06 357 LEU A CA 1
ATOM 2794 C C . LEU A 1 357 ? 14.379 33.100 2.165 1.00 67.06 357 LEU A C 1
ATOM 2796 O O . LEU A 1 357 ? 14.015 32.026 2.644 1.00 67.06 357 LEU A O 1
ATOM 2800 N N . LEU A 1 358 ? 15.114 33.163 1.050 1.00 70.06 358 LEU A N 1
ATOM 2801 C CA . LEU A 1 358 ? 15.632 31.960 0.397 1.00 70.06 358 LEU A CA 1
ATOM 2802 C C . LEU A 1 358 ? 16.617 31.215 1.313 1.00 70.06 358 LEU A C 1
ATOM 2804 O O . LEU A 1 358 ? 16.548 29.991 1.414 1.00 70.06 358 LEU A O 1
ATOM 280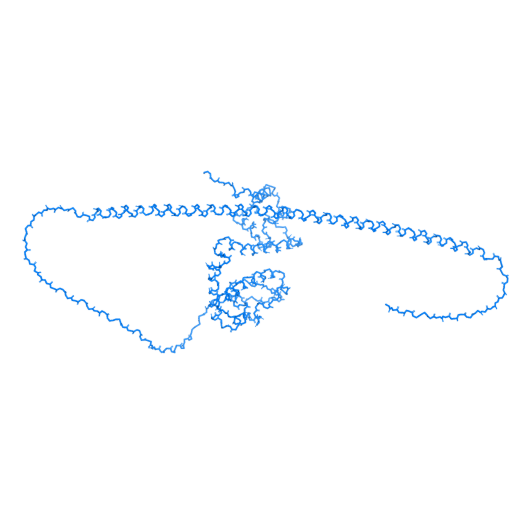8 N N . ASP A 1 359 ? 17.475 31.945 2.030 1.00 75.62 359 ASP A N 1
ATOM 2809 C CA . ASP A 1 359 ? 18.387 31.377 3.026 1.00 75.62 359 ASP A CA 1
ATOM 2810 C C . ASP A 1 359 ? 17.632 30.771 4.220 1.00 75.62 359 ASP A C 1
ATOM 2812 O O . ASP A 1 359 ? 17.937 29.658 4.656 1.00 75.62 359 ASP A O 1
ATOM 2816 N N . TRP A 1 360 ? 16.560 31.425 4.680 1.00 77.94 360 TRP A N 1
ATOM 2817 C CA . TRP A 1 360 ? 15.668 30.888 5.713 1.00 77.94 360 TRP A CA 1
ATOM 2818 C C . TRP A 1 360 ? 14.983 29.592 5.271 1.00 77.94 360 TRP A C 1
ATOM 2820 O O . TRP A 1 360 ? 14.937 28.626 6.027 1.00 77.94 360 TRP A O 1
ATOM 2830 N N . ILE A 1 361 ? 14.499 29.534 4.029 1.00 69.88 361 ILE A N 1
ATOM 2831 C CA . ILE A 1 361 ? 13.875 28.345 3.435 1.00 69.88 361 ILE A CA 1
ATOM 2832 C C . ILE A 1 361 ? 14.886 27.202 3.292 1.00 69.88 361 ILE A C 1
ATOM 2834 O O . ILE A 1 361 ? 14.585 26.063 3.657 1.00 69.88 361 ILE A O 1
ATOM 2838 N N . ILE A 1 362 ? 16.096 27.486 2.803 1.00 71.38 362 ILE A N 1
ATOM 2839 C CA . ILE A 1 362 ? 17.180 26.498 2.700 1.00 71.38 362 ILE A CA 1
ATOM 2840 C C . ILE A 1 362 ? 17.551 25.981 4.093 1.00 71.38 362 ILE A C 1
ATOM 2842 O O . ILE A 1 362 ? 17.713 24.774 4.279 1.00 71.38 362 ILE A O 1
ATOM 2846 N N . THR A 1 363 ? 17.633 26.874 5.077 1.00 75.62 363 THR A N 1
ATOM 2847 C CA . THR A 1 363 ? 17.937 26.536 6.469 1.00 75.62 363 THR A CA 1
ATOM 2848 C C . THR A 1 363 ? 16.837 25.682 7.085 1.00 75.62 363 THR A C 1
ATOM 2850 O O . THR A 1 363 ? 17.145 24.636 7.645 1.00 75.62 363 THR A O 1
ATOM 2853 N N . LEU A 1 364 ? 15.563 26.040 6.911 1.00 68.31 364 LEU A N 1
ATOM 2854 C CA . LEU A 1 364 ? 14.422 25.265 7.401 1.00 68.31 364 LEU A CA 1
ATOM 2855 C C . LEU A 1 364 ? 14.355 23.882 6.738 1.00 68.31 364 LEU A C 1
ATOM 2857 O O . LEU A 1 364 ? 14.138 22.883 7.416 1.00 68.31 364 LEU A O 1
ATOM 2861 N N . THR A 1 365 ? 14.609 23.803 5.428 1.00 66.75 365 THR A N 1
ATOM 2862 C CA . THR A 1 365 ? 14.648 22.532 4.685 1.00 66.75 365 THR A CA 1
ATOM 2863 C C . THR A 1 365 ? 15.779 21.644 5.185 1.00 66.75 365 THR A C 1
ATOM 2865 O O . THR A 1 365 ? 15.559 20.466 5.449 1.00 66.75 365 THR A O 1
ATOM 2868 N N . ARG A 1 366 ? 16.986 22.199 5.368 1.00 69.69 366 ARG A N 1
ATOM 2869 C CA . ARG A 1 366 ? 18.131 21.472 5.935 1.00 69.69 366 ARG A CA 1
ATOM 2870 C C . ARG A 1 366 ? 17.867 21.040 7.372 1.00 69.69 366 ARG A C 1
ATOM 2872 O O . ARG A 1 366 ? 18.212 19.921 7.724 1.00 69.69 366 ARG A O 1
ATOM 2879 N N . TRP A 1 367 ? 17.256 21.899 8.181 1.00 71.06 367 TRP A N 1
ATOM 2880 C CA . TRP A 1 367 ? 16.957 21.629 9.583 1.00 71.06 367 TRP A CA 1
ATOM 2881 C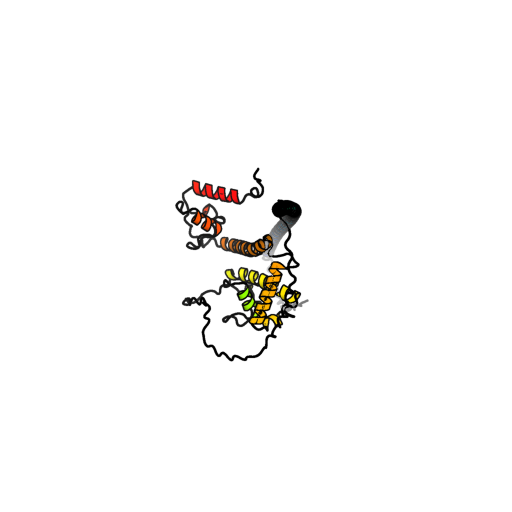 C . TRP A 1 367 ? 15.907 20.520 9.736 1.00 71.06 367 TRP A C 1
ATOM 2883 O O . TRP A 1 367 ? 16.127 19.585 10.498 1.00 71.06 367 TRP A O 1
ATOM 2893 N N . LEU A 1 368 ? 14.832 20.554 8.939 1.00 55.66 368 LEU A N 1
ATOM 2894 C CA . LEU A 1 368 ? 13.787 19.522 8.917 1.00 55.66 368 LEU A CA 1
ATOM 2895 C C . LEU A 1 368 ? 14.230 18.210 8.246 1.00 55.66 368 LEU A C 1
ATOM 2897 O O . LEU A 1 368 ? 13.650 17.168 8.527 1.00 55.66 368 LEU A O 1
ATOM 2901 N N . SER A 1 369 ? 15.246 18.245 7.377 1.00 53.88 369 SER A N 1
ATOM 2902 C CA . SER A 1 369 ? 15.787 17.050 6.704 1.00 53.88 369 SER A CA 1
ATOM 2903 C C . SER A 1 369 ? 16.940 16.386 7.470 1.00 53.88 369 SER A C 1
ATOM 2905 O O . SER A 1 369 ? 17.473 15.378 7.010 1.00 53.88 369 SER A O 1
ATOM 2907 N N . GLN A 1 370 ? 17.373 16.936 8.612 1.00 59.12 370 GLN A N 1
ATOM 2908 C CA . GLN A 1 370 ? 18.421 16.316 9.423 1.00 59.12 370 GLN A CA 1
ATOM 2909 C C . GLN A 1 370 ? 17.846 15.202 10.320 1.00 59.12 370 GLN A C 1
ATOM 2911 O O . GLN A 1 370 ? 16.952 15.479 11.120 1.00 59.12 370 GLN A O 1
ATOM 2916 N N . PRO A 1 371 ? 18.426 13.983 10.322 1.00 43.47 371 PRO A N 1
ATOM 2917 C CA . PRO A 1 371 ? 17.953 12.848 11.136 1.00 43.47 371 PRO A CA 1
ATOM 2918 C C . PRO A 1 371 ? 18.009 13.066 12.660 1.00 43.47 371 PRO A C 1
ATOM 2920 O O . PRO A 1 371 ? 17.536 12.250 13.443 1.00 43.47 371 PRO A O 1
ATOM 2923 N N . ARG A 1 372 ? 18.644 14.150 13.119 1.00 46.22 372 ARG A N 1
ATOM 2924 C CA . ARG A 1 372 ? 19.055 14.335 14.518 1.00 46.22 372 ARG A CA 1
ATOM 2925 C C . ARG A 1 372 ? 17.948 14.833 15.457 1.00 46.22 372 ARG A C 1
ATOM 2927 O O . ARG A 1 372 ? 18.174 14.867 16.664 1.00 46.22 372 ARG A O 1
ATOM 2934 N N . TRP A 1 373 ? 16.768 15.195 14.950 1.00 46.28 373 TRP A N 1
ATOM 2935 C CA . TRP A 1 373 ? 15.705 15.803 15.768 1.00 46.28 373 TRP A CA 1
ATOM 2936 C C . TRP A 1 373 ? 14.688 14.833 16.386 1.00 46.28 373 TRP A C 1
ATOM 2938 O O . TRP A 1 373 ? 13.916 15.254 17.240 1.00 46.28 373 TRP A O 1
ATOM 2948 N N . CYS A 1 374 ? 14.773 13.527 16.117 1.00 41.25 374 CYS A N 1
ATOM 2949 C CA . CYS A 1 374 ? 14.089 12.519 16.945 1.00 41.25 374 CYS A CA 1
ATOM 2950 C C . CYS A 1 374 ? 14.847 12.179 18.251 1.00 41.25 374 CYS A C 1
ATOM 2952 O O . CYS A 1 374 ? 14.399 11.331 19.019 1.00 41.25 374 CYS A O 1
ATOM 2954 N N . HIS A 1 375 ? 15.989 12.826 18.536 1.00 45.09 375 HIS A N 1
ATOM 2955 C CA . HIS A 1 375 ? 16.904 12.399 19.605 1.00 45.09 375 HIS A CA 1
ATOM 2956 C C . HIS A 1 375 ? 17.346 13.458 20.630 1.00 45.09 375 HIS A C 1
ATOM 2958 O O . HIS A 1 375 ? 18.323 13.232 21.345 1.00 45.09 375 HIS A O 1
ATOM 2964 N N . ARG A 1 376 ? 16.622 14.568 20.827 1.00 38.44 376 ARG A N 1
ATOM 2965 C CA . ARG A 1 376 ? 16.862 15.424 22.010 1.00 38.44 376 ARG A CA 1
ATOM 2966 C C . ARG A 1 376 ? 15.694 15.433 22.989 1.00 38.44 376 ARG A C 1
ATOM 2968 O O . ARG A 1 376 ? 14.681 16.085 22.780 1.00 38.44 376 ARG A O 1
ATOM 2975 N N . LYS A 1 377 ? 15.922 14.686 24.075 1.00 41.50 377 LYS A N 1
ATOM 2976 C CA . LYS A 1 377 ? 15.208 14.694 25.352 1.00 41.50 377 LYS A CA 1
ATOM 2977 C C . LYS A 1 377 ? 15.081 16.116 25.912 1.00 41.50 377 LYS A C 1
ATOM 2979 O O . LYS A 1 377 ? 16.050 16.875 25.875 1.00 41.50 377 LYS A O 1
ATOM 2984 N N . ALA A 1 378 ? 13.921 16.408 26.494 1.00 36.59 378 ALA A N 1
ATOM 2985 C CA . ALA A 1 378 ? 13.816 17.358 27.590 1.00 36.59 378 ALA A CA 1
ATOM 2986 C C . ALA A 1 378 ? 14.501 16.749 28.827 1.00 36.59 378 ALA A C 1
ATOM 2988 O O . ALA A 1 378 ? 14.292 15.569 29.129 1.00 36.59 378 ALA A O 1
ATOM 2989 N N . CYS A 1 379 ? 15.361 17.545 29.462 1.00 39.88 379 CYS A N 1
ATOM 2990 C CA . CYS A 1 379 ? 15.661 17.415 30.884 1.00 39.88 379 CYS A CA 1
ATOM 2991 C C . CYS A 1 379 ? 14.449 17.857 31.702 1.00 39.88 379 CYS A C 1
ATOM 2993 O O . CYS A 1 379 ? 13.717 18.745 31.202 1.00 39.88 379 CYS A O 1
#

Radius of gyration: 43.61 Å; chains: 1; bounding box: 104×66×163 Å

Secondary structure (DSSP, 8-state):
----------PPPPP------SSHHHHHHHHHHHHHHHHHHHHHHHHHHHHHHHHHHHHHHHHHHHHHHHHHHHHHHHHHHHHHHHHHHHHHHHHHHHHHHHHHHHHHHHHHHHHHHHHHHHHHHS----------------PPPPPP---------------------------------S----------HHHHHHHHHH--SS-SS-GGG--GGGS-HHHHHHHHHHHHHHHHHHHHHHHTTS-S-HHHHHHS-HHHHHHHHHHHHHHHHH--TT--TTSHHHHHHHHHHHHHHHHHHHHHHTT-TTS---EE--TTS-HHHHHHHHHH-BTTTTBPPGGGS-TTTEE-S-HHHHHHHHHHHHHHT-GGGG-----

Sequence (379 aa):
MMAFACRRCSYVNPSTDSPCSVEQQHDTSTLVHNQRRIRSSDDQRLADLETKEARCDAIVAHMQSVALALEEEKATLDSALRVENIQLRTQVAYLEVKVIALEQALMAELGREIIDEVARLAQAASPQSTLDATTSSTAERQPIHACSRERVHPWTNDEDDVIESSHPFALPHGEAEVEADGTTEWCWPRMSAAILWHRWFHGDASLRFGWRYMDASTLPTASQAKATASRVVAQALVDIALAHDMASSEDELAAMARGDLMHVFDGALRIWLHDNPNGNVADRSTLLHLLEVTVLLAHVQWRQATLCASCVKTTTFRPHQPVRTFWLQWFRGDATNGTCPFRFLSPKMLGGRDPILLDWIITLTRWLSQPRWCHRKAC

Organism: NCBI:txid120398